Protein AF-0000000078986899 (afdb_homodimer)

Radius of gyration: 33.25 Å; Cα contacts (8 Å, |Δi|>4): 1380; chains: 2; bounding box: 39×102×83 Å

Structure (mmCIF, N/CA/C/O backbone):
data_AF-0000000078986899-model_v1
#
loop_
_entity.id
_entity.type
_entity.pdbx_description
1 polymer 'Checkpoint protein'
#
loop_
_atom_site.group_PDB
_atom_site.id
_atom_site.type_symbol
_atom_site.label_atom_id
_atom_site.label_alt_id
_atom_site.label_comp_id
_atom_site.label_asym_id
_atom_site.label_entity_id
_atom_site.label_seq_id
_atom_site.pdbx_PDB_ins_code
_atom_site.Cartn_x
_atom_site.Cartn_y
_atom_site.Cartn_z
_atom_site.occupancy
_atom_site.B_iso_or_equiv
_atom_site.auth_seq_id
_atom_site.auth_comp_id
_atom_site.auth_asym_id
_atom_site.auth_atom_id
_atom_site.pdbx_PDB_model_num
ATOM 1 N N . MET A 1 1 ? -7.309 -28.562 11.453 1 95.19 1 MET A N 1
ATOM 2 C CA . MET A 1 1 ? -6.328 -28.328 10.398 1 95.19 1 MET A CA 1
ATOM 3 C C . MET A 1 1 ? -5.434 -27.141 10.742 1 95.19 1 MET A C 1
ATOM 5 O O . MET A 1 1 ? -5.879 -26.172 11.367 1 95.19 1 MET A O 1
ATOM 9 N N . LYS A 1 2 ? -4.145 -27.297 10.492 1 97.56 2 LYS A N 1
ATOM 10 C CA . LYS A 1 2 ? -3.152 -26.266 10.758 1 97.56 2 LYS A CA 1
ATOM 11 C C . LYS A 1 2 ? -2.219 -26.078 9.57 1 97.56 2 LYS A C 1
ATOM 13 O O . LYS A 1 2 ? -1.845 -27.047 8.906 1 97.56 2 LYS A O 1
ATOM 18 N N . PHE A 1 3 ? -1.829 -24.875 9.375 1 98.56 3 PHE A N 1
ATOM 19 C CA . PHE A 1 3 ? -0.898 -24.578 8.289 1 98.56 3 PHE A CA 1
ATOM 20 C C . PHE A 1 3 ? -0.128 -23.297 8.57 1 98.56 3 PHE A C 1
ATOM 22 O O . PHE A 1 3 ? -0.717 -22.281 8.961 1 98.56 3 PHE A O 1
ATOM 29 N N . ARG A 1 4 ? 1.138 -23.328 8.383 1 98.62 4 ARG A N 1
ATOM 30 C CA . ARG A 1 4 ? 2.039 -22.188 8.477 1 98.62 4 ARG A CA 1
ATOM 31 C C . ARG A 1 4 ? 3.244 -22.359 7.559 1 98.62 4 ARG A C 1
ATOM 33 O O . ARG A 1 4 ? 3.912 -23.391 7.594 1 98.62 4 ARG A O 1
ATOM 40 N N . ALA A 1 5 ? 3.533 -21.422 6.738 1 98.62 5 ALA A N 1
ATOM 41 C CA . ALA A 1 5 ? 4.684 -21.453 5.84 1 98.62 5 ALA A CA 1
ATOM 42 C C . ALA A 1 5 ? 5.32 -20.078 5.719 1 98.62 5 ALA A C 1
ATOM 44 O O . ALA A 1 5 ? 4.621 -19.062 5.75 1 98.62 5 ALA A O 1
ATOM 45 N N . VAL A 1 6 ? 6.641 -20.047 5.598 1 98.44 6 VAL A N 1
ATOM 46 C CA . VAL A 1 6 ? 7.359 -18.781 5.484 1 98.44 6 VAL A CA 1
ATOM 47 C C . VAL A 1 6 ? 8.281 -18.812 4.266 1 98.44 6 VAL A C 1
ATOM 49 O O . VAL A 1 6 ? 8.977 -19.812 4.031 1 98.44 6 VAL A O 1
ATOM 52 N N . ILE A 1 7 ? 8.203 -17.828 3.453 1 97.62 7 ILE A N 1
ATOM 53 C CA . ILE A 1 7 ? 9.141 -17.594 2.363 1 97.62 7 ILE A CA 1
ATOM 54 C C . ILE A 1 7 ? 10.062 -16.422 2.721 1 97.62 7 ILE A C 1
ATOM 56 O O . ILE A 1 7 ? 9.594 -15.297 2.922 1 97.62 7 ILE A O 1
ATOM 60 N N . SER A 1 8 ? 11.383 -16.594 2.768 1 95.94 8 SER A N 1
ATOM 61 C CA . SER A 1 8 ? 12.273 -15.547 3.271 1 95.94 8 SER A CA 1
ATOM 62 C C . SER A 1 8 ? 13.281 -15.117 2.209 1 95.94 8 SER A C 1
ATOM 64 O O . SER A 1 8 ? 13.992 -14.125 2.385 1 95.94 8 SER A O 1
ATOM 66 N N . ASP A 1 9 ? 13.422 -15.859 1.13 1 93.75 9 ASP A N 1
ATOM 67 C CA . ASP A 1 9 ? 14.305 -15.477 0.034 1 93.75 9 ASP A CA 1
ATOM 68 C C . ASP A 1 9 ? 13.633 -14.477 -0.895 1 93.75 9 ASP A C 1
ATOM 70 O O . ASP A 1 9 ? 12.484 -14.672 -1.31 1 93.75 9 ASP A O 1
ATOM 74 N N . TYR A 1 10 ? 14.375 -13.477 -1.209 1 91.88 10 TYR A N 1
ATOM 75 C CA . TYR A 1 10 ? 13.836 -12.391 -2.016 1 91.88 10 TYR A CA 1
ATOM 76 C C . TYR A 1 10 ? 13.336 -12.898 -3.361 1 91.88 10 TYR A C 1
ATOM 78 O O . TYR A 1 10 ? 12.242 -12.539 -3.805 1 91.88 10 TYR A O 1
ATOM 86 N N . THR A 1 11 ? 14.117 -13.742 -3.965 1 90.38 11 THR A N 1
ATOM 87 C CA . THR A 1 11 ? 13.773 -14.266 -5.281 1 90.38 11 THR A CA 1
ATOM 88 C C . THR A 1 11 ? 12.516 -15.125 -5.207 1 90.38 11 THR A C 1
ATOM 90 O O . THR A 1 11 ? 11.648 -15.039 -6.074 1 90.38 11 THR A O 1
ATOM 93 N N . HIS A 1 12 ? 12.43 -15.898 -4.141 1 93.06 12 HIS A N 1
ATOM 94 C CA . HIS A 1 12 ? 11.281 -16.781 -3.984 1 93.06 12 HIS A CA 1
ATOM 95 C C . HIS A 1 12 ? 10.008 -15.992 -3.705 1 93.06 12 HIS A C 1
ATOM 97 O O . HIS A 1 12 ? 8.922 -16.359 -4.168 1 93.06 12 HIS A O 1
ATOM 103 N N . VAL A 1 13 ? 10.133 -14.938 -2.975 1 95.5 13 VAL A N 1
ATOM 104 C CA . VAL A 1 13 ? 8.984 -14.086 -2.682 1 95.5 13 VAL A CA 1
ATOM 105 C C . VAL A 1 13 ? 8.438 -13.492 -3.977 1 95.5 13 VAL A C 1
ATOM 107 O O . VAL A 1 13 ? 7.23 -13.539 -4.227 1 95.5 13 VAL A O 1
ATOM 110 N N . LYS A 1 14 ? 9.305 -13.008 -4.789 1 92.19 14 LYS A N 1
ATOM 111 C CA . LYS A 1 14 ? 8.898 -12.414 -6.062 1 92.19 14 LYS A CA 1
ATOM 112 C C . LYS A 1 14 ? 8.266 -13.461 -6.977 1 92.19 14 LYS A C 1
ATOM 114 O O . LYS A 1 14 ? 7.262 -13.195 -7.641 1 92.19 14 LYS A O 1
ATOM 119 N N . GLU A 1 15 ? 8.883 -14.586 -6.984 1 91.19 15 GLU A N 1
ATOM 120 C CA . GLU A 1 15 ? 8.352 -15.688 -7.785 1 91.19 15 GLU A CA 1
ATOM 121 C C . GLU A 1 15 ? 6.949 -16.078 -7.34 1 91.19 15 GLU A C 1
ATOM 123 O O . GLU A 1 15 ? 6.066 -16.297 -8.172 1 91.19 15 GLU A O 1
ATOM 128 N N . PHE A 1 16 ? 6.809 -16.156 -6.074 1 95.44 16 PHE A N 1
ATOM 129 C CA . PHE A 1 16 ? 5.5 -16.5 -5.527 1 95.44 16 PHE A CA 1
ATOM 130 C C . PHE A 1 16 ? 4.453 -15.469 -5.941 1 95.44 16 PHE A C 1
ATOM 132 O O . PHE A 1 16 ? 3.363 -15.828 -6.391 1 95.44 16 PHE A O 1
ATOM 139 N N . CYS A 1 17 ? 4.77 -14.266 -5.754 1 95.25 17 CYS A N 1
ATOM 140 C CA . CYS A 1 17 ? 3.871 -13.188 -6.145 1 95.25 17 CYS A CA 1
ATOM 141 C C . CYS A 1 17 ? 3.514 -13.281 -7.625 1 95.25 17 CYS A C 1
ATOM 143 O O . CYS A 1 17 ? 2.344 -13.164 -7.992 1 95.25 17 CYS A O 1
ATOM 145 N N . ASN A 1 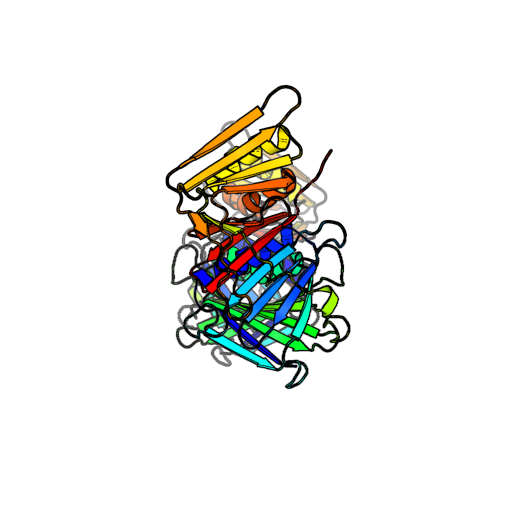18 ? 4.488 -13.539 -8.438 1 92.31 18 ASN A N 1
ATOM 146 C CA . ASN A 1 18 ? 4.273 -13.664 -9.875 1 92.31 18 ASN A CA 1
ATOM 147 C C . ASN A 1 18 ? 3.377 -14.852 -10.211 1 92.31 18 ASN A C 1
ATOM 149 O O . ASN A 1 18 ? 2.539 -14.766 -11.109 1 92.31 18 ASN A O 1
ATOM 153 N N . LEU A 1 19 ? 3.6 -15.891 -9.539 1 94.06 19 LEU A N 1
ATOM 154 C CA . LEU A 1 19 ? 2.797 -17.094 -9.75 1 94.06 19 LEU A CA 1
ATOM 155 C C . LEU A 1 19 ? 1.326 -16.828 -9.438 1 94.06 19 LEU A C 1
ATOM 157 O O . LEU A 1 19 ? 0.45 -17.156 -10.242 1 94.06 19 LEU A O 1
ATOM 161 N N . ILE A 1 20 ? 1.095 -16.203 -8.312 1 96.81 20 ILE A N 1
ATOM 162 C CA . ILE A 1 20 ? -0.273 -15.891 -7.918 1 96.81 20 ILE A CA 1
ATOM 163 C C . ILE A 1 20 ? -0.896 -14.93 -8.93 1 96.81 20 ILE A C 1
ATOM 165 O O . ILE A 1 20 ? -2.051 -15.109 -9.328 1 96.81 20 ILE A O 1
ATOM 169 N N . SER A 1 21 ? -0.149 -13.984 -9.352 1 94.62 21 SER A N 1
ATOM 170 C CA . SER A 1 21 ? -0.628 -13.023 -10.344 1 94.62 21 SER A CA 1
ATOM 171 C C . SER A 1 21 ? -0.98 -13.711 -11.656 1 94.62 21 SER A C 1
ATOM 173 O O . SER A 1 21 ? -2.021 -13.43 -12.25 1 94.62 21 SER A O 1
ATOM 175 N N . THR A 1 22 ? -0.147 -14.586 -12.062 1 91.81 22 THR A N 1
ATOM 176 C CA . THR A 1 22 ? -0.34 -15.32 -13.305 1 91.81 22 THR A CA 1
ATOM 177 C C . THR A 1 22 ? -1.619 -16.156 -13.25 1 91.81 22 THR A C 1
ATOM 179 O O . THR A 1 22 ? -2.457 -16.062 -14.156 1 91.81 22 THR A O 1
ATOM 182 N N . LEU A 1 23 ? -1.775 -16.875 -12.266 1 94.5 23 LEU A N 1
ATOM 183 C CA . LEU A 1 23 ? -2.941 -17.75 -12.133 1 94.5 23 LEU A CA 1
ATOM 184 C C . LEU A 1 23 ? -4.219 -16.922 -12 1 94.5 23 LEU A C 1
ATOM 186 O O . LEU A 1 23 ? -5.254 -17.281 -12.562 1 94.5 23 LEU A O 1
ATOM 190 N N . SER A 1 24 ? -4.098 -15.82 -11.281 1 94.12 24 SER A N 1
ATOM 191 C CA . SER A 1 24 ? -5.258 -14.961 -11.055 1 94.12 24 SER A CA 1
ATOM 192 C C . SER A 1 24 ? -5.754 -14.352 -12.359 1 94.12 24 SER A C 1
ATOM 194 O O . SER A 1 24 ? -6.945 -14.078 -12.508 1 94.12 24 SER A O 1
ATOM 196 N N . ARG A 1 25 ? -4.883 -14.148 -13.266 1 91.25 25 ARG A N 1
ATOM 197 C CA . ARG A 1 25 ? -5.242 -13.586 -14.562 1 91.25 25 ARG A CA 1
ATOM 198 C C . ARG A 1 25 ? -5.973 -14.617 -15.414 1 91.25 25 ARG A C 1
ATOM 200 O O . ARG A 1 25 ? -6.707 -14.25 -16.344 1 91.25 25 ARG A O 1
ATOM 207 N N . MET A 1 26 ? -5.77 -15.852 -15.109 1 88.69 26 MET A N 1
ATOM 208 C CA . MET A 1 26 ? -6.348 -16.922 -15.906 1 88.69 26 MET A CA 1
ATOM 209 C C . MET A 1 26 ? -7.75 -17.281 -15.422 1 88.69 26 MET A C 1
ATOM 211 O O . MET A 1 26 ? -8.625 -17.594 -16.234 1 88.69 26 MET A O 1
ATOM 215 N N . GLN A 1 27 ? -7.953 -17.234 -14.203 1 91.38 27 GLN A N 1
ATOM 216 C CA . GLN A 1 27 ? -9.242 -17.594 -13.625 1 91.38 27 GLN A CA 1
ATOM 217 C C . GLN A 1 27 ? -9.5 -16.797 -12.344 1 91.38 27 GLN A C 1
ATOM 219 O O . GLN A 1 27 ? -8.562 -16.406 -11.648 1 91.38 27 GLN A O 1
ATOM 224 N N . LYS A 1 28 ? -10.727 -16.75 -12.008 1 92.94 28 LYS A N 1
ATOM 225 C CA . LYS A 1 28 ? -11.156 -15.969 -10.859 1 92.94 28 LYS A CA 1
ATOM 226 C C . LYS A 1 28 ? -10.75 -16.641 -9.547 1 92.94 28 LYS A C 1
ATOM 228 O O . LYS A 1 28 ? -10.234 -15.977 -8.641 1 92.94 28 LYS A O 1
ATOM 233 N N . ASN A 1 29 ? -11.031 -17.953 -9.5 1 95.38 29 ASN A N 1
ATOM 234 C CA . ASN A 1 29 ? -10.781 -18.672 -8.258 1 95.38 29 ASN A CA 1
ATOM 235 C C . ASN A 1 29 ? -9.469 -19.453 -8.312 1 95.38 29 ASN A C 1
ATOM 237 O O . ASN A 1 29 ? -9.117 -20.016 -9.352 1 95.38 29 ASN A O 1
ATOM 241 N N . LEU A 1 30 ? -8.836 -19.422 -7.246 1 96.69 30 LEU A N 1
ATOM 242 C CA . LEU A 1 30 ? -7.605 -20.188 -7.07 1 96.69 30 LEU A CA 1
ATOM 243 C C . LEU A 1 30 ? -7.824 -21.359 -6.105 1 96.69 30 LEU A C 1
ATOM 245 O O . LEU A 1 30 ? -8.336 -21.156 -5.004 1 96.69 30 LEU A O 1
ATOM 249 N N . ILE A 1 31 ? -7.48 -22.484 -6.531 1 97.88 31 ILE A N 1
ATOM 250 C CA . ILE A 1 31 ? -7.543 -23.688 -5.691 1 97.88 31 ILE A CA 1
ATOM 251 C C . ILE A 1 31 ? -6.164 -23.969 -5.102 1 97.88 31 ILE A C 1
ATOM 253 O O . ILE A 1 31 ? -5.184 -24.109 -5.836 1 97.88 31 ILE A O 1
ATOM 257 N N . ILE A 1 32 ? -6.102 -24.078 -3.822 1 98.62 32 ILE A N 1
ATOM 258 C CA . ILE A 1 32 ? -4.852 -24.344 -3.117 1 98.62 32 ILE A CA 1
ATOM 259 C C . ILE A 1 32 ? -4.934 -25.688 -2.41 1 98.62 32 ILE A C 1
ATOM 261 O O . ILE A 1 32 ? -5.871 -25.953 -1.654 1 98.62 32 ILE A O 1
ATOM 265 N N . ASN A 1 33 ? -4.027 -26.531 -2.695 1 98.62 33 ASN A N 1
ATOM 266 C CA . ASN A 1 33 ? -3.895 -27.812 -2.01 1 98.62 33 ASN A CA 1
ATOM 267 C C . ASN A 1 33 ? -2.574 -27.906 -1.251 1 98.62 33 ASN A C 1
ATOM 269 O O . ASN A 1 33 ? -1.512 -28.031 -1.861 1 98.62 33 ASN A O 1
ATOM 273 N N . ILE A 1 34 ? -2.648 -27.828 0.072 1 98.69 34 ILE A N 1
ATOM 274 C CA . ILE A 1 34 ? -1.485 -27.922 0.948 1 98.69 34 ILE A CA 1
ATOM 275 C C . ILE A 1 34 ? -1.237 -29.391 1.316 1 98.69 34 ILE A C 1
ATOM 277 O O . ILE A 1 34 ? -2.137 -30.062 1.815 1 98.69 34 ILE A O 1
ATOM 281 N N . GLN A 1 35 ? -0.071 -29.844 1.007 1 98 35 GLN A N 1
ATOM 282 C CA . GLN A 1 35 ? 0.373 -31.188 1.322 1 98 35 GLN A CA 1
ATOM 283 C C . GLN A 1 35 ? 1.66 -31.172 2.143 1 98 35 GLN A C 1
ATOM 285 O O . GLN A 1 35 ? 2.324 -30.141 2.238 1 98 35 GLN A O 1
ATOM 290 N N . PRO A 1 36 ? 1.99 -32.281 2.777 1 97.25 36 PRO A N 1
ATOM 291 C CA . PRO A 1 36 ? 3.201 -32.281 3.602 1 97.25 36 PRO A CA 1
ATOM 292 C C . PRO A 1 36 ? 4.461 -31.969 2.807 1 97.25 36 PRO A C 1
ATOM 294 O O . PRO A 1 36 ? 5.379 -31.328 3.33 1 97.25 36 PRO A O 1
ATOM 297 N N . SER A 1 37 ? 4.492 -32.312 1.551 1 96.5 37 SER A N 1
ATOM 298 C CA . SER A 1 37 ? 5.742 -32.219 0.801 1 96.5 37 SER A CA 1
ATOM 299 C C . SER A 1 37 ? 5.676 -31.109 -0.235 1 96.5 37 SER A C 1
ATOM 301 O O . SER A 1 37 ? 6.691 -30.75 -0.838 1 96.5 37 SER A O 1
ATOM 303 N N . LYS A 1 38 ? 4.523 -30.547 -0.494 1 96.88 38 LYS A N 1
ATOM 304 C CA . LYS A 1 38 ? 4.406 -29.531 -1.534 1 96.88 38 LYS A CA 1
ATOM 305 C C . LYS A 1 38 ? 3.117 -28.734 -1.377 1 96.88 38 LYS A C 1
ATOM 307 O O . LYS A 1 38 ? 2.213 -29.141 -0.646 1 96.88 38 LYS A O 1
ATOM 312 N N . VAL A 1 39 ? 3.068 -27.641 -2.037 1 98.31 39 VAL A N 1
ATOM 313 C CA . VAL A 1 39 ? 1.866 -26.828 -2.215 1 98.31 39 VAL A CA 1
ATOM 314 C C . VAL A 1 39 ? 1.475 -26.812 -3.691 1 98.31 39 VAL A C 1
ATOM 316 O O . VAL A 1 39 ? 2.305 -26.516 -4.555 1 98.31 39 VAL A O 1
ATOM 319 N N . MET A 1 40 ? 0.209 -27.141 -3.914 1 97.94 40 MET A N 1
ATOM 320 C CA . MET A 1 40 ? -0.316 -27.094 -5.273 1 97.94 40 MET A CA 1
ATOM 321 C C . MET A 1 40 ? -1.274 -25.906 -5.441 1 97.94 40 MET A C 1
ATOM 323 O O . MET A 1 40 ? -2.188 -25.734 -4.637 1 97.94 40 MET A O 1
ATOM 327 N N . LEU A 1 41 ? -1.01 -25.125 -6.414 1 97.94 41 LEU A N 1
ATOM 328 C CA . LEU A 1 41 ? -1.905 -24.047 -6.816 1 97.94 41 LEU A CA 1
ATOM 329 C C . LEU A 1 41 ? -2.488 -24.312 -8.203 1 97.94 41 LEU A C 1
ATOM 331 O O . LEU A 1 41 ? -1.751 -24.594 -9.148 1 97.94 41 LEU A O 1
ATOM 335 N N . GLN A 1 42 ? -3.756 -24.297 -8.273 1 96.31 42 GLN A N 1
ATOM 336 C CA . GLN A 1 42 ? -4.336 -24.578 -9.578 1 96.31 42 GLN A CA 1
ATOM 337 C C . GLN A 1 42 ? -5.566 -23.703 -9.836 1 96.31 42 GLN A C 1
ATOM 339 O O . GLN A 1 42 ? -6.109 -23.109 -8.906 1 96.31 42 GLN A O 1
ATOM 344 N N . ILE A 1 43 ? -5.902 -23.609 -11.094 1 94.25 43 ILE A N 1
ATOM 345 C CA . ILE A 1 43 ? -7.137 -22.922 -11.461 1 94.25 43 ILE A CA 1
ATOM 346 C C . ILE A 1 43 ? -8.219 -23.953 -11.781 1 94.25 43 ILE A C 1
ATOM 348 O O . ILE A 1 43 ? -7.926 -25.141 -11.969 1 94.25 43 ILE A O 1
ATOM 352 N N . GLU A 1 44 ? -9.43 -23.469 -11.641 1 87.56 44 GLU A N 1
ATOM 353 C CA . GLU A 1 44 ? -10.547 -24.359 -11.953 1 87.56 44 GLU A CA 1
ATOM 354 C C . GLU A 1 44 ? -10.531 -24.766 -13.422 1 87.56 44 GLU A C 1
ATOM 356 O O . GLU A 1 44 ? -10.359 -23.922 -14.305 1 87.56 44 GLU A O 1
ATOM 361 N N . ALA A 1 45 ? -10.438 -26.031 -13.539 1 73.94 45 ALA A N 1
ATOM 362 C CA . ALA A 1 45 ? -10.508 -26.547 -14.906 1 73.94 45 ALA A CA 1
ATOM 363 C C . ALA A 1 45 ? -11.867 -26.266 -15.531 1 73.94 45 ALA A C 1
ATOM 365 O O . ALA A 1 45 ? -12.898 -26.312 -14.844 1 73.94 45 ALA A O 1
ATOM 366 N N . GLU A 1 46 ? -11.883 -25.438 -16.531 1 60.59 46 GLU A N 1
ATOM 367 C CA . GLU A 1 46 ? -13.172 -25.406 -17.219 1 60.59 46 GLU A CA 1
ATOM 368 C C . GLU A 1 46 ? -13.57 -26.781 -17.734 1 60.59 46 GLU A C 1
ATOM 370 O O . GLU A 1 46 ? -12.742 -27.5 -18.297 1 60.59 46 GLU A O 1
ATOM 375 N N . ALA A 1 47 ? -14.492 -27.562 -16.984 1 48.59 47 ALA A N 1
ATOM 376 C CA . ALA A 1 47 ? -15.008 -28.891 -17.266 1 48.59 47 ALA A CA 1
ATOM 377 C C . ALA A 1 47 ? -14.703 -29.312 -18.703 1 48.59 47 ALA A C 1
ATOM 379 O O . ALA A 1 47 ? -14.266 -30.438 -18.938 1 48.59 47 ALA A O 1
ATOM 380 N N . CYS A 1 48 ? -15.141 -28.516 -19.688 1 48.12 48 CYS A N 1
ATOM 381 C CA . CYS A 1 48 ? -15.344 -29 -21.047 1 48.12 48 CYS A CA 1
ATOM 382 C C . CYS A 1 48 ? -14.055 -28.953 -21.844 1 48.12 48 CYS A C 1
ATOM 384 O O . CYS A 1 48 ? -13.945 -29.562 -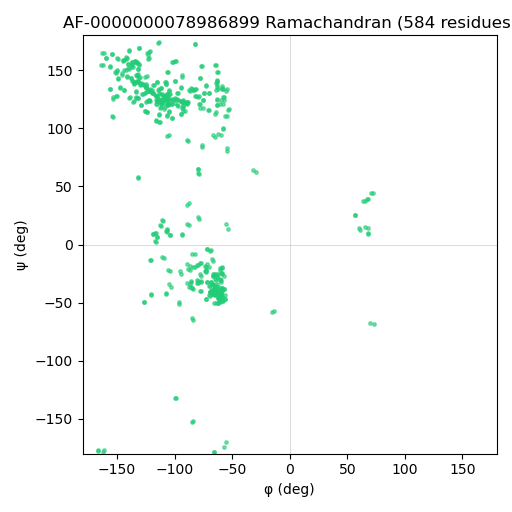22.906 1 48.12 48 CYS A O 1
ATOM 386 N N . ASP A 1 49 ? -12.914 -28.312 -21.281 1 63.5 49 ASP A N 1
ATOM 387 C CA . ASP A 1 49 ? -12.008 -28.047 -22.391 1 63.5 49 ASP A CA 1
ATOM 388 C C . ASP A 1 49 ? -10.695 -28.812 -22.234 1 63.5 49 ASP A C 1
ATOM 390 O O . ASP A 1 49 ? -9.828 -28.766 -23.094 1 63.5 49 ASP A O 1
ATOM 394 N N . GLY A 1 50 ? -10.609 -29.812 -21.203 1 78.69 50 GLY A N 1
ATOM 395 C CA . GLY A 1 50 ? -9.43 -30.656 -21.062 1 78.69 50 GLY A CA 1
ATOM 396 C C . GLY A 1 50 ? -8.164 -29.875 -20.797 1 78.69 50 GLY A C 1
ATOM 397 O O . GLY A 1 50 ? -7.059 -30.391 -20.953 1 78.69 50 GLY A O 1
ATOM 398 N N . GLN A 1 51 ? -8.32 -28.625 -20.453 1 89.38 51 GLN A N 1
ATOM 399 C CA . GLN A 1 51 ? -7.176 -27.781 -20.156 1 89.38 51 GLN A CA 1
ATOM 400 C C . GLN A 1 51 ? -6.891 -27.766 -18.656 1 89.38 51 GLN A C 1
ATOM 402 O O . GLN A 1 51 ? -7.816 -27.75 -17.844 1 89.38 51 GLN A O 1
ATOM 407 N N . PHE A 1 52 ? -5.602 -27.891 -18.297 1 93 52 PHE A N 1
ATOM 408 C CA . PHE A 1 52 ? -5.191 -27.828 -16.906 1 93 52 PHE A CA 1
ATOM 409 C C . PHE A 1 52 ? -4.035 -26.844 -16.719 1 93 52 PHE A C 1
ATOM 411 O O . PHE A 1 52 ? -3.143 -26.766 -17.562 1 93 52 PHE A O 1
ATOM 418 N N . LEU A 1 53 ? -4.074 -26.062 -15.719 1 94.19 53 LEU A N 1
ATOM 419 C CA . LEU A 1 53 ? -2.99 -25.172 -15.32 1 94.19 53 LEU A CA 1
ATOM 420 C C . LEU A 1 53 ? -2.758 -25.234 -13.812 1 94.19 53 LEU A C 1
ATOM 422 O O . LEU A 1 53 ? -3.691 -25.047 -13.031 1 94.19 53 LEU A O 1
ATOM 426 N N . TRP A 1 54 ? -1.514 -25.562 -13.391 1 95.5 54 TRP A N 1
ATOM 427 C CA . TRP A 1 54 ? -1.226 -25.609 -11.961 1 95.5 54 TRP A CA 1
ATOM 428 C C . TRP A 1 54 ? 0.26 -25.375 -11.703 1 95.5 54 TRP A C 1
ATOM 430 O O . TRP A 1 54 ? 1.077 -25.453 -12.625 1 95.5 54 TRP A O 1
ATOM 440 N N . CYS A 1 55 ? 0.518 -25.078 -10.492 1 95.69 55 CYS A N 1
ATOM 441 C CA . CYS A 1 55 ? 1.883 -24.922 -10 1 95.69 55 CYS A CA 1
ATOM 442 C C . CYS A 1 55 ? 2.139 -25.828 -8.805 1 95.69 55 CYS A C 1
ATOM 444 O O . CYS A 1 55 ? 1.27 -25.984 -7.941 1 95.69 55 CYS A O 1
ATOM 446 N N . ASP A 1 56 ? 3.262 -26.453 -8.867 1 95.38 56 ASP A N 1
ATOM 447 C CA . ASP A 1 56 ? 3.721 -27.266 -7.75 1 95.38 56 ASP A CA 1
ATOM 448 C C . ASP A 1 56 ? 4.938 -26.641 -7.074 1 95.38 56 ASP A C 1
ATOM 450 O O . ASP A 1 56 ? 5.977 -26.438 -7.711 1 95.38 56 ASP A O 1
ATOM 454 N N . ILE A 1 57 ? 4.852 -26.375 -5.801 1 96.94 57 ILE A N 1
ATOM 455 C CA . ILE A 1 57 ? 5.941 -25.766 -5.043 1 96.94 57 ILE A CA 1
ATOM 456 C C . ILE A 1 57 ? 6.477 -26.781 -4.027 1 96.94 57 ILE A C 1
ATOM 458 O O . ILE A 1 57 ? 5.734 -27.25 -3.164 1 96.94 57 ILE A O 1
ATOM 462 N N . ASP A 1 58 ? 7.738 -27.031 -4.137 1 96.62 58 ASP A N 1
ATOM 463 C CA . ASP A 1 58 ? 8.375 -28 -3.254 1 96.62 58 ASP A CA 1
ATOM 464 C C . ASP A 1 58 ? 8.453 -27.469 -1.822 1 96.62 58 ASP A C 1
ATOM 466 O O . ASP A 1 58 ? 8.867 -26.328 -1.595 1 96.62 58 ASP A O 1
ATOM 470 N N . ALA A 1 59 ? 8.023 -28.266 -0.836 1 96.88 59 ALA A N 1
ATOM 471 C CA . ALA A 1 59 ? 8.039 -27.844 0.561 1 96.88 59 ALA A CA 1
ATOM 472 C C . ALA A 1 59 ? 8.938 -28.75 1.399 1 96.88 59 ALA A C 1
ATOM 474 O O . ALA A 1 59 ? 8.938 -28.672 2.629 1 96.88 59 ALA A O 1
ATOM 475 N N . THR A 1 60 ? 9.688 -29.625 0.791 1 94.19 60 THR A N 1
ATOM 476 C CA . THR A 1 60 ? 10.484 -30.609 1.516 1 94.19 60 THR A CA 1
ATOM 477 C C . THR A 1 60 ? 11.836 -30.016 1.915 1 94.19 60 THR A C 1
ATOM 479 O O . THR A 1 60 ? 12.398 -30.391 2.945 1 94.19 60 THR A O 1
ATOM 482 N N . ASN A 1 61 ? 12.32 -29.141 1.076 1 86 61 ASN A N 1
ATOM 483 C CA . ASN A 1 61 ? 13.641 -28.562 1.298 1 86 61 ASN A CA 1
ATOM 484 C C . ASN A 1 61 ? 13.555 -27.25 2.074 1 86 61 ASN A C 1
ATOM 486 O O . ASN A 1 61 ? 13.031 -26.25 1.564 1 86 61 ASN A O 1
ATOM 490 N N . ARG A 1 62 ? 14.203 -27.266 3.236 1 78.5 62 ARG A N 1
ATOM 491 C CA . ARG A 1 62 ? 14.125 -26.078 4.082 1 78.5 62 ARG A CA 1
ATOM 492 C C . ARG A 1 62 ? 15.031 -24.969 3.564 1 78.5 62 ARG A C 1
ATOM 494 O O . ARG A 1 62 ? 14.883 -23.812 3.947 1 78.5 62 ARG A O 1
ATOM 501 N N . GLU A 1 63 ? 15.953 -25.344 2.689 1 82.5 63 GLU A N 1
ATOM 502 C CA . GLU A 1 63 ? 16.781 -24.344 2.023 1 82.5 63 GLU A CA 1
ATOM 503 C C . GLU A 1 63 ? 16.188 -23.938 0.673 1 82.5 63 GLU A C 1
ATOM 505 O O . GLU A 1 63 ? 16.781 -23.156 -0.061 1 82.5 63 GLU A O 1
ATOM 510 N N . GLY A 1 64 ? 14.992 -24.484 0.588 1 89.88 64 GLY A N 1
ATOM 511 C CA . GLY A 1 64 ? 14.344 -24.25 -0.692 1 89.88 64 GLY A CA 1
ATOM 512 C C . GLY A 1 64 ? 13.344 -23.109 -0.657 1 89.88 64 GLY A C 1
ATOM 513 O O . GLY A 1 64 ? 13.641 -22.031 -0.13 1 89.88 64 GLY A O 1
ATOM 514 N N . PHE A 1 65 ? 12.211 -23.344 -1.166 1 94.69 65 PHE A N 1
ATOM 515 C CA . PHE A 1 65 ? 11.203 -22.312 -1.407 1 94.69 65 PHE A CA 1
ATOM 516 C C . PHE A 1 65 ? 10.664 -21.766 -0.092 1 94.69 65 PHE A C 1
ATOM 518 O O . PHE A 1 65 ? 10.484 -20.562 0.057 1 94.69 65 PHE A O 1
ATOM 525 N N . PHE A 1 66 ? 10.406 -22.688 0.862 1 97.5 66 PHE A N 1
ATOM 526 C CA . PHE A 1 66 ? 9.891 -22.297 2.168 1 97.5 66 PHE A CA 1
ATOM 527 C C . PHE A 1 66 ? 10.953 -22.453 3.244 1 97.5 66 PHE A C 1
ATOM 529 O O . PHE A 1 66 ? 11.516 -23.531 3.426 1 97.5 66 PHE A O 1
ATOM 536 N N . SER A 1 67 ? 11.188 -21.406 3.975 1 97.06 67 SER A N 1
ATOM 537 C CA . SER A 1 67 ? 12.125 -21.484 5.094 1 97.06 67 SER A CA 1
ATOM 538 C C . SER A 1 67 ? 11.484 -22.156 6.305 1 97.06 67 SER A C 1
ATOM 540 O O . SER A 1 67 ? 12.188 -22.672 7.176 1 97.06 67 SER A O 1
ATOM 542 N N . GLN A 1 68 ? 10.211 -22.094 6.41 1 97.5 68 GLN A N 1
ATOM 543 C CA . GLN A 1 68 ? 9.391 -22.812 7.379 1 97.5 68 GLN A CA 1
ATOM 544 C C . GLN A 1 68 ? 8.141 -23.391 6.723 1 97.5 68 GLN A C 1
ATOM 546 O O . GLN A 1 68 ? 7.535 -22.75 5.863 1 97.5 68 GLN A O 1
ATOM 551 N N . TYR A 1 69 ? 7.801 -24.594 7.137 1 98 69 TYR A N 1
ATOM 552 C CA . TYR A 1 69 ? 6.625 -25.266 6.578 1 98 69 TYR A CA 1
ATOM 553 C C . TYR A 1 69 ? 6.047 -26.266 7.562 1 98 69 TYR A C 1
ATOM 555 O O . TYR A 1 69 ? 6.676 -27.281 7.855 1 98 69 TYR A O 1
ATOM 563 N N . ASP A 1 70 ? 4.852 -25.938 8.109 1 97.94 70 ASP A N 1
ATOM 564 C CA . ASP A 1 70 ? 4.148 -26.781 9.078 1 97.94 70 ASP A CA 1
ATOM 565 C C . ASP A 1 70 ? 2.672 -26.906 8.703 1 97.94 70 ASP A C 1
ATOM 567 O O . ASP A 1 70 ? 1.99 -25.922 8.461 1 97.94 70 ASP A O 1
ATOM 571 N N . MET A 1 71 ? 2.26 -28.188 8.609 1 97.75 71 MET A N 1
ATOM 572 C CA . MET A 1 71 ? 0.844 -28.344 8.289 1 97.75 71 MET A CA 1
ATOM 573 C C . MET A 1 71 ? 0.296 -29.641 8.867 1 97.75 71 MET A C 1
ATOM 575 O O . MET A 1 71 ? 1.047 -30.594 9.086 1 97.75 71 MET A O 1
ATOM 579 N N . ASP A 1 72 ? -0.958 -29.578 9.219 1 97.88 72 ASP A N 1
ATOM 580 C CA . ASP A 1 72 ? -1.785 -30.734 9.555 1 97.88 72 ASP A CA 1
ATOM 581 C C . ASP A 1 72 ? -3.098 -30.719 8.773 1 97.88 72 ASP A C 1
ATOM 583 O O . ASP A 1 72 ? -3.867 -29.766 8.867 1 97.88 72 ASP A O 1
ATOM 587 N N . GLY A 1 73 ? -3.281 -31.766 8.008 1 97.69 73 GLY A N 1
ATOM 588 C CA . GLY A 1 73 ? -4.48 -31.828 7.191 1 97.69 73 GLY A CA 1
ATOM 589 C C . GLY A 1 73 ? -5.688 -32.375 7.941 1 97.69 73 GLY A C 1
ATOM 590 O O . GLY A 1 73 ? -5.828 -32.125 9.141 1 97.69 73 GLY A O 1
ATOM 591 N N . VAL A 1 74 ? -6.621 -32.969 7.242 1 96.5 74 VAL A N 1
ATOM 592 C CA . VAL A 1 74 ? -7.883 -33.438 7.812 1 96.5 74 VAL A CA 1
ATOM 593 C C . VAL A 1 74 ? -7.613 -34.531 8.836 1 96.5 74 VAL A C 1
ATOM 595 O O . VAL A 1 74 ? -8.125 -34.5 9.961 1 96.5 74 VAL A O 1
ATOM 598 N N . ASP A 1 75 ? -6.879 -35.469 8.477 1 93.88 75 ASP A N 1
ATOM 599 C CA . ASP A 1 75 ? -6.445 -36.531 9.359 1 93.88 75 ASP A CA 1
ATOM 600 C C . ASP A 1 75 ? -5.23 -37.25 8.781 1 93.88 75 ASP A C 1
ATOM 602 O O . ASP A 1 75 ? -4.707 -36.875 7.734 1 93.88 75 ASP A O 1
ATOM 606 N N . ALA A 1 76 ? -4.727 -38.25 9.367 1 92.5 76 ALA A N 1
ATOM 607 C CA . ALA A 1 76 ? -3.492 -38.938 8.984 1 92.5 76 ALA A CA 1
ATOM 608 C C . ALA A 1 76 ? -3.611 -39.562 7.59 1 92.5 76 ALA A C 1
ATOM 610 O O . ALA A 1 76 ? -2.637 -39.562 6.832 1 92.5 76 ALA A O 1
ATOM 611 N N . GLY A 1 77 ? -4.75 -40.031 7.199 1 93.81 77 GLY A N 1
ATOM 612 C CA . GLY A 1 77 ? -4.977 -40.625 5.902 1 93.81 77 GLY A CA 1
ATOM 613 C C . GLY A 1 77 ? -5.277 -39.625 4.809 1 93.81 77 GLY A C 1
ATOM 614 O O . GLY A 1 77 ? -5.176 -39.938 3.621 1 93.81 77 GLY A O 1
ATOM 615 N N . HIS A 1 78 ? -5.66 -38.5 5.207 1 95.19 78 HIS A N 1
ATOM 616 C CA . HIS A 1 78 ? -5.98 -37.406 4.305 1 95.19 78 HIS A CA 1
ATOM 617 C C . HIS A 1 78 ? -5.309 -36.125 4.754 1 95.19 78 HIS A C 1
ATOM 619 O O . HIS A 1 78 ? -5.984 -35.094 4.969 1 95.19 78 HIS A O 1
ATOM 625 N N . ASN A 1 79 ? -3.979 -36.25 4.824 1 97.44 79 ASN A N 1
ATOM 626 C CA . ASN A 1 79 ? -3.201 -35.125 5.379 1 97.44 79 ASN A CA 1
ATOM 627 C C . ASN A 1 79 ? -2.996 -34.031 4.355 1 97.44 79 ASN A C 1
ATOM 629 O O . ASN A 1 79 ? -1.862 -33.719 3.973 1 97.44 79 ASN A O 1
ATOM 633 N N . GLN A 1 80 ? -4.039 -33.469 3.9 1 98.12 80 GLN A N 1
ATOM 634 C CA . GLN A 1 80 ? -4.066 -32.344 2.959 1 98.12 80 GLN A CA 1
ATOM 635 C C . GLN A 1 80 ? -5.105 -31.297 3.369 1 98.12 80 GLN A C 1
ATOM 637 O O . GLN A 1 80 ? -5.988 -31.578 4.184 1 98.12 80 GLN A O 1
ATOM 642 N N . ILE A 1 81 ? -4.965 -30.109 2.955 1 98.44 81 ILE A N 1
ATOM 643 C CA . ILE A 1 81 ? -5.949 -29.047 3.084 1 98.44 81 ILE A CA 1
ATOM 644 C C . ILE A 1 81 ? -6.27 -28.469 1.706 1 98.44 81 ILE A C 1
ATOM 646 O O . ILE A 1 81 ? -5.398 -27.906 1.039 1 98.44 81 ILE A O 1
ATOM 650 N N . TYR A 1 82 ? -7.496 -28.656 1.272 1 98.31 82 TYR A N 1
ATOM 651 C CA . TYR A 1 82 ? -7.973 -28.016 0.052 1 98.31 82 TYR A CA 1
ATOM 652 C C . TYR A 1 82 ? -8.75 -26.75 0.372 1 98.31 82 TYR A C 1
ATOM 654 O O . TYR A 1 82 ? -9.664 -26.766 1.205 1 98.31 82 TYR A O 1
ATOM 662 N N . MET A 1 83 ? -8.414 -25.703 -0.284 1 98.25 83 MET A N 1
ATOM 663 C CA . MET A 1 83 ? -9.156 -24.453 -0.07 1 98.25 83 MET A CA 1
ATOM 664 C C . MET A 1 83 ? -9.273 -23.656 -1.369 1 98.25 83 MET A C 1
ATOM 666 O O . MET A 1 83 ? -8.516 -23.891 -2.312 1 98.25 83 MET A O 1
ATOM 670 N N . VAL A 1 84 ? -10.219 -22.812 -1.41 1 97.75 84 VAL A N 1
ATOM 671 C CA . VAL A 1 84 ? -10.477 -21.938 -2.553 1 97.75 84 VAL A CA 1
ATOM 672 C C . VAL A 1 84 ? -10.492 -20.484 -2.1 1 97.75 84 VAL A C 1
ATOM 674 O O . VAL A 1 84 ? -11.031 -20.156 -1.038 1 97.75 84 VAL A O 1
ATOM 677 N N . THR A 1 85 ? -9.859 -19.656 -2.846 1 96.94 85 THR A N 1
ATOM 678 C CA . THR A 1 85 ? -9.898 -18.219 -2.605 1 96.94 85 THR A CA 1
ATOM 679 C C . THR A 1 85 ? -10 -17.453 -3.92 1 96.94 85 THR A C 1
ATOM 681 O O . THR A 1 85 ? -9.852 -18.031 -4.996 1 96.94 85 THR A O 1
ATOM 684 N N . VAL A 1 86 ? -10.297 -16.203 -3.834 1 96.25 86 VAL A N 1
ATOM 685 C CA . VAL A 1 86 ? -10.359 -15.352 -5.012 1 96.25 86 VAL A CA 1
ATOM 686 C C . VAL A 1 86 ? -8.953 -14.883 -5.391 1 96.25 86 VAL A C 1
ATOM 688 O O . VAL A 1 86 ? -8.242 -14.305 -4.566 1 96.25 86 VAL A O 1
ATOM 691 N N . GLY A 1 87 ? -8.594 -15.086 -6.656 1 96.06 87 GLY A N 1
ATOM 692 C CA . GLY A 1 87 ? -7.254 -14.781 -7.129 1 96.06 87 GLY A CA 1
ATOM 693 C C . GLY A 1 87 ? -6.887 -13.312 -6.98 1 96.06 87 GLY A C 1
ATOM 694 O O . GLY A 1 87 ? -5.809 -12.992 -6.48 1 96.06 87 GLY A O 1
ATOM 695 N N . THR A 1 88 ? -7.773 -12.414 -7.355 1 95.19 88 THR A N 1
ATOM 696 C CA . THR A 1 88 ? -7.5 -10.984 -7.312 1 95.19 88 THR A CA 1
ATOM 697 C C . THR A 1 88 ? -7.277 -10.523 -5.875 1 95.19 88 THR A C 1
ATOM 699 O O . THR A 1 88 ? -6.461 -9.633 -5.625 1 95.19 88 THR A O 1
ATOM 702 N N . SER A 1 89 ? -8.023 -11.117 -4.922 1 95.69 89 SER A N 1
ATOM 703 C CA . SER A 1 89 ? -7.816 -10.805 -3.512 1 95.69 89 SER A CA 1
ATOM 704 C C . SER A 1 89 ? -6.426 -11.227 -3.051 1 95.69 89 SER A C 1
ATOM 706 O O . SER A 1 89 ? -5.766 -10.492 -2.309 1 95.69 89 SER A O 1
ATOM 708 N N . PHE A 1 90 ? -6.027 -12.336 -3.525 1 97.38 90 PHE A N 1
ATOM 709 C CA . PHE A 1 90 ? -4.703 -12.828 -3.168 1 97.38 90 PHE A CA 1
ATOM 710 C C . PHE A 1 90 ? -3.617 -11.922 -3.734 1 97.38 90 PHE A C 1
ATOM 712 O O . PHE A 1 90 ? -2.652 -11.594 -3.041 1 97.38 90 PHE A O 1
ATOM 719 N N . VAL A 1 91 ? -3.793 -11.508 -4.945 1 96.56 91 VAL A N 1
ATOM 720 C CA . VAL A 1 91 ? -2.85 -10.586 -5.574 1 96.56 91 VAL A CA 1
ATOM 721 C C . VAL A 1 91 ? -2.781 -9.289 -4.773 1 96.56 91 VAL A C 1
ATOM 723 O O . VAL A 1 91 ? -1.692 -8.773 -4.508 1 96.56 91 VAL A O 1
ATOM 726 N N . ARG A 1 92 ? -3.908 -8.836 -4.344 1 94.44 92 ARG A N 1
ATOM 727 C CA . ARG A 1 92 ? -3.965 -7.609 -3.561 1 94.44 92 ARG A CA 1
ATOM 728 C C . ARG A 1 92 ? -3.242 -7.781 -2.229 1 94.44 92 ARG A C 1
ATOM 730 O O . ARG A 1 92 ? -2.523 -6.879 -1.787 1 94.44 92 ARG A O 1
ATOM 737 N N . ALA A 1 93 ? -3.455 -8.875 -1.603 1 96.25 93 ALA A N 1
ATOM 738 C CA . ALA A 1 93 ? -2.803 -9.156 -0.326 1 96.25 93 ALA A CA 1
ATOM 739 C C . ALA A 1 93 ? -1.284 -9.148 -0.47 1 96.25 93 ALA A C 1
ATOM 741 O O . ALA A 1 93 ? -0.565 -8.852 0.487 1 96.25 93 ALA A O 1
ATOM 742 N N . LEU A 1 94 ? -0.81 -9.406 -1.721 1 97 94 LEU A N 1
ATOM 743 C CA . LEU A 1 94 ? 0.626 -9.492 -1.962 1 97 94 LEU A CA 1
ATOM 744 C C . LEU A 1 94 ? 1.139 -8.234 -2.654 1 97 94 LEU A C 1
ATOM 746 O O . LEU A 1 94 ? 2.309 -8.164 -3.037 1 97 94 LEU A O 1
ATOM 750 N N . SER A 1 95 ? 0.311 -7.223 -2.791 1 93.38 95 SER A N 1
ATOM 751 C CA . SER A 1 95 ? 0.636 -6.066 -3.619 1 93.38 95 SER A CA 1
ATOM 752 C C . SER A 1 95 ? 1.856 -5.324 -3.082 1 93.38 95 SER A C 1
ATOM 754 O O . SER A 1 95 ? 2.613 -4.727 -3.848 1 93.38 95 SER A O 1
ATOM 756 N N . TYR A 1 96 ? 2.115 -5.414 -1.725 1 93.12 96 TYR A N 1
ATOM 757 C CA . TYR A 1 96 ? 3.258 -4.773 -1.086 1 93.12 96 TYR A CA 1
ATOM 758 C C . TYR A 1 96 ? 4.57 -5.289 -1.664 1 93.12 96 TYR A C 1
ATOM 760 O O . TYR A 1 96 ? 5.543 -4.543 -1.773 1 93.12 96 TYR A O 1
ATOM 768 N N . VAL A 1 97 ? 4.645 -6.477 -2.1 1 94.5 97 VAL A N 1
ATOM 769 C CA . VAL A 1 97 ? 5.836 -7.145 -2.613 1 94.5 97 VAL A CA 1
ATOM 770 C C . VAL A 1 97 ? 6.254 -6.508 -3.938 1 94.5 97 VAL A C 1
ATOM 772 O O . VAL A 1 97 ? 7.445 -6.445 -4.258 1 94.5 97 VAL A O 1
ATOM 775 N N . ARG A 1 98 ? 5.336 -6.043 -4.684 1 90.31 98 ARG A N 1
ATOM 776 C CA . ARG A 1 98 ? 5.582 -5.551 -6.035 1 90.31 98 ARG A CA 1
ATOM 777 C C . ARG A 1 98 ? 6.453 -4.301 -6.012 1 90.31 98 ARG A C 1
ATOM 779 O O . ARG A 1 98 ? 7.309 -4.117 -6.883 1 90.31 98 ARG A O 1
ATOM 786 N N . ASN A 1 99 ? 6.254 -3.479 -4.965 1 86.94 99 ASN A N 1
ATOM 787 C CA . ASN A 1 99 ? 6.891 -2.166 -5 1 86.94 99 ASN A CA 1
ATOM 788 C C . ASN A 1 99 ? 7.902 -2.006 -3.869 1 86.94 99 ASN A C 1
ATOM 790 O O . ASN A 1 99 ? 8.484 -0.931 -3.695 1 86.94 99 ASN A O 1
ATOM 794 N N . ASN A 1 100 ? 8.07 -3.066 -3.117 1 88.94 100 ASN A N 1
ATOM 795 C CA . ASN A 1 100 ? 8.938 -2.93 -1.947 1 88.94 100 ASN A CA 1
ATOM 796 C C . ASN A 1 100 ? 9.797 -4.172 -1.741 1 88.94 100 ASN A C 1
ATOM 798 O O . ASN A 1 100 ? 9.477 -5.25 -2.242 1 88.94 100 ASN A O 1
ATOM 802 N N . CYS A 1 101 ? 10.906 -3.896 -1.062 1 89.12 101 CYS A N 1
ATOM 803 C CA . CYS A 1 101 ? 11.727 -5.023 -0.632 1 89.12 101 CYS A CA 1
ATOM 804 C C . CYS A 1 101 ? 11.133 -5.688 0.604 1 89.12 101 CYS A C 1
ATOM 806 O O . CYS A 1 101 ? 11 -5.055 1.653 1 89.12 101 CYS A O 1
ATOM 808 N N . VAL A 1 102 ? 10.844 -6.906 0.486 1 94.81 102 VAL A N 1
ATOM 809 C CA . VAL A 1 102 ? 10.164 -7.633 1.552 1 94.81 102 VAL A CA 1
ATOM 810 C C . VAL A 1 102 ? 11.109 -8.672 2.156 1 94.81 102 VAL A C 1
ATOM 812 O O . VAL A 1 102 ? 11.812 -9.375 1.429 1 94.81 102 VAL A O 1
ATOM 815 N N . GLU A 1 103 ? 11.125 -8.711 3.465 1 96.06 103 GLU A N 1
ATOM 816 C CA . GLU A 1 103 ? 11.992 -9.641 4.184 1 96.06 103 GLU A CA 1
ATOM 817 C C . GLU A 1 103 ? 11.414 -11.055 4.168 1 96.06 103 GLU A C 1
ATOM 819 O O . GLU A 1 103 ? 12.156 -12.031 4.055 1 96.06 103 GLU A O 1
ATOM 824 N N . TYR A 1 104 ? 10.18 -11.148 4.312 1 97.75 104 TYR A N 1
ATOM 825 C CA . TYR A 1 104 ? 9.539 -12.461 4.281 1 97.75 104 TYR A CA 1
ATOM 826 C C . TYR A 1 104 ? 8.055 -12.328 3.967 1 97.75 104 TYR A C 1
ATOM 828 O O . TYR A 1 104 ? 7.48 -11.242 4.074 1 97.75 104 TYR A O 1
ATOM 836 N N . VAL A 1 105 ? 7.484 -13.391 3.539 1 98.44 105 VAL A N 1
ATOM 837 C CA . VAL A 1 105 ? 6.047 -13.609 3.449 1 98.44 105 VAL A CA 1
ATOM 838 C C . VAL A 1 105 ? 5.66 -14.836 4.277 1 98.44 105 VAL A C 1
ATOM 840 O O . VAL A 1 105 ? 6.238 -15.914 4.113 1 98.44 105 VAL A O 1
ATOM 843 N N . LYS A 1 106 ? 4.785 -14.633 5.172 1 98.69 106 LYS A N 1
ATOM 844 C CA . LYS A 1 106 ? 4.301 -15.719 6.02 1 98.69 106 LYS A CA 1
ATOM 845 C C . LYS A 1 106 ? 2.832 -16.016 5.734 1 98.69 106 LYS A C 1
ATOM 847 O O . LYS A 1 106 ? 1.986 -15.125 5.777 1 98.69 106 LYS A O 1
ATOM 852 N N . LEU A 1 107 ? 2.531 -17.266 5.391 1 98.81 107 LEU A N 1
ATOM 853 C CA . LEU A 1 107 ? 1.175 -17.766 5.168 1 98.81 107 LEU A CA 1
ATOM 854 C C . LEU A 1 107 ? 0.703 -18.609 6.34 1 98.81 107 LEU A C 1
ATOM 856 O O . LEU A 1 107 ? 1.43 -19.5 6.801 1 98.81 107 LEU A O 1
ATOM 860 N N . LYS A 1 108 ? -0.465 -18.297 6.816 1 98.75 108 LYS A N 1
ATOM 861 C CA . LYS A 1 108 ? -0.99 -19.062 7.949 1 98.75 108 LYS A CA 1
ATOM 862 C C . LYS A 1 108 ? -2.5 -19.234 7.836 1 98.75 108 LYS A C 1
ATOM 864 O O . LYS A 1 108 ? -3.225 -18.297 7.527 1 98.75 108 LYS A O 1
ATOM 869 N N . LEU A 1 109 ? -2.941 -20.422 8.039 1 98.62 109 LEU A N 1
ATOM 870 C CA . LEU A 1 109 ? -4.375 -20.672 8.156 1 98.62 109 LEU A CA 1
ATOM 871 C C . LEU A 1 109 ? -4.895 -20.203 9.516 1 98.62 109 LEU A C 1
ATOM 873 O O . LEU A 1 109 ? -4.367 -20.594 10.555 1 98.62 109 LEU A O 1
ATOM 877 N N . ILE A 1 110 ? -5.898 -19.328 9.438 1 97.44 110 ILE A N 1
ATOM 878 C CA . ILE A 1 110 ? -6.465 -18.797 10.672 1 97.44 110 ILE A CA 1
ATOM 879 C C . ILE A 1 110 ? -7.988 -18.875 10.617 1 97.44 110 ILE A C 1
ATOM 881 O O . ILE A 1 110 ? -8.57 -19.047 9.547 1 97.44 110 ILE A O 1
ATOM 885 N N . ARG A 1 111 ? -8.625 -18.906 11.766 1 94 111 ARG A N 1
ATOM 886 C CA . ARG A 1 111 ? -10.07 -18.797 11.875 1 94 111 ARG A CA 1
ATOM 887 C C . ARG A 1 111 ? -10.484 -17.516 12.57 1 94 111 ARG A C 1
ATOM 889 O O . ARG A 1 111 ? -10.102 -17.266 13.719 1 94 111 ARG A O 1
ATOM 896 N N . THR A 1 112 ? -11.094 -16.641 11.789 1 88.56 112 THR A N 1
ATOM 897 C CA . THR A 1 112 ? -11.688 -15.453 12.406 1 88.56 112 THR A CA 1
ATOM 898 C C . THR A 1 112 ? -13.062 -15.773 12.984 1 88.56 112 THR A C 1
ATOM 900 O O . THR A 1 112 ? -13.531 -16.922 12.891 1 88.56 112 THR A O 1
ATOM 903 N N . SER A 1 113 ? -13.664 -14.812 13.727 1 86.5 113 SER A N 1
ATOM 904 C CA . SER A 1 113 ? -15 -15.016 14.281 1 86.5 113 SER A CA 1
ATOM 905 C C . SER A 1 113 ? -16.016 -15.297 13.18 1 86.5 113 SER A C 1
ATOM 907 O O . SER A 1 113 ? -17.016 -15.977 13.414 1 86.5 113 SER A O 1
ATOM 909 N N . LEU A 1 114 ? -15.734 -14.953 11.961 1 85.81 114 LEU A N 1
ATOM 910 C CA . LEU A 1 114 ? -16.719 -15.008 10.891 1 85.81 114 LEU A CA 1
ATOM 911 C C . LEU A 1 114 ? -16.438 -16.156 9.93 1 85.81 114 LEU A C 1
ATOM 913 O O . LEU A 1 114 ? -17.344 -16.859 9.508 1 85.81 114 LEU A O 1
ATOM 917 N N . MET A 1 115 ? -15.203 -16.344 9.602 1 91.75 115 MET A N 1
ATOM 918 C CA . MET A 1 115 ? -14.914 -17.297 8.539 1 91.75 115 MET A CA 1
ATOM 919 C C . MET A 1 115 ? -13.445 -17.688 8.555 1 91.75 115 MET A C 1
ATOM 921 O O . MET A 1 115 ? -12.617 -17.016 9.164 1 91.75 115 MET A O 1
ATOM 925 N N . PRO A 1 116 ? -13.125 -18.906 8.016 1 96.25 116 PRO A N 1
ATOM 926 C CA . PRO A 1 116 ? -11.711 -19.25 7.84 1 96.25 116 PRO A CA 1
ATOM 927 C C . PRO A 1 116 ? -11 -18.328 6.859 1 96.25 116 PRO A C 1
ATOM 929 O O . PRO A 1 116 ? -11.594 -17.906 5.859 1 96.25 116 PRO A O 1
ATOM 932 N N . CYS A 1 117 ? -9.75 -17.969 7.172 1 97.81 117 CYS A N 1
ATOM 933 C CA . CYS A 1 117 ? -8.953 -17.094 6.32 1 97.81 117 CYS A CA 1
ATOM 934 C C . CYS A 1 117 ? -7.527 -17.625 6.184 1 97.81 117 CYS A C 1
ATOM 936 O O . CYS A 1 117 ? -7.062 -18.406 7.016 1 97.81 117 CYS A O 1
ATOM 938 N N . LEU A 1 118 ? -6.973 -17.281 5.121 1 98.44 118 LEU A N 1
ATOM 939 C CA . LEU A 1 118 ? -5.527 -17.375 4.969 1 98.44 118 LEU A CA 1
ATOM 940 C C . LEU A 1 118 ? -4.852 -16.062 5.309 1 98.44 118 LEU A C 1
ATOM 942 O O . LEU A 1 118 ? -5.043 -15.062 4.609 1 98.44 118 LEU A O 1
ATOM 946 N N . SER A 1 119 ? -4.113 -16.062 6.367 1 98.56 119 SER A N 1
ATOM 947 C CA . SER A 1 119 ? -3.373 -14.875 6.77 1 98.56 119 SER A CA 1
ATOM 948 C C . SER A 1 119 ? -2.09 -14.719 5.961 1 98.56 119 SER A C 1
ATOM 950 O O . SER A 1 119 ? -1.313 -15.672 5.832 1 98.56 119 SER A O 1
ATOM 952 N N . VAL A 1 120 ? -1.923 -13.578 5.383 1 98.56 120 VAL A N 1
ATOM 953 C CA . VAL A 1 120 ? -0.715 -13.219 4.645 1 98.56 120 VAL A CA 1
ATOM 954 C C . VAL A 1 120 ? 0.029 -12.109 5.375 1 98.56 120 VAL A C 1
ATOM 956 O O . VAL A 1 120 ? -0.395 -10.945 5.348 1 98.56 120 VAL A O 1
ATOM 959 N N . GLU A 1 121 ? 1.083 -12.445 5.984 1 98.56 121 GLU A N 1
ATOM 960 C CA . GLU A 1 121 ? 1.894 -11.484 6.73 1 98.56 121 GLU A CA 1
ATOM 961 C C . GLU A 1 121 ? 3.199 -11.18 6 1 98.56 121 GLU A C 1
ATOM 963 O O . GLU A 1 121 ? 3.838 -12.086 5.457 1 98.56 121 GLU A O 1
ATOM 968 N N . MET A 1 122 ? 3.592 -9.93 5.973 1 97.88 122 MET A N 1
ATOM 969 C CA . MET A 1 122 ? 4.82 -9.5 5.32 1 97.88 122 MET A CA 1
ATOM 970 C C . MET A 1 122 ? 5.531 -8.438 6.148 1 97.88 122 MET A C 1
ATOM 972 O O . MET A 1 122 ? 4.895 -7.715 6.922 1 97.88 122 MET A O 1
ATOM 976 N N . ALA A 1 123 ? 6.773 -8.383 6.035 1 96.56 123 ALA A N 1
ATOM 977 C CA . ALA A 1 123 ? 7.578 -7.324 6.645 1 96.56 123 ALA A CA 1
ATOM 978 C C . ALA A 1 123 ? 8.656 -6.832 5.68 1 96.56 123 ALA A C 1
ATOM 980 O O . ALA A 1 123 ? 9.188 -7.609 4.883 1 96.56 123 ALA A O 1
ATOM 981 N N . GLY A 1 124 ? 8.898 -5.555 5.723 1 93.06 124 GLY A N 1
ATOM 982 C CA . GLY A 1 124 ? 9.93 -4.969 4.883 1 93.06 124 GLY A CA 1
ATOM 983 C C . GLY A 1 124 ? 10.297 -3.557 5.289 1 93.06 124 GLY A C 1
ATOM 984 O O . GLY A 1 124 ? 9.914 -3.094 6.367 1 93.06 124 GLY A O 1
ATOM 985 N N . THR A 1 125 ? 11.172 -2.969 4.512 1 90.12 125 THR A N 1
ATOM 986 C CA . THR A 1 125 ? 11.617 -1.597 4.719 1 90.12 125 THR A CA 1
ATOM 987 C C . THR A 1 125 ? 11.336 -0.745 3.484 1 90.12 125 THR A C 1
ATOM 989 O O . THR A 1 125 ? 11.531 -1.2 2.355 1 90.12 125 THR A O 1
ATOM 992 N N . ILE A 1 126 ? 10.781 0.407 3.758 1 84.5 126 ILE A N 1
ATOM 993 C CA . ILE A 1 126 ? 10.555 1.362 2.68 1 84.5 126 ILE A CA 1
ATOM 994 C C . ILE A 1 126 ? 11.586 2.484 2.758 1 84.5 126 ILE A C 1
ATOM 996 O O . ILE A 1 126 ? 11.773 3.096 3.814 1 84.5 126 ILE A O 1
ATOM 1000 N N . SER A 1 127 ? 12.461 2.582 1.755 1 79.44 127 SER A N 1
ATOM 1001 C CA . SER A 1 127 ? 13.445 3.658 1.781 1 79.44 127 SER A CA 1
ATOM 1002 C C . SER A 1 127 ? 13.5 4.387 0.443 1 79.44 127 SER A C 1
ATOM 1004 O O . SER A 1 127 ? 13.258 3.789 -0.607 1 79.44 127 SER A O 1
ATOM 1006 N N . ASN A 1 128 ? 13.375 5.641 0.257 1 64.81 128 ASN A N 1
ATOM 1007 C CA . ASN A 1 128 ? 13.602 6.336 -1.007 1 64.81 128 ASN A CA 1
ATOM 1008 C C . ASN A 1 128 ? 15.078 6.656 -1.21 1 64.81 128 ASN A C 1
ATOM 1010 O O . ASN A 1 128 ? 15.641 6.371 -2.27 1 64.81 128 ASN A O 1
ATOM 1014 N N . GLN A 1 129 ? 15.641 7.543 -0.311 1 63.5 129 GLN A N 1
ATOM 1015 C CA . GLN A 1 129 ? 16.938 8.125 -0.641 1 63.5 129 GLN A CA 1
ATOM 1016 C C . GLN A 1 129 ? 17.984 7.785 0.423 1 63.5 129 GLN A C 1
ATOM 1018 O O . GLN A 1 129 ? 19.125 7.457 0.099 1 63.5 129 GLN A O 1
ATOM 1023 N N . SER A 1 130 ? 17.547 7.879 1.71 1 72.5 130 SER A N 1
ATOM 1024 C CA . SER A 1 130 ? 18.516 7.684 2.783 1 72.5 130 SER A CA 1
ATOM 1025 C C . SER A 1 130 ? 18.062 6.59 3.746 1 72.5 130 SER A C 1
ATOM 1027 O O . SER A 1 130 ? 16.875 6.461 4.035 1 72.5 130 SER A O 1
ATOM 1029 N N . GLU A 1 131 ? 18.984 5.785 4.141 1 73.19 131 GLU A N 1
ATOM 1030 C CA . GLU A 1 131 ? 18.75 4.719 5.113 1 73.19 131 GLU A CA 1
ATOM 1031 C C . GLU A 1 131 ? 18.234 5.277 6.43 1 73.19 131 GLU A C 1
ATOM 1033 O O . GLU A 1 131 ? 17.422 4.633 7.109 1 73.19 131 GLU A O 1
ATOM 1038 N N . ALA A 1 132 ? 18.609 6.531 6.617 1 75.25 132 ALA A N 1
ATOM 1039 C CA . ALA A 1 132 ? 18.234 7.125 7.895 1 75.25 132 ALA A CA 1
ATOM 1040 C C . ALA A 1 132 ? 16.75 7.426 7.941 1 75.25 132 ALA A C 1
ATOM 1042 O O . ALA A 1 132 ? 16.141 7.461 9.023 1 75.25 132 ALA A O 1
ATOM 1043 N N . ASP A 1 133 ? 16.109 7.484 6.785 1 84 133 ASP A N 1
ATOM 1044 C CA . ASP A 1 133 ? 14.695 7.824 6.734 1 84 133 ASP A CA 1
ATOM 1045 C C . ASP A 1 133 ? 13.852 6.594 6.414 1 84 133 ASP A C 1
ATOM 1047 O O . ASP A 1 133 ? 12.648 6.711 6.152 1 84 133 ASP A O 1
ATOM 1051 N N . ALA A 1 134 ? 14.531 5.469 6.516 1 88.56 134 ALA A N 1
ATOM 1052 C CA . ALA A 1 134 ? 13.828 4.242 6.152 1 88.56 134 ALA A CA 1
ATOM 1053 C C . ALA A 1 134 ? 12.789 3.871 7.203 1 88.56 134 ALA A C 1
ATOM 1055 O O . ALA A 1 134 ? 13.047 3.982 8.406 1 88.56 134 ALA A O 1
ATOM 1056 N N . ILE A 1 135 ? 11.648 3.486 6.746 1 92.75 135 ILE A N 1
ATOM 1057 C CA . ILE A 1 135 ? 10.594 3.062 7.66 1 92.75 135 ILE A CA 1
ATOM 1058 C C . ILE A 1 135 ? 10.469 1.541 7.633 1 92.75 135 ILE A C 1
ATOM 1060 O O . ILE A 1 135 ? 10.562 0.922 6.57 1 92.75 135 ILE A O 1
ATOM 1064 N N . SER A 1 136 ? 10.43 0.939 8.773 1 93.75 136 SER A N 1
ATOM 1065 C CA . SER A 1 136 ? 10.125 -0.484 8.875 1 93.75 136 SER A CA 1
ATOM 1066 C C . SER A 1 136 ? 8.617 -0.729 8.859 1 93.75 136 SER A C 1
ATOM 1068 O O . SER A 1 136 ? 7.863 -0.025 9.531 1 93.75 136 SER A O 1
ATOM 1070 N N . SER A 1 137 ? 8.219 -1.671 8.062 1 95.44 137 SER A N 1
ATOM 1071 C CA . SER A 1 137 ? 6.793 -1.903 7.883 1 95.44 137 SER A CA 1
ATOM 1072 C C . SER A 1 137 ? 6.438 -3.367 8.117 1 95.44 137 SER A C 1
ATOM 1074 O O . SER A 1 137 ? 7.188 -4.266 7.73 1 95.44 137 SER A O 1
ATOM 1076 N N . LYS A 1 138 ? 5.367 -3.619 8.812 1 95.94 138 LYS A N 1
ATOM 1077 C CA . LYS A 1 138 ? 4.738 -4.926 8.977 1 95.94 138 LYS A CA 1
ATOM 1078 C C . LYS A 1 138 ? 3.268 -4.883 8.562 1 95.94 138 LYS A C 1
ATOM 1080 O O . LYS A 1 138 ? 2.539 -3.963 8.945 1 95.94 138 LYS A O 1
ATOM 1085 N N . MET A 1 139 ? 2.926 -5.863 7.754 1 95.56 139 MET A N 1
ATOM 1086 C CA . MET A 1 139 ? 1.556 -5.91 7.25 1 95.56 139 MET A CA 1
ATOM 1087 C C . MET A 1 139 ? 0.977 -7.316 7.383 1 95.56 139 MET A C 1
ATOM 1089 O O . MET A 1 139 ? 1.707 -8.305 7.285 1 95.56 139 MET A O 1
ATOM 1093 N N . GLN A 1 140 ? -0.281 -7.383 7.633 1 97.44 140 GLN A N 1
ATOM 1094 C CA . GLN A 1 140 ? -1.006 -8.648 7.688 1 97.44 140 GLN A CA 1
ATOM 1095 C C . GLN A 1 140 ? -2.369 -8.531 7.008 1 97.44 140 GLN A C 1
ATOM 1097 O O . GLN A 1 140 ? -3.148 -7.625 7.324 1 97.44 140 GLN A O 1
ATOM 1102 N N . HIS A 1 141 ? -2.629 -9.375 6.113 1 96.75 141 HIS A N 1
ATOM 1103 C CA . HIS A 1 141 ? -3.916 -9.469 5.43 1 96.75 141 HIS A CA 1
ATOM 1104 C C . HIS A 1 141 ? -4.609 -10.789 5.73 1 96.75 141 HIS A C 1
ATOM 1106 O O . HIS A 1 141 ? -3.953 -11.828 5.824 1 96.75 141 HIS A O 1
ATOM 1112 N N . SER A 1 142 ? -5.836 -10.742 5.918 1 97 142 SER A N 1
ATOM 1113 C CA . SER A 1 142 ? -6.641 -11.953 6.066 1 97 142 SER A CA 1
ATOM 1114 C C . SER A 1 142 ? -7.492 -12.203 4.824 1 97 142 SER A C 1
ATOM 1116 O O . SER A 1 142 ? -8.445 -11.469 4.562 1 97 142 SER A O 1
ATOM 1118 N N . LEU A 1 143 ? -7.188 -13.203 4.109 1 96.38 143 LEU A N 1
ATOM 1119 C CA . LEU A 1 143 ? -7.863 -13.57 2.869 1 96.38 143 LEU A CA 1
ATOM 1120 C C . LEU A 1 143 ? -8.969 -14.586 3.135 1 96.38 143 LEU A C 1
ATOM 1122 O O . LEU A 1 143 ? -8.695 -15.703 3.58 1 96.38 143 LEU A O 1
ATOM 1126 N N . PRO A 1 144 ? -10.164 -14.219 2.855 1 95.81 144 PRO A N 1
ATOM 1127 C CA . PRO A 1 144 ? -11.219 -15.227 3.006 1 95.81 144 PRO A CA 1
ATOM 1128 C C . PRO A 1 144 ? -10.984 -16.469 2.141 1 95.81 144 PRO A C 1
ATOM 1130 O O . PRO A 1 144 ? -10.578 -16.344 0.983 1 95.81 144 PRO A O 1
ATOM 1133 N N . ILE A 1 145 ? -11.219 -17.609 2.787 1 97.56 145 ILE A N 1
ATOM 1134 C CA . ILE A 1 145 ? -11.078 -18.844 2.037 1 97.56 145 ILE A CA 1
ATOM 1135 C C . ILE A 1 145 ? -12.273 -19.75 2.316 1 97.56 145 ILE A C 1
ATOM 1137 O O . ILE A 1 145 ? -13 -19.562 3.293 1 97.56 145 ILE A O 1
ATOM 1141 N N . THR A 1 146 ? -12.5 -20.625 1.396 1 97.12 146 THR A N 1
ATOM 1142 C CA . THR A 1 146 ? -13.445 -21.719 1.584 1 97.12 146 THR A CA 1
ATOM 1143 C C . THR A 1 146 ? -12.719 -23.062 1.657 1 97.12 146 THR A C 1
ATOM 1145 O O . THR A 1 146 ? -12.023 -23.453 0.715 1 97.12 146 THR A O 1
ATOM 1148 N N . ILE A 1 147 ? -12.891 -23.75 2.746 1 97.94 147 ILE A N 1
ATOM 1149 C CA . ILE A 1 147 ? -12.328 -25.094 2.875 1 97.94 147 ILE A CA 1
ATOM 1150 C C . ILE A 1 147 ? -13.148 -26.078 2.051 1 97.94 147 ILE A C 1
ATOM 1152 O O . ILE A 1 147 ? -14.375 -26.094 2.146 1 97.94 147 ILE A O 1
ATOM 1156 N N . VAL A 1 148 ? -12.492 -26.859 1.253 1 97.88 148 VAL A N 1
ATOM 1157 C CA . VAL A 1 148 ? -13.188 -27.844 0.432 1 97.88 148 VAL A CA 1
ATOM 1158 C C . VAL A 1 148 ? -13.305 -29.172 1.197 1 97.88 148 VAL A C 1
ATOM 1160 O O . VAL A 1 148 ? -12.297 -29.75 1.617 1 97.88 148 VAL A O 1
ATOM 1163 N N . PRO A 1 149 ? -14.477 -29.594 1.366 1 97.44 149 PRO A N 1
ATOM 1164 C CA . PRO A 1 149 ? -14.641 -30.875 2.062 1 97.44 149 PRO A CA 1
ATOM 1165 C C . PRO A 1 149 ? -14.031 -32.031 1.297 1 97.44 149 PRO A C 1
ATOM 1167 O O . PRO A 1 149 ? -13.977 -32.031 0.064 1 97.44 149 PRO A O 1
ATOM 1170 N N . ARG A 1 150 ? -13.656 -33.062 1.982 1 96.25 150 ARG A N 1
ATOM 1171 C CA . ARG A 1 150 ? -12.938 -34.219 1.434 1 96.25 150 ARG A CA 1
ATOM 1172 C C . ARG A 1 150 ? -13.727 -34.844 0.303 1 96.25 150 ARG A C 1
ATOM 1174 O O . ARG A 1 150 ? -13.148 -35.281 -0.7 1 96.25 150 ARG A O 1
ATOM 1181 N N . ASN A 1 151 ? -14.969 -34.875 0.451 1 96.38 151 ASN A N 1
ATOM 1182 C CA . ASN A 1 151 ? -15.805 -35.562 -0.533 1 96.38 151 ASN A CA 1
ATOM 1183 C C . ASN A 1 151 ? -15.883 -34.781 -1.839 1 96.38 151 ASN A C 1
ATOM 1185 O O . ASN A 1 151 ? -16.438 -35.25 -2.828 1 96.38 151 ASN A O 1
ATOM 1189 N N . GLU A 1 152 ? -15.297 -33.594 -1.946 1 96.62 152 GLU A N 1
ATOM 1190 C CA . GLU A 1 152 ? -15.328 -32.781 -3.158 1 96.62 152 GLU A CA 1
ATOM 1191 C C . GLU A 1 152 ? -13.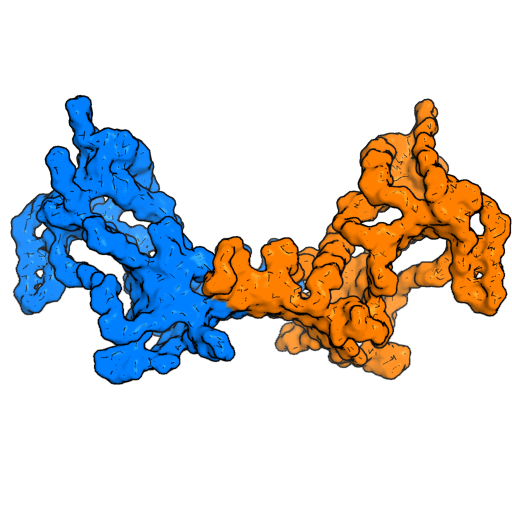93 -32.625 -3.75 1 96.62 152 GLU A C 1
ATOM 1193 O O . GLU A 1 152 ? -13.75 -31.953 -4.762 1 96.62 152 GLU A O 1
ATOM 1198 N N . TRP A 1 153 ? -12.969 -33.312 -3.213 1 96.44 153 TRP A N 1
ATOM 1199 C CA . TRP A 1 153 ? -11.586 -33.156 -3.648 1 96.44 153 TRP A CA 1
ATOM 1200 C C . TRP A 1 153 ? -11.406 -33.656 -5.078 1 96.44 153 TRP A C 1
ATOM 1202 O O . TRP A 1 153 ? -10.594 -33.094 -5.836 1 96.44 153 TRP A O 1
ATOM 1212 N N . ASP A 1 154 ? -12.172 -34.531 -5.492 1 93.75 154 ASP A N 1
ATOM 1213 C CA . ASP A 1 154 ? -12.016 -35.219 -6.785 1 93.75 154 ASP A CA 1
ATOM 1214 C C . ASP A 1 154 ? -12.234 -34.219 -7.934 1 93.75 154 ASP A C 1
ATOM 1216 O O . ASP A 1 154 ? -11.711 -34.406 -9.031 1 93.75 154 ASP A O 1
ATOM 1220 N N . GLN A 1 155 ? -12.969 -33.188 -7.691 1 92.44 155 GLN A N 1
ATOM 1221 C CA . GLN A 1 155 ? -13.258 -32.219 -8.734 1 92.44 155 GLN A CA 1
ATOM 1222 C C . GLN A 1 155 ? -12 -31.453 -9.148 1 92.44 155 GLN A C 1
ATOM 1224 O O . GLN A 1 155 ? -11.961 -30.828 -10.211 1 92.44 155 GLN A O 1
ATOM 1229 N N . TYR A 1 156 ? -10.969 -31.656 -8.25 1 93.25 156 TYR A N 1
ATOM 1230 C CA . TYR A 1 156 ? -9.758 -30.906 -8.531 1 93.25 156 TYR A CA 1
ATOM 1231 C C . TYR A 1 156 ? -8.609 -31.828 -8.922 1 93.25 156 TYR A C 1
ATOM 1233 O O . TYR A 1 156 ? -7.449 -31.422 -8.914 1 93.25 156 TYR A O 1
ATOM 1241 N N . GLU A 1 157 ? -8.914 -33 -9.258 1 91.62 157 GLU A N 1
ATOM 1242 C CA . GLU A 1 157 ? -7.887 -33.969 -9.641 1 91.62 157 GLU A CA 1
ATOM 1243 C C . GLU A 1 157 ? -7.145 -33.5 -10.891 1 91.62 157 GLU A C 1
ATOM 1245 O O . GLU A 1 157 ? -7.762 -33.062 -11.859 1 91.62 157 GLU A O 1
ATOM 1250 N N . LEU A 1 158 ? -5.844 -33.594 -10.844 1 92.62 158 LEU A N 1
ATOM 1251 C CA . LEU A 1 158 ? -4.98 -33.188 -11.945 1 92.62 158 LEU A CA 1
ATOM 1252 C C . LEU A 1 158 ? -4.395 -34.406 -12.656 1 92.62 158 LEU A C 1
ATOM 1254 O O . LEU A 1 158 ? -4.203 -35.438 -12.047 1 92.62 158 LEU A O 1
ATOM 1258 N N . PRO A 1 159 ? -4.184 -34.219 -13.945 1 89.75 159 PRO A N 1
ATOM 1259 C CA . PRO A 1 159 ? -3.58 -35.312 -14.695 1 89.75 159 PRO A CA 1
ATOM 1260 C C . PRO A 1 159 ? -2.066 -35.406 -14.516 1 89.75 159 PRO A C 1
ATOM 1262 O O . PRO A 1 159 ? -1.316 -35.312 -15.492 1 89.75 159 PRO A O 1
ATOM 1265 N N . LEU A 1 160 ? -1.606 -35.688 -13.367 1 89.56 160 LEU A N 1
ATOM 1266 C CA . LEU A 1 160 ? -0.193 -35.656 -13.016 1 89.56 160 LEU A CA 1
ATOM 1267 C C . LEU A 1 160 ? 0.559 -36.812 -13.641 1 89.56 160 LEU A C 1
ATOM 1269 O O . LEU A 1 160 ? 1.763 -36.719 -13.891 1 89.56 160 LEU A O 1
ATOM 1273 N N . GLU A 1 161 ? -0.114 -37.875 -13.984 1 85.44 161 GLU A N 1
ATOM 1274 C CA . GLU A 1 161 ? 0.53 -39.094 -14.461 1 85.44 161 GLU A CA 1
ATOM 1275 C C . GLU A 1 161 ? 0.333 -39.25 -15.961 1 85.44 161 GLU A C 1
ATOM 1277 O O . GLU A 1 161 ? 0.562 -40.344 -16.5 1 85.44 161 GLU A O 1
ATOM 1282 N N . MET A 1 162 ? -0.125 -38.25 -16.531 1 86.44 162 MET A N 1
ATOM 1283 C CA . MET A 1 162 ? -0.295 -38.344 -17.984 1 86.44 162 MET A CA 1
ATOM 1284 C C . MET A 1 162 ? 1.026 -38.688 -18.656 1 86.44 162 MET A C 1
ATOM 1286 O O . MET A 1 162 ? 2.039 -38.031 -18.438 1 86.44 162 MET A O 1
ATOM 1290 N N . PRO A 1 163 ? 1.048 -39.719 -19.469 1 89.75 163 PRO A N 1
ATOM 1291 C CA . PRO A 1 163 ? 2.275 -40.062 -20.203 1 89.75 163 PRO A CA 1
ATOM 1292 C C . PRO A 1 163 ? 2.506 -39.156 -21.406 1 89.75 163 PRO A C 1
ATOM 1294 O O . PRO A 1 163 ? 1.548 -38.75 -22.078 1 89.75 163 PRO A O 1
ATOM 1297 N N . TYR A 1 164 ? 3.752 -38.906 -21.578 1 93.69 164 TYR A N 1
ATOM 1298 C CA . TYR A 1 164 ? 4.156 -38.156 -22.766 1 93.69 164 TYR A CA 1
ATOM 1299 C C . TYR A 1 164 ? 5.176 -38.938 -23.594 1 93.69 164 TYR A C 1
ATOM 1301 O O . TYR A 1 164 ? 5.832 -39.844 -23.062 1 93.69 164 TYR A O 1
ATOM 1309 N N . ASP A 1 165 ? 5.25 -38.531 -24.844 1 94 165 ASP A N 1
ATOM 1310 C CA . ASP A 1 165 ? 6.121 -39.281 -25.75 1 94 165 ASP A CA 1
ATOM 1311 C C . ASP A 1 165 ? 7.496 -38.625 -25.859 1 94 165 ASP A C 1
ATOM 1313 O O . ASP A 1 165 ? 8.523 -39.281 -25.688 1 94 165 ASP A O 1
ATOM 1317 N N . LEU A 1 166 ? 7.508 -37.375 -26.094 1 96.12 166 LEU A N 1
ATOM 1318 C CA . LEU A 1 166 ? 8.758 -36.625 -26.25 1 96.12 166 LEU A CA 1
ATOM 1319 C C . LEU A 1 166 ? 8.75 -35.375 -25.406 1 96.12 166 LEU A C 1
ATOM 1321 O O . LEU A 1 166 ? 7.688 -34.781 -25.156 1 96.12 166 LEU A O 1
ATOM 1325 N N . SER A 1 167 ? 9.867 -35.062 -24.891 1 96.06 167 SER A N 1
ATOM 1326 C CA . SER A 1 167 ? 10.117 -33.812 -24.188 1 96.06 167 SER A CA 1
ATOM 1327 C C . SER A 1 167 ? 11.195 -32.969 -24.891 1 96.06 167 SER A C 1
ATOM 1329 O O . SER A 1 167 ? 12.281 -33.5 -25.188 1 96.06 167 SER A O 1
ATOM 1331 N N . ILE A 1 168 ? 10.898 -31.719 -25.125 1 96.88 168 ILE A N 1
ATOM 1332 C CA . ILE A 1 168 ? 11.867 -30.906 -25.844 1 96.88 168 ILE A CA 1
ATOM 1333 C C . ILE A 1 168 ? 12.016 -29.547 -25.156 1 96.88 168 ILE A C 1
ATOM 1335 O O . ILE A 1 168 ? 11.031 -28.969 -24.688 1 96.88 168 ILE A O 1
ATOM 1339 N N . ALA A 1 169 ? 13.266 -29.109 -25.078 1 96.62 169 ALA A N 1
ATOM 1340 C CA . ALA A 1 169 ? 13.508 -27.75 -24.609 1 96.62 169 ALA A CA 1
ATOM 1341 C C . ALA A 1 169 ? 12.898 -26.719 -25.562 1 96.62 169 ALA A C 1
ATOM 1343 O O . ALA A 1 169 ? 12.977 -26.875 -26.781 1 96.62 169 ALA A O 1
ATOM 1344 N N . MET A 1 170 ? 12.336 -25.719 -24.969 1 94.81 170 MET A N 1
ATOM 1345 C CA . MET A 1 170 ? 11.695 -24.719 -25.828 1 94.81 170 MET A CA 1
ATOM 1346 C C . MET A 1 170 ? 12.602 -23.5 -26.016 1 94.81 170 MET A C 1
ATOM 1348 O O . MET A 1 170 ? 13.5 -23.266 -25.203 1 94.81 170 MET A O 1
ATOM 1352 N N . PRO A 1 171 ? 12.312 -22.812 -27.109 1 92.75 171 PRO A N 1
ATOM 1353 C CA . PRO A 1 171 ? 13.039 -21.547 -27.281 1 92.75 171 PRO A CA 1
ATOM 1354 C C . PRO A 1 171 ? 12.695 -20.516 -26.219 1 92.75 171 PRO A C 1
ATOM 1356 O O . PRO A 1 171 ? 11.898 -20.797 -25.328 1 92.75 171 PRO A O 1
ATOM 1359 N N . SER A 1 172 ? 13.297 -19.391 -26.375 1 90.12 172 SER A N 1
ATOM 1360 C CA . SER A 1 172 ? 13.047 -18.344 -25.391 1 90.12 172 SER A CA 1
ATOM 1361 C C . SER A 1 172 ? 11.586 -17.922 -25.391 1 90.12 172 SER A C 1
ATOM 1363 O O . SER A 1 172 ? 10.922 -17.969 -26.422 1 90.12 172 SER A O 1
ATOM 1365 N N . ILE A 1 173 ? 11.125 -17.531 -24.266 1 89.19 173 ILE A N 1
ATOM 1366 C CA . ILE A 1 173 ? 9.75 -17.078 -24.109 1 89.19 173 ILE A CA 1
ATOM 1367 C C . ILE A 1 173 ? 9.492 -15.891 -25.031 1 89.19 173 ILE A C 1
ATOM 1369 O O . ILE A 1 173 ? 8.43 -15.789 -25.641 1 89.19 173 ILE A O 1
ATOM 1373 N N . ARG A 1 174 ? 10.453 -15.008 -25.141 1 86.12 174 ARG A N 1
ATOM 1374 C CA . ARG A 1 174 ? 10.336 -13.844 -26.016 1 86.12 174 ARG A CA 1
ATOM 1375 C C . ARG A 1 174 ? 10.078 -14.258 -27.453 1 86.12 174 ARG A C 1
ATOM 1377 O O . ARG A 1 174 ? 9.195 -13.703 -28.125 1 86.12 174 ARG A O 1
ATOM 1384 N N . SER A 1 175 ? 10.852 -15.164 -27.922 1 87.94 175 SER A N 1
ATOM 1385 C CA . SER A 1 175 ? 10.727 -15.656 -29.297 1 87.94 175 SER A CA 1
ATOM 1386 C C . SER A 1 175 ? 9.359 -16.297 -29.531 1 87.94 175 SER A C 1
ATOM 1388 O O . SER A 1 175 ? 8.719 -16.031 -30.547 1 87.94 175 SER A O 1
ATOM 1390 N N . LEU A 1 176 ? 8.906 -17.047 -28.625 1 89 176 LEU A N 1
ATOM 1391 C CA . LEU A 1 176 ? 7.629 -17.75 -28.75 1 89 176 LEU A CA 1
ATOM 1392 C C . LEU A 1 176 ? 6.465 -16.75 -28.703 1 89 176 LEU A C 1
ATOM 1394 O O . LEU A 1 176 ? 5.504 -16.891 -29.469 1 89 176 LEU A O 1
ATOM 1398 N N . ARG A 1 177 ? 6.539 -15.852 -27.812 1 87.69 177 ARG A N 1
ATOM 1399 C CA . ARG A 1 177 ? 5.512 -14.82 -27.703 1 87.69 177 ARG A CA 1
ATOM 1400 C C . ARG A 1 177 ? 5.352 -14.07 -29.016 1 87.69 177 ARG A C 1
ATOM 1402 O O . ARG A 1 177 ? 4.234 -13.875 -29.5 1 87.69 177 ARG A O 1
ATOM 1409 N N . ALA A 1 178 ? 6.43 -13.688 -29.578 1 85.56 178 ALA A N 1
ATOM 1410 C CA . ALA A 1 178 ? 6.418 -12.953 -30.844 1 85.56 178 ALA A CA 1
ATOM 1411 C C . ALA A 1 178 ? 5.773 -13.781 -31.953 1 85.56 178 ALA A C 1
ATOM 1413 O O . ALA A 1 178 ? 4.953 -13.273 -32.719 1 85.56 178 ALA A O 1
ATOM 1414 N N . LEU A 1 179 ? 6.117 -14.977 -31.969 1 85.5 179 LEU A N 1
ATOM 1415 C CA . LEU A 1 179 ? 5.629 -15.875 -33 1 85.5 179 LEU A CA 1
ATOM 1416 C C . LEU A 1 179 ? 4.137 -16.141 -32.844 1 85.5 179 LEU A C 1
ATOM 1418 O O . LEU A 1 179 ? 3.383 -16.109 -33.812 1 85.5 179 LEU A O 1
ATOM 1422 N N . LEU A 1 180 ? 3.717 -16.312 -31.641 1 86.81 180 LEU A N 1
ATOM 1423 C CA . LEU A 1 180 ? 2.338 -16.719 -31.375 1 86.81 180 LEU A CA 1
ATOM 1424 C C . LEU A 1 180 ? 1.403 -15.508 -31.469 1 86.81 180 LEU A C 1
ATOM 1426 O O . LEU A 1 180 ? 0.224 -15.664 -31.797 1 86.81 180 LEU A O 1
ATOM 1430 N N . ASP A 1 181 ? 1.901 -14.375 -31.125 1 79.25 181 ASP A N 1
ATOM 1431 C CA . ASP A 1 181 ? 1.118 -13.148 -31.281 1 79.25 181 ASP A CA 1
ATOM 1432 C C . ASP A 1 181 ? 0.715 -12.945 -32.75 1 79.25 181 ASP A C 1
ATOM 1434 O O . ASP A 1 181 ? -0.403 -12.508 -33.031 1 79.25 181 ASP A O 1
ATOM 1438 N N . LYS A 1 182 ? 1.57 -13.273 -33.625 1 70.38 182 LYS A N 1
ATOM 1439 C CA . LYS A 1 182 ? 1.316 -13.172 -35.062 1 70.38 182 LYS A CA 1
ATOM 1440 C C . LYS A 1 182 ? 0.423 -14.312 -35.562 1 70.38 182 LYS A C 1
ATOM 1442 O O . LYS A 1 182 ? -0.465 -14.102 -36.375 1 70.38 182 LYS A O 1
ATOM 1447 N N . LYS A 1 183 ? 0.557 -15.359 -34.969 1 67.56 183 LYS A N 1
ATOM 1448 C CA . LYS A 1 183 ? -0.054 -16.578 -35.469 1 67.56 183 LYS A CA 1
ATOM 1449 C C . LYS A 1 183 ? -1.482 -16.734 -34.969 1 67.56 183 LYS A C 1
ATOM 1451 O O . LYS A 1 183 ? -2.338 -17.297 -35.656 1 67.56 183 LYS A O 1
ATOM 1456 N N . LYS A 1 184 ? -1.719 -16.266 -33.719 1 66.81 184 LYS A N 1
ATOM 1457 C CA . LYS A 1 184 ? -3.037 -16.469 -33.125 1 66.81 184 LYS A CA 1
ATOM 1458 C C . LYS A 1 184 ? -4.125 -15.797 -33.969 1 66.81 184 LYS A C 1
ATOM 1460 O O . LYS A 1 184 ? -5.277 -16.219 -33.969 1 66.81 184 LYS A O 1
ATOM 1465 N N . THR A 1 185 ? -3.602 -14.938 -34.625 1 68.69 185 THR A N 1
ATOM 1466 C CA . THR A 1 185 ? -4.547 -14.227 -35.5 1 68.69 185 THR A CA 1
ATOM 1467 C C . THR A 1 185 ? -4.715 -14.945 -36.812 1 68.69 185 THR A C 1
ATOM 1469 O O . THR A 1 185 ? -5.727 -14.766 -37.5 1 68.69 185 THR A O 1
ATOM 1472 N N . LEU A 1 186 ? -3.766 -15.75 -37.156 1 72.5 186 LEU A N 1
ATOM 1473 C CA . LEU A 1 186 ? -3.74 -16.359 -38.469 1 72.5 186 LEU A CA 1
ATOM 1474 C C . LEU A 1 186 ? -4.594 -17.625 -38.5 1 72.5 186 LEU A C 1
ATOM 1476 O O . LEU A 1 186 ? -5.25 -17.906 -39.531 1 72.5 186 LEU A O 1
ATOM 1480 N N . ALA A 1 187 ? -4.625 -18.406 -37.5 1 84.56 187 ALA A N 1
ATOM 1481 C CA . ALA A 1 187 ? -5.367 -19.656 -37.438 1 84.56 187 ALA A CA 1
ATOM 1482 C C . ALA A 1 187 ? -5.805 -19.969 -36 1 84.56 187 ALA A C 1
ATOM 1484 O O . ALA A 1 187 ? -5.117 -19.594 -35.031 1 84.56 187 ALA A O 1
ATOM 1485 N N . PRO A 1 188 ? -6.895 -20.641 -35.938 1 89.5 188 PRO A N 1
ATOM 1486 C CA . PRO A 1 188 ? -7.414 -20.969 -34.594 1 89.5 188 PRO A CA 1
ATOM 1487 C C . PRO A 1 188 ? -6.582 -22.031 -33.906 1 89.5 188 PRO A C 1
ATOM 1489 O O . PRO A 1 188 ? -6.707 -22.219 -32.688 1 89.5 188 PRO A O 1
ATOM 1492 N N . THR A 1 189 ? -5.746 -22.75 -34.781 1 92.62 189 THR A N 1
ATOM 1493 C CA . THR A 1 189 ? -4.945 -23.828 -34.188 1 92.62 189 THR A CA 1
ATOM 1494 C C . THR A 1 189 ? -3.49 -23.719 -34.625 1 92.62 189 THR A C 1
ATOM 1496 O O . THR A 1 189 ? -3.193 -23.109 -35.656 1 92.62 189 THR A O 1
ATOM 1499 N N . VAL A 1 190 ? -2.656 -24.25 -33.844 1 93.56 190 VAL A N 1
ATOM 1500 C CA . VAL A 1 190 ? -1.23 -24.359 -34.125 1 93.56 190 VAL A CA 1
ATOM 1501 C C . VAL A 1 190 ? -0.729 -25.75 -33.781 1 93.56 190 VAL A C 1
ATOM 1503 O O . VAL A 1 190 ? -1.146 -26.344 -32.781 1 93.56 190 VAL A O 1
ATOM 1506 N N . THR A 1 191 ? 0.082 -26.25 -34.625 1 95.12 191 THR A N 1
ATOM 1507 C CA . THR A 1 191 ? 0.643 -27.578 -34.375 1 95.12 191 THR A CA 1
ATOM 1508 C C . THR A 1 191 ? 2.102 -27.469 -33.938 1 95.12 191 THR A C 1
ATOM 1510 O O . THR A 1 191 ? 2.918 -26.844 -34.625 1 95.12 191 THR A O 1
ATOM 1513 N N . LEU A 1 192 ? 2.395 -28.031 -32.844 1 96.44 192 LEU A N 1
ATOM 1514 C CA . LEU A 1 192 ? 3.779 -28.188 -32.406 1 96.44 192 LEU A CA 1
ATOM 1515 C C . LEU A 1 192 ? 4.32 -29.547 -32.844 1 96.44 192 LEU A C 1
ATOM 1517 O O . LEU A 1 192 ? 3.732 -30.594 -32.531 1 96.44 192 LEU A O 1
ATOM 1521 N N . TYR A 1 193 ? 5.355 -29.453 -33.562 1 96.31 193 TYR A N 1
ATOM 1522 C CA . TYR A 1 193 ? 6.035 -30.641 -34.062 1 96.31 193 TYR A CA 1
ATOM 1523 C C . TYR A 1 193 ? 7.449 -30.75 -33.5 1 96.31 193 TYR A C 1
ATOM 1525 O O . TYR A 1 193 ? 8.211 -29.781 -33.562 1 96.31 193 TYR A O 1
ATOM 1533 N N . THR A 1 194 ? 7.785 -31.938 -32.906 1 96.75 194 THR A N 1
ATOM 1534 C CA . THR A 1 194 ? 9.125 -32.125 -32.344 1 96.75 194 THR A CA 1
ATOM 1535 C C . THR A 1 194 ? 9.719 -33.438 -32.812 1 96.75 194 THR A C 1
ATOM 1537 O O . THR A 1 194 ? 8.992 -34.406 -33.094 1 96.75 194 THR A O 1
ATOM 1540 N N . THR A 1 195 ? 11.039 -33.469 -32.906 1 95.62 195 THR A N 1
ATOM 1541 C CA . THR A 1 195 ? 11.75 -34.656 -33.344 1 95.62 195 THR A CA 1
ATOM 1542 C C . THR A 1 195 ? 12.938 -34.938 -32.438 1 95.62 195 THR A C 1
ATOM 1544 O O . THR A 1 195 ? 13.461 -34.031 -31.781 1 95.62 195 THR A O 1
ATOM 1547 N N . MET A 1 196 ? 13.406 -36.156 -32.406 1 94.69 196 MET A N 1
ATOM 1548 C CA . MET A 1 196 ? 14.562 -36.594 -31.625 1 94.69 196 MET A CA 1
ATOM 1549 C C . MET A 1 196 ? 15.852 -36 -32.188 1 94.69 196 MET A C 1
ATOM 1551 O O . MET A 1 196 ? 16.906 -36.094 -31.578 1 94.69 196 MET A O 1
ATOM 1555 N N . ASN A 1 197 ? 15.75 -35.312 -33.312 1 94.94 197 ASN A N 1
ATOM 1556 C CA . ASN A 1 197 ? 16.891 -34.625 -33.906 1 94.94 197 ASN A CA 1
ATOM 1557 C C . ASN A 1 197 ? 17.047 -33.219 -33.344 1 94.94 197 ASN A C 1
ATOM 1559 O O . ASN A 1 197 ? 17.641 -32.344 -34 1 94.94 197 ASN A O 1
ATOM 1563 N N . ASP A 1 198 ? 16.422 -32.906 -32.219 1 96.69 198 ASP A N 1
ATOM 1564 C CA . ASP A 1 198 ? 16.562 -31.672 -31.5 1 96.69 198 ASP A CA 1
ATOM 1565 C C . ASP A 1 198 ? 15.977 -30.5 -32.281 1 96.69 198 ASP A C 1
ATOM 1567 O O . ASP A 1 198 ? 16.562 -29.406 -32.312 1 96.69 198 ASP A O 1
ATOM 1571 N N . GLU A 1 199 ? 14.867 -30.812 -32.906 1 96.62 199 GLU A N 1
ATOM 1572 C CA . GLU A 1 199 ? 14.18 -29.797 -33.688 1 96.62 199 GLU A CA 1
ATOM 1573 C C . GLU A 1 199 ? 12.727 -29.656 -33.25 1 96.62 199 GLU A C 1
ATOM 1575 O O . GLU A 1 199 ? 12.07 -30.641 -32.938 1 96.62 199 GLU A O 1
ATOM 1580 N N . MET A 1 200 ? 12.289 -28.422 -33.312 1 96.56 200 MET A N 1
ATOM 1581 C CA . MET A 1 200 ? 10.898 -28.094 -33.031 1 96.56 200 MET A CA 1
ATOM 1582 C C . MET A 1 200 ? 10.328 -27.172 -34.094 1 96.56 200 MET A C 1
ATOM 1584 O O . MET A 1 200 ? 11.031 -26.297 -34.594 1 96.56 200 MET A O 1
ATOM 1588 N N . SER A 1 201 ? 9.07 -27.422 -34.469 1 95.81 201 SER A N 1
ATOM 1589 C CA . SER A 1 201 ? 8.391 -26.547 -35.438 1 95.81 201 SER A CA 1
ATOM 1590 C C . SER A 1 201 ? 7.004 -26.156 -34.938 1 95.81 201 SER A C 1
ATOM 1592 O O . SER A 1 201 ? 6.297 -26.969 -34.344 1 95.81 201 SER A O 1
ATOM 1594 N N . LEU A 1 202 ? 6.695 -24.969 -35.156 1 94.5 202 LEU A N 1
ATOM 1595 C CA . LEU A 1 202 ? 5.336 -24.484 -34.969 1 94.5 202 LEU A CA 1
ATOM 1596 C C . LEU A 1 202 ? 4.68 -24.203 -36.312 1 94.5 202 LEU A C 1
ATOM 1598 O O . LEU A 1 202 ? 5.168 -23.391 -37.094 1 94.5 202 LEU A O 1
ATOM 1602 N N . ILE A 1 203 ? 3.584 -24.859 -36.531 1 92.56 203 ILE A N 1
ATOM 1603 C CA . ILE A 1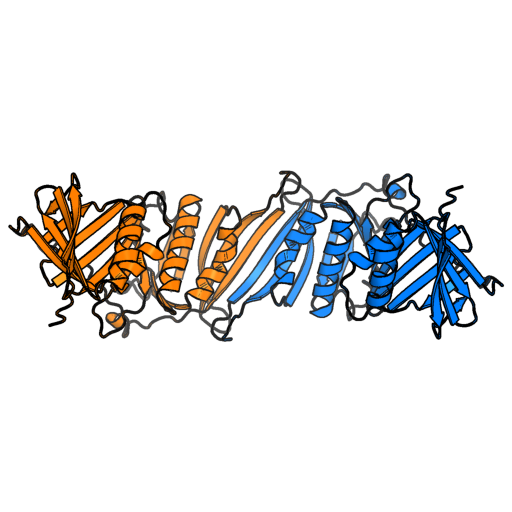 203 ? 2.961 -24.812 -37.844 1 92.56 203 ILE A CA 1
ATOM 1604 C C . ILE A 1 203 ? 1.532 -24.281 -37.719 1 92.56 203 ILE A C 1
ATOM 1606 O O . ILE A 1 203 ? 0.742 -24.797 -36.938 1 92.56 203 ILE A O 1
ATOM 1610 N N . VAL A 1 204 ? 1.286 -23.297 -38.406 1 90.06 204 VAL A N 1
ATOM 1611 C CA . VAL A 1 204 ? -0.065 -22.75 -38.562 1 90.06 204 VAL A CA 1
ATOM 1612 C C . VAL A 1 204 ? -0.572 -22.984 -39.969 1 90.06 204 VAL A C 1
ATOM 1614 O O . VAL A 1 204 ? 0.107 -22.625 -40.938 1 90.06 204 VAL A O 1
ATOM 1617 N N . GLU A 1 205 ? -1.739 -23.531 -40.062 1 86.88 205 GLU A N 1
ATOM 1618 C CA . GLU A 1 205 ? -2.334 -23.812 -41.344 1 86.88 205 GLU A CA 1
ATOM 1619 C C . GLU A 1 205 ? -3.607 -23 -41.562 1 86.88 205 GLU A C 1
ATOM 1621 O O . GLU A 1 205 ? -4.523 -23.047 -40.75 1 86.88 205 GLU A O 1
ATOM 1626 N N . THR A 1 206 ? -3.559 -22.25 -42.594 1 83.31 206 THR A N 1
ATOM 1627 C CA . THR A 1 206 ? -4.762 -21.562 -43.031 1 83.31 206 THR A CA 1
ATOM 1628 C C . THR A 1 206 ? -5.207 -22.094 -44.406 1 83.31 206 THR A C 1
ATOM 1630 O O . THR A 1 206 ? -4.551 -22.969 -44.969 1 83.31 206 THR A O 1
ATOM 1633 N N . ASP A 1 207 ? -6.391 -21.672 -44.938 1 84.56 207 ASP A N 1
ATOM 1634 C CA . ASP A 1 207 ? -6.875 -22.047 -46.25 1 84.56 207 ASP A CA 1
ATOM 1635 C C . ASP A 1 207 ? -5.938 -21.547 -47.344 1 84.56 207 ASP A C 1
ATOM 1637 O O . ASP A 1 207 ? -5.863 -22.125 -48.438 1 84.56 207 ASP A O 1
ATOM 1641 N N . LEU A 1 208 ? -5.207 -20.469 -47 1 83.69 208 LEU A N 1
ATOM 1642 C CA . LEU A 1 208 ? -4.41 -19.797 -48.031 1 83.69 208 LEU A CA 1
ATOM 1643 C C . LEU A 1 208 ? -2.936 -20.156 -47.906 1 83.69 208 LEU A C 1
ATOM 1645 O O . LEU A 1 208 ? -2.234 -20.312 -48.906 1 83.69 208 LEU A O 1
ATOM 1649 N N . VAL A 1 209 ? -2.588 -20.281 -46.656 1 83.62 209 VAL A N 1
ATOM 1650 C CA . VAL A 1 209 ? -1.144 -20.406 -46.5 1 83.62 209 VAL A CA 1
ATOM 1651 C C . VAL A 1 209 ? -0.833 -21.266 -45.281 1 83.62 209 VAL A C 1
ATOM 1653 O O . VAL A 1 209 ? -1.635 -21.344 -44.344 1 83.62 209 VAL A O 1
ATOM 1656 N N . THR A 1 210 ? 0.227 -22.047 -45.438 1 87.12 210 THR A N 1
ATOM 1657 C CA . THR A 1 210 ? 0.843 -22.734 -44.281 1 87.12 210 THR A CA 1
ATOM 1658 C C . THR A 1 210 ? 2.119 -22.016 -43.875 1 87.12 210 THR A C 1
ATOM 1660 O O . THR A 1 210 ? 3.018 -21.781 -44.688 1 87.12 210 THR A O 1
ATOM 1663 N N . VAL A 1 211 ? 2.146 -21.578 -42.688 1 87.44 211 VAL A N 1
ATOM 1664 C CA . VAL A 1 211 ? 3.311 -20.891 -42.125 1 87.44 211 VAL A CA 1
ATOM 1665 C C . VAL A 1 211 ? 3.977 -21.766 -41.062 1 87.44 211 VAL A C 1
ATOM 1667 O O . VAL A 1 211 ? 3.322 -22.219 -40.125 1 87.44 211 VAL A O 1
ATOM 1670 N N . ALA A 1 212 ? 5.301 -22.016 -41.25 1 90.38 212 ALA A N 1
ATOM 1671 C CA . ALA A 1 212 ? 6.051 -22.828 -40.312 1 90.38 212 ALA A CA 1
ATOM 1672 C C . ALA A 1 212 ? 7.25 -22.062 -39.75 1 90.38 212 ALA A C 1
ATOM 1674 O O . ALA A 1 212 ? 7.918 -21.344 -40.5 1 90.38 212 ALA A O 1
ATOM 1675 N N . SER A 1 213 ? 7.43 -22.078 -38.5 1 92.25 213 SER A N 1
ATOM 1676 C CA . SER A 1 213 ? 8.633 -21.609 -37.812 1 92.25 213 SER A CA 1
ATOM 1677 C C . SER A 1 213 ? 9.445 -22.766 -37.25 1 92.25 213 SER A C 1
ATOM 1679 O O . SER A 1 213 ? 8.906 -23.625 -36.531 1 92.25 213 SER A O 1
ATOM 1681 N N . HIS A 1 214 ? 10.75 -22.766 -37.594 1 94.56 214 HIS A N 1
ATOM 1682 C CA . HIS A 1 214 ? 11.594 -23.891 -37.219 1 94.56 214 HIS A CA 1
ATOM 1683 C C . HIS A 1 214 ? 12.664 -23.484 -36.219 1 94.56 214 HIS A C 1
ATOM 1685 O O . HIS A 1 214 ? 13.273 -22.422 -36.375 1 94.56 214 HIS A O 1
ATOM 1691 N N . TYR A 1 215 ? 12.812 -24.25 -35.188 1 96.12 215 TYR A N 1
ATOM 1692 C CA . TYR A 1 215 ? 13.867 -24.094 -34.188 1 96.12 215 TYR A CA 1
ATOM 1693 C C . TYR A 1 215 ? 14.766 -25.328 -34.156 1 96.12 215 TYR A C 1
ATOM 1695 O O . TYR A 1 215 ? 14.281 -26.453 -34.219 1 96.12 215 TYR A O 1
ATOM 1703 N N . ARG A 1 216 ? 16.094 -25.031 -34.062 1 96.31 216 ARG A N 1
ATOM 1704 C CA . ARG A 1 216 ? 17.062 -26.125 -34.031 1 96.31 216 ARG A CA 1
ATOM 1705 C C . ARG A 1 216 ? 17.906 -26.062 -32.781 1 96.31 216 ARG A C 1
ATOM 1707 O O . ARG A 1 216 ? 17.797 -25.125 -31.984 1 96.31 216 ARG A O 1
ATOM 1714 N N . HIS A 1 217 ? 18.594 -27.125 -32.5 1 96.06 217 HIS A N 1
ATOM 1715 C CA . HIS A 1 217 ? 19.531 -27.234 -31.375 1 96.06 217 HIS A CA 1
ATOM 1716 C C . HIS A 1 217 ? 18.797 -27.125 -30.047 1 96.06 217 HIS A C 1
ATOM 1718 O O . HIS A 1 217 ? 19.25 -26.406 -29.156 1 96.06 217 HIS A O 1
ATOM 1724 N N . LEU A 1 218 ? 17.641 -27.703 -30.047 1 96.44 218 LEU A N 1
ATOM 1725 C CA . LEU A 1 218 ? 16.891 -27.828 -28.812 1 96.44 218 LEU A CA 1
ATOM 1726 C C . LEU A 1 218 ? 16.922 -29.266 -28.297 1 96.44 218 LEU A C 1
ATOM 1728 O O . LEU A 1 218 ? 16.438 -30.172 -28.969 1 96.44 218 LEU A O 1
ATOM 1732 N N . LYS A 1 219 ? 17.375 -29.484 -27.234 1 95.62 219 LYS A N 1
ATOM 1733 C CA . LYS A 1 219 ? 17.5 -30.844 -26.703 1 95.62 219 LYS A CA 1
ATOM 1734 C C . LYS A 1 219 ? 16.141 -31.516 -26.594 1 95.62 219 LYS A C 1
ATOM 1736 O O . LYS A 1 219 ? 15.227 -31 -25.953 1 95.62 219 LYS A O 1
ATOM 1741 N N . CYS A 1 220 ? 16 -32.625 -27.266 1 95.25 220 CYS A N 1
ATOM 1742 C CA . CYS A 1 220 ? 14.797 -33.438 -27.234 1 95.25 220 CYS A CA 1
ATOM 1743 C C . CYS A 1 220 ? 15.086 -34.844 -26.719 1 95.25 220 CYS A C 1
ATOM 1745 O O . CYS A 1 220 ? 16.047 -35.469 -27.172 1 95.25 220 CYS A O 1
ATOM 1747 N N . VAL A 1 221 ? 14.242 -35.312 -25.781 1 93.44 221 VAL A N 1
ATOM 1748 C CA . VAL A 1 221 ? 14.438 -36.656 -25.219 1 93.44 221 VAL A CA 1
ATOM 1749 C C . VAL A 1 221 ? 13.102 -37.375 -25.109 1 93.44 221 VAL A C 1
ATOM 1751 O O . VAL A 1 221 ? 12.039 -36.719 -25.125 1 93.44 221 VAL A O 1
ATOM 1754 N N . PRO A 1 222 ? 13.18 -38.719 -25.109 1 91.56 222 PRO A N 1
ATOM 1755 C CA . PRO A 1 222 ? 11.93 -39.406 -24.766 1 91.56 222 PRO A CA 1
ATOM 1756 C C . PRO A 1 222 ? 11.406 -39.031 -23.391 1 91.56 222 PRO A C 1
ATOM 1758 O O . PRO A 1 222 ? 12.188 -38.844 -22.453 1 91.56 222 PRO A O 1
ATOM 1761 N N . ALA A 1 223 ? 10.117 -38.75 -23.328 1 85 223 ALA A N 1
ATOM 1762 C CA . ALA A 1 223 ? 9.547 -38.344 -22.047 1 85 223 ALA A CA 1
ATOM 1763 C C . ALA A 1 223 ? 9.5 -39.531 -21.078 1 85 223 ALA A C 1
ATOM 1765 O O . ALA A 1 223 ? 9.188 -40.656 -21.469 1 85 223 ALA A O 1
ATOM 1766 N N . VAL A 1 224 ? 10.242 -39.469 -19.953 1 62.75 224 VAL A N 1
ATOM 1767 C CA . VAL A 1 224 ? 10.336 -40.562 -18.984 1 62.75 224 VAL A CA 1
ATOM 1768 C C . VAL A 1 224 ? 8.953 -40.844 -18.391 1 62.75 224 VAL A C 1
ATOM 1770 O O . VAL A 1 224 ? 8.258 -39.938 -17.953 1 62.75 224 VAL A O 1
ATOM 1773 N N . GLN A 1 225 ? 8.203 -41.812 -18.922 1 57.56 225 GLN A N 1
ATOM 1774 C CA . GLN A 1 225 ? 6.941 -42.219 -18.312 1 57.56 225 GLN A CA 1
ATOM 1775 C C . GLN A 1 225 ? 7.176 -42.875 -16.953 1 57.56 225 GLN A C 1
ATOM 1777 O O . GLN A 1 225 ? 8.039 -43.75 -16.812 1 57.56 225 GLN A O 1
ATOM 1782 N N . ARG A 1 226 ? 7.086 -42.062 -15.836 1 51.22 226 ARG A N 1
ATOM 1783 C CA . ARG A 1 226 ? 7.211 -42.656 -14.5 1 51.22 226 ARG A CA 1
ATOM 1784 C C . ARG A 1 226 ? 6.211 -43.781 -14.305 1 51.22 226 ARG A C 1
ATOM 1786 O O . ARG A 1 226 ? 5.773 -44.031 -13.18 1 51.22 226 ARG A O 1
ATOM 1793 N N . SER A 1 227 ? 5.598 -44.375 -15.258 1 45 227 SER A N 1
ATOM 1794 C CA . SER A 1 227 ? 4.73 -45.406 -14.734 1 45 227 SER A CA 1
ATOM 1795 C C . SER A 1 227 ? 5.512 -46.406 -13.891 1 45 227 SER A C 1
ATOM 1797 O O . SER A 1 227 ? 6.746 -46.375 -13.875 1 45 227 SER A O 1
ATOM 1799 N N . THR A 1 228 ? 4.699 -47.5 -13.484 1 40.25 228 THR A N 1
ATOM 1800 C CA . THR A 1 228 ? 4.98 -48.75 -12.766 1 40.25 228 THR A CA 1
ATOM 1801 C C . THR A 1 228 ? 6.098 -49.531 -13.445 1 40.25 228 THR A C 1
ATOM 1803 O O . THR A 1 228 ? 5.93 -50 -14.562 1 40.25 228 THR A O 1
ATOM 1806 N N . GLY A 1 229 ? 7.203 -49.719 -13.047 1 47.72 229 GLY A N 1
ATOM 1807 C CA . GLY A 1 229 ? 8.359 -50.594 -13.211 1 47.72 229 GLY A CA 1
ATOM 1808 C C . GLY A 1 229 ? 9.102 -50.344 -14.516 1 47.72 229 GLY A C 1
ATOM 1809 O O . GLY A 1 229 ? 10.328 -50.281 -14.539 1 47.72 229 GLY A O 1
ATOM 1810 N N . ASP A 1 230 ? 8.453 -50.688 -15.773 1 45.62 230 ASP A N 1
ATOM 1811 C CA . ASP A 1 230 ? 9.156 -50.781 -17.047 1 45.62 230 ASP A CA 1
ATOM 1812 C C . ASP A 1 230 ? 9.211 -49.438 -17.766 1 45.62 230 ASP A C 1
ATOM 1814 O O . ASP A 1 230 ? 8.172 -48.812 -18 1 45.62 230 ASP A O 1
ATOM 1818 N N . GLU A 1 231 ? 10.18 -48.625 -17.547 1 51.59 231 GLU A N 1
ATOM 1819 C CA . GLU A 1 231 ? 10.523 -47.469 -18.344 1 51.59 231 GLU A CA 1
ATOM 1820 C C . GLU A 1 231 ? 10.125 -47.656 -19.812 1 51.59 231 GLU A C 1
ATOM 1822 O O . GLU A 1 231 ? 10.773 -48.438 -20.531 1 51.59 231 GLU A O 1
ATOM 1827 N N . GLN A 1 232 ? 8.836 -47.812 -20.109 1 53.81 232 GLN A N 1
ATOM 1828 C CA . GLN A 1 232 ? 8.531 -47.969 -21.531 1 53.81 232 GLN A CA 1
ATOM 1829 C C . GLN A 1 232 ? 8.609 -46.625 -22.266 1 53.81 232 GLN A C 1
ATOM 1831 O O . GLN A 1 232 ? 7.875 -45.688 -21.938 1 53.81 232 GLN A O 1
ATOM 1836 N N . PHE A 1 233 ? 9.773 -46.25 -22.688 1 58.5 233 PHE A N 1
ATOM 1837 C CA . PHE A 1 233 ? 9.984 -45.125 -23.594 1 58.5 233 PHE A CA 1
ATOM 1838 C C . PHE A 1 233 ? 9.242 -45.344 -24.906 1 58.5 233 PHE A C 1
ATOM 1840 O O . PHE A 1 233 ? 9.102 -46.5 -25.359 1 58.5 233 PHE A O 1
ATOM 1847 N N . THR A 1 234 ? 8.406 -44.312 -25.188 1 64.25 234 THR A N 1
ATOM 1848 C CA . THR A 1 234 ? 7.84 -44.406 -26.531 1 64.25 234 THR A CA 1
ATOM 1849 C C . THR A 1 234 ? 8.945 -44.531 -27.578 1 64.25 234 THR A C 1
ATOM 1851 O O . THR A 1 234 ? 10.07 -44.062 -27.359 1 64.25 234 THR A O 1
ATOM 1854 N N . HIS A 1 235 ? 8.82 -45.375 -28.438 1 74.94 235 HIS A N 1
ATOM 1855 C CA . HIS A 1 235 ? 9.742 -45.594 -29.547 1 74.94 235 HIS A CA 1
ATOM 1856 C C . HIS A 1 235 ? 9.523 -44.562 -30.672 1 74.94 235 HIS A C 1
ATOM 1858 O O . HIS A 1 235 ? 10.047 -44.75 -31.781 1 74.94 235 HIS A O 1
ATOM 1864 N N . LEU A 1 236 ? 8.883 -43.375 -30.219 1 86.69 236 LEU A N 1
ATOM 1865 C CA . LEU A 1 236 ? 8.609 -42.406 -31.281 1 86.69 236 LEU A CA 1
ATOM 1866 C C . LEU A 1 236 ? 9.812 -41.5 -31.5 1 86.69 236 LEU A C 1
ATOM 1868 O O . LEU A 1 236 ? 10.43 -41.031 -30.531 1 86.69 236 LEU A O 1
ATOM 1872 N N . SER A 1 237 ? 10.172 -41.344 -32.75 1 92.44 237 SER A N 1
ATOM 1873 C CA . SER A 1 237 ? 11.234 -40.406 -33.125 1 92.44 237 SER A CA 1
ATOM 1874 C C . SER A 1 237 ? 10.695 -39 -33.344 1 92.44 237 SER A C 1
ATOM 1876 O O . SER A 1 237 ? 11.453 -38.031 -33.438 1 92.44 237 SER A O 1
ATOM 1878 N N . GLU A 1 238 ? 9.406 -38.938 -33.531 1 95.38 238 GLU A N 1
ATOM 1879 C CA . GLU A 1 238 ? 8.742 -37.625 -33.719 1 95.38 238 GLU A CA 1
ATOM 1880 C C . GLU A 1 238 ? 7.375 -37.625 -33.062 1 95.38 238 GLU A C 1
ATOM 1882 O O . GLU A 1 238 ? 6.758 -38.688 -32.875 1 95.38 238 GLU A O 1
ATOM 1887 N N . ALA A 1 239 ? 6.945 -36.5 -32.625 1 96 239 ALA A N 1
ATOM 1888 C CA . ALA A 1 239 ? 5.625 -36.312 -32 1 96 239 ALA A CA 1
ATOM 1889 C C . ALA A 1 239 ? 5.074 -34.938 -32.344 1 96 239 ALA A C 1
ATOM 1891 O O . ALA A 1 239 ? 5.84 -33.969 -32.562 1 96 239 ALA A O 1
ATOM 1892 N N . CYS A 1 240 ? 3.781 -34.844 -32.5 1 95.94 240 CYS A N 1
ATOM 1893 C CA . CYS A 1 240 ? 3.143 -33.562 -32.75 1 95.94 240 CYS A CA 1
ATOM 1894 C C . CYS A 1 240 ? 1.801 -33.438 -32.031 1 95.94 240 CYS A C 1
ATOM 1896 O O . CYS A 1 240 ? 1.216 -34.469 -31.656 1 95.94 240 CYS A O 1
ATOM 1898 N N . CYS A 1 241 ? 1.371 -32.312 -31.844 1 96.38 241 CYS A N 1
ATOM 1899 C CA . CYS A 1 241 ? 0.077 -32.031 -31.234 1 96.38 241 CYS A CA 1
ATOM 1900 C C . CYS A 1 241 ? -0.472 -30.688 -31.688 1 96.38 241 CYS A C 1
ATOM 1902 O O . CYS A 1 241 ? 0.226 -29.672 -31.641 1 96.38 241 CYS A O 1
ATOM 1904 N N . ARG A 1 242 ? -1.682 -30.688 -32.188 1 95.88 242 ARG A N 1
ATOM 1905 C CA . ARG A 1 242 ? -2.385 -29.484 -32.625 1 95.88 242 ARG A CA 1
ATOM 1906 C C . ARG A 1 242 ? -3.252 -28.922 -31.484 1 95.88 242 ARG A C 1
ATOM 1908 O O . ARG A 1 242 ? -4.129 -29.625 -30.969 1 95.88 242 ARG A O 1
ATOM 1915 N N . VAL A 1 243 ? -3.002 -27.688 -31.156 1 94.38 243 VAL A N 1
ATOM 1916 C CA . VAL A 1 243 ? -3.711 -27.125 -30 1 94.38 243 VAL A CA 1
ATOM 1917 C C . VAL A 1 243 ? -4.312 -25.766 -30.375 1 94.38 243 VAL A C 1
ATOM 1919 O O . VAL A 1 243 ? -4.062 -25.25 -31.469 1 94.38 243 VAL A O 1
ATOM 1922 N N . ASP A 1 244 ? -5.148 -25.281 -29.484 1 91.94 244 ASP A N 1
ATOM 1923 C CA . ASP A 1 244 ? -5.742 -23.953 -29.641 1 91.94 244 ASP A CA 1
ATOM 1924 C C . ASP A 1 244 ? -4.676 -22.859 -29.609 1 91.94 244 ASP A C 1
ATOM 1926 O O . ASP A 1 244 ? -3.922 -22.766 -28.641 1 91.94 244 ASP A O 1
ATOM 1930 N N . SER A 1 245 ? -4.66 -22.047 -30.656 1 91.88 245 SER A N 1
ATOM 1931 C CA . SER A 1 245 ? -3.613 -21.031 -30.781 1 91.88 245 SER A CA 1
ATOM 1932 C C . SER A 1 245 ? -3.738 -19.969 -29.703 1 91.88 245 SER A C 1
ATOM 1934 O O . SER A 1 245 ? -2.734 -19.516 -29.141 1 91.88 245 SER A O 1
ATOM 1936 N N . LYS A 1 246 ? -4.957 -19.594 -29.406 1 89.75 246 LYS A N 1
ATOM 1937 C CA . LYS A 1 246 ? -5.184 -18.531 -28.438 1 89.75 246 LYS A CA 1
ATOM 1938 C C . LYS A 1 246 ? -4.809 -18.984 -27.031 1 89.75 246 LYS A C 1
ATOM 1940 O O . LYS A 1 246 ? -4.184 -18.25 -26.281 1 89.75 246 LYS A O 1
ATOM 1945 N N . LYS A 1 247 ? -5.152 -20.172 -26.75 1 89.44 247 LYS A N 1
ATOM 1946 C CA . LYS A 1 247 ? -4.848 -20.703 -25.438 1 89.44 247 LYS A CA 1
ATOM 1947 C C . LYS A 1 247 ? -3.342 -20.875 -25.25 1 89.44 247 LYS A C 1
ATOM 1949 O O . LYS A 1 247 ? -2.809 -20.562 -24.172 1 89.44 247 LYS A O 1
ATOM 1954 N N . LEU A 1 248 ? -2.74 -21.328 -26.25 1 91.94 248 LEU A N 1
ATOM 1955 C CA . LEU A 1 248 ? -1.293 -21.484 -26.172 1 91.94 248 LEU A CA 1
ATOM 1956 C C . LEU A 1 248 ? -0.606 -20.125 -26.047 1 91.94 248 LEU A C 1
ATOM 1958 O O . LEU A 1 248 ? 0.311 -19.969 -25.234 1 91.94 248 LEU A O 1
ATOM 1962 N N . ALA A 1 249 ? -1.06 -19.172 -26.719 1 90.94 249 ALA A N 1
ATOM 1963 C CA . ALA A 1 249 ? -0.463 -17.844 -26.688 1 90.94 249 ALA A CA 1
ATOM 1964 C C . ALA A 1 249 ? -0.663 -17.203 -25.312 1 90.94 249 ALA A C 1
ATOM 1966 O O . ALA A 1 249 ? 0.201 -16.453 -24.844 1 90.94 249 ALA A O 1
ATOM 1967 N N . ALA A 1 250 ? -1.737 -17.484 -24.703 1 89.06 250 ALA A N 1
ATOM 1968 C CA . ALA A 1 250 ? -2.131 -16.828 -23.469 1 89.06 250 ALA A CA 1
ATOM 1969 C C . ALA A 1 250 ? -1.104 -17.078 -22.359 1 89.06 250 ALA A C 1
ATOM 1971 O O . ALA A 1 250 ? -0.768 -16.172 -21.594 1 89.06 250 ALA A O 1
ATOM 1972 N N . ILE A 1 251 ? -0.562 -18.25 -22.297 1 89.25 251 ILE A N 1
ATOM 1973 C CA . ILE A 1 251 ? 0.348 -18.578 -21.203 1 89.25 251 ILE A CA 1
ATOM 1974 C C . ILE A 1 251 ? 1.666 -17.828 -21.391 1 89.25 251 ILE A C 1
ATOM 1976 O O . ILE A 1 251 ? 2.289 -17.406 -20.406 1 89.25 251 ILE A O 1
ATOM 1980 N N . PHE A 1 252 ? 2.053 -17.609 -22.578 1 88.94 252 PHE A N 1
ATOM 1981 C CA . PHE A 1 252 ? 3.316 -16.938 -22.828 1 88.94 252 PHE A CA 1
ATOM 1982 C C . PHE A 1 252 ? 3.156 -15.422 -22.672 1 88.94 252 PHE A C 1
ATOM 1984 O O . PHE A 1 252 ? 4.133 -14.711 -22.453 1 88.94 252 PHE A O 1
ATOM 1991 N N . GLU A 1 253 ? 1.98 -14.992 -22.703 1 84.44 253 GLU A N 1
ATOM 1992 C CA . GLU A 1 253 ? 1.707 -13.57 -22.516 1 84.44 253 GLU A CA 1
ATOM 1993 C C . GLU A 1 253 ? 1.731 -13.211 -21.031 1 84.44 253 GLU A C 1
ATOM 1995 O O . GLU A 1 253 ? 2.104 -12.094 -20.656 1 84.44 253 GLU A O 1
ATOM 2000 N N . ILE A 1 254 ? 1.328 -14.109 -20.266 1 81.25 254 ILE A N 1
ATOM 2001 C CA . ILE A 1 254 ? 1.08 -13.758 -18.875 1 81.25 254 ILE A CA 1
ATOM 2002 C C . ILE A 1 254 ? 2.312 -14.086 -18.031 1 81.25 254 ILE A C 1
ATOM 2004 O O . ILE A 1 254 ? 2.535 -13.477 -16.984 1 81.25 254 ILE A O 1
ATOM 2008 N N . ILE A 1 255 ? 3.092 -14.984 -18.531 1 79.81 255 ILE A N 1
ATOM 2009 C CA . ILE A 1 255 ? 4.227 -15.422 -17.719 1 79.81 255 ILE A CA 1
ATOM 2010 C C . ILE A 1 255 ? 5.336 -14.375 -17.781 1 79.81 255 ILE A C 1
ATOM 2012 O O . ILE A 1 255 ? 5.691 -13.898 -18.859 1 79.81 255 ILE A O 1
ATOM 2016 N N . SER A 1 256 ? 5.75 -13.734 -16.703 1 72.69 256 SER A N 1
ATOM 2017 C CA . SER A 1 256 ? 6.77 -12.695 -16.625 1 72.69 256 SER A CA 1
ATOM 2018 C C . SER A 1 256 ? 8.023 -13.195 -15.922 1 72.69 256 SER A C 1
ATOM 2020 O O . SER A 1 256 ? 8.938 -12.414 -15.625 1 72.69 256 SER A O 1
ATOM 2022 N N . MET A 1 257 ? 8.195 -14.422 -15.859 1 68.31 257 MET A N 1
ATOM 2023 C CA . MET A 1 257 ? 9.289 -14.961 -15.062 1 68.31 257 MET A CA 1
ATOM 2024 C C . MET A 1 257 ? 10.586 -14.992 -15.859 1 68.31 257 MET A C 1
ATOM 2026 O O . MET A 1 257 ? 10.578 -15.281 -17.062 1 68.31 257 MET A O 1
ATOM 2030 N N . SER A 1 258 ? 11.617 -14.461 -14.992 1 67.38 258 SER A N 1
ATOM 2031 C CA . SER A 1 258 ? 12.953 -14.516 -15.594 1 67.38 258 SER A CA 1
ATOM 2032 C C . SER A 1 258 ? 13.688 -15.789 -15.188 1 67.38 258 SER A C 1
ATOM 2034 O O . SER A 1 258 ? 13.414 -16.359 -14.133 1 67.38 258 SER A O 1
ATOM 2036 N N . ASP A 1 259 ? 14.469 -16.359 -16.047 1 78.88 259 ASP A N 1
ATOM 2037 C CA . ASP A 1 259 ? 15.391 -17.453 -15.758 1 78.88 259 ASP A CA 1
ATOM 2038 C C . ASP A 1 259 ? 14.633 -18.75 -15.531 1 78.88 259 ASP A C 1
ATOM 2040 O O . ASP A 1 259 ? 14.828 -19.422 -14.516 1 78.88 259 ASP A O 1
ATOM 2044 N N . VAL A 1 260 ? 13.758 -19.016 -16.281 1 87.75 260 VAL A N 1
ATOM 2045 C CA . VAL A 1 260 ? 12.945 -20.234 -16.203 1 87.75 260 VAL A CA 1
ATOM 2046 C C . VAL A 1 260 ? 13.32 -21.172 -17.359 1 87.75 260 VAL A C 1
ATOM 2048 O O . VAL A 1 260 ? 13.688 -20.703 -18.438 1 87.75 260 VAL A O 1
ATOM 2051 N N . VAL A 1 261 ? 13.383 -22.438 -17.078 1 90.38 261 VAL A N 1
ATOM 2052 C CA . VAL A 1 261 ? 13.539 -23.453 -18.109 1 90.38 261 VAL A CA 1
ATOM 2053 C C . VAL A 1 261 ? 12.164 -23.906 -18.609 1 90.38 261 VAL A C 1
ATOM 2055 O O . VAL A 1 261 ? 11.336 -24.375 -17.828 1 90.38 261 VAL A O 1
ATOM 2058 N N . VAL A 1 262 ? 12 -23.719 -19.875 1 94.38 262 VAL A N 1
ATOM 2059 C CA . VAL A 1 262 ? 10.711 -24.094 -20.453 1 94.38 262 VAL A CA 1
ATOM 2060 C C . VAL A 1 262 ? 10.852 -25.375 -21.281 1 94.38 262 VAL A C 1
ATOM 2062 O O . VAL A 1 262 ? 11.773 -25.5 -22.094 1 94.38 262 VAL A O 1
ATOM 2065 N N . THR A 1 263 ? 9.969 -26.344 -21.016 1 96.06 263 THR A N 1
ATOM 2066 C CA . THR A 1 263 ? 9.953 -27.609 -21.719 1 96.06 263 THR A CA 1
ATOM 2067 C C . THR A 1 263 ? 8.555 -27.938 -22.234 1 96.06 263 THR A C 1
ATOM 2069 O O . THR A 1 263 ? 7.562 -27.703 -21.547 1 96.06 263 THR A O 1
ATOM 2072 N N . ALA A 1 264 ? 8.492 -28.438 -23.438 1 97.12 264 ALA A N 1
ATOM 2073 C CA . ALA A 1 264 ? 7.246 -28.969 -23.984 1 97.12 264 ALA A CA 1
ATOM 2074 C C . ALA A 1 264 ? 7.227 -30.484 -23.938 1 97.12 264 ALA A C 1
ATOM 2076 O O . ALA A 1 264 ? 8.133 -31.141 -24.469 1 97.12 264 ALA A O 1
ATOM 2077 N N . ASN A 1 265 ? 6.23 -31.031 -23.344 1 96.19 265 ASN A N 1
ATOM 2078 C CA . ASN A 1 265 ? 5.977 -32.469 -23.344 1 96.19 265 ASN A CA 1
ATOM 2079 C C . ASN A 1 265 ? 4.812 -32.812 -24.266 1 96.19 265 ASN A C 1
ATOM 2081 O O . ASN A 1 265 ? 3.682 -32.375 -24.031 1 96.19 265 ASN A O 1
ATOM 2085 N N . VAL A 1 266 ? 5.16 -33.656 -25.219 1 96.31 266 VAL A N 1
ATOM 2086 C CA . VAL A 1 266 ? 4.168 -33.906 -26.266 1 96.31 266 VAL A CA 1
ATOM 2087 C C . VAL A 1 266 ? 3.688 -35.344 -26.172 1 96.31 266 VAL A C 1
ATOM 2089 O O . VAL A 1 266 ? 4.496 -36.281 -26.188 1 96.31 266 VAL A O 1
ATOM 2092 N N . ARG A 1 267 ? 2.475 -35.438 -25.922 1 94.62 267 ARG A N 1
ATOM 2093 C CA . ARG A 1 267 ? 1.8 -36.688 -26.219 1 94.62 267 ARG A CA 1
ATOM 2094 C C . ARG A 1 267 ? 1.213 -36.688 -27.625 1 94.62 267 ARG A C 1
ATOM 2096 O O . ARG A 1 267 ? 0.247 -35.969 -27.891 1 94.62 267 ARG A O 1
ATOM 2103 N N . HIS A 1 268 ? 1.726 -37.531 -28.422 1 94.38 268 HIS A N 1
ATOM 2104 C CA . HIS A 1 268 ? 1.464 -37.469 -29.859 1 94.38 268 HIS A CA 1
ATOM 2105 C C . HIS A 1 268 ? -0.034 -37.438 -30.141 1 94.38 268 HIS A C 1
ATOM 2107 O O . HIS A 1 268 ? -0.767 -38.375 -29.766 1 94.38 268 HIS A O 1
ATOM 2113 N N . GLU A 1 269 ? -0.477 -36.344 -30.734 1 94.62 269 GLU A N 1
ATOM 2114 C CA . GLU A 1 269 ? -1.815 -36.094 -31.266 1 94.62 269 GLU A CA 1
ATOM 2115 C C . GLU A 1 269 ? -2.855 -36.062 -30.156 1 94.62 269 GLU A C 1
ATOM 2117 O O . GLU A 1 269 ? -4.059 -36.125 -30.422 1 94.62 269 GLU A O 1
ATOM 2122 N N . LEU A 1 270 ? -2.377 -35.938 -28.875 1 92.88 270 LEU A N 1
ATOM 2123 C CA . LEU A 1 270 ? -3.348 -36.062 -27.797 1 92.88 270 LEU A CA 1
ATOM 2124 C C . LEU A 1 270 ? -3.26 -34.844 -26.875 1 92.88 270 LEU A C 1
ATOM 2126 O O . LEU A 1 270 ? -4.281 -34.25 -26.5 1 92.88 270 LEU A O 1
ATOM 2130 N N . ALA A 1 271 ? -2.072 -34.531 -26.484 1 95.06 271 ALA A N 1
ATOM 2131 C CA . ALA A 1 271 ? -1.964 -33.438 -25.516 1 95.06 271 ALA A CA 1
ATOM 2132 C C . ALA A 1 271 ? -0.587 -32.781 -25.578 1 95.06 271 ALA A C 1
ATOM 2134 O O . ALA A 1 271 ? 0.392 -33.438 -25.969 1 95.06 271 ALA A O 1
ATOM 2135 N N . LEU A 1 272 ? -0.549 -31.547 -25.203 1 96.12 272 LEU A N 1
ATOM 2136 C CA . LEU A 1 272 ? 0.673 -30.766 -25.078 1 96.12 272 LEU A CA 1
ATOM 2137 C C . LEU A 1 272 ? 0.797 -30.172 -23.672 1 96.12 272 LEU A C 1
ATOM 2139 O O . LEU A 1 272 ? -0.131 -29.531 -23.172 1 96.12 272 LEU A O 1
ATOM 2143 N N . ASN A 1 273 ? 1.877 -30.5 -23.016 1 96.12 273 ASN A N 1
ATOM 2144 C CA . ASN A 1 273 ? 2.182 -29.891 -21.719 1 96.12 273 ASN A CA 1
ATOM 2145 C C . ASN A 1 273 ? 3.355 -28.922 -21.812 1 96.12 273 ASN A C 1
ATOM 2147 O O . ASN A 1 273 ? 4.445 -29.312 -22.25 1 96.12 273 ASN A O 1
ATOM 2151 N N . ILE A 1 274 ? 3.094 -27.672 -21.516 1 95.69 274 ILE A N 1
ATOM 2152 C CA . ILE A 1 274 ? 4.184 -26.719 -21.359 1 95.69 274 ILE A CA 1
ATOM 2153 C C . ILE A 1 274 ? 4.555 -26.609 -19.875 1 95.69 274 ILE A C 1
ATOM 2155 O O . ILE A 1 274 ? 3.711 -26.281 -19.047 1 95.69 274 ILE A O 1
ATOM 2159 N N . CYS A 1 275 ? 5.832 -26.875 -19.578 1 95.12 275 CYS A N 1
ATOM 2160 C CA . CYS A 1 275 ? 6.316 -26.859 -18.203 1 95.12 275 CYS A CA 1
ATOM 2161 C C . CYS A 1 275 ? 7.336 -25.75 -18 1 95.12 275 CYS A C 1
ATOM 2163 O O . CYS A 1 275 ? 8.32 -25.656 -18.734 1 95.12 275 CYS A O 1
ATOM 2165 N N . PHE A 1 276 ? 7.047 -24.906 -17.062 1 94 276 PHE A N 1
ATOM 2166 C CA . PHE A 1 276 ? 7.977 -23.875 -16.641 1 94 276 PHE A CA 1
ATOM 2167 C C . PHE A 1 276 ? 8.656 -24.25 -15.336 1 94 276 PHE A C 1
ATOM 2169 O O . PHE A 1 276 ? 8.016 -24.234 -14.273 1 94 276 PHE A O 1
ATOM 2176 N N . ASP A 1 277 ? 9.922 -24.562 -15.438 1 92.25 277 ASP A N 1
ATOM 2177 C CA . ASP A 1 277 ? 10.664 -24.984 -14.25 1 92.25 277 ASP A CA 1
ATOM 2178 C C . ASP A 1 277 ? 11.461 -23.812 -13.664 1 92.25 277 ASP A C 1
ATOM 2180 O O . ASP A 1 277 ? 12.289 -23.219 -14.344 1 92.25 277 ASP A O 1
ATOM 2184 N N . MET A 1 278 ? 11.125 -23.516 -12.414 1 88.94 278 MET A N 1
ATOM 2185 C CA . MET A 1 278 ? 11.805 -22.438 -11.695 1 88.94 278 MET A CA 1
ATOM 2186 C C . MET A 1 278 ? 12.758 -23 -10.648 1 88.94 278 MET A C 1
ATOM 2188 O O . MET A 1 278 ? 12.367 -23.219 -9.5 1 88.94 278 MET A O 1
ATOM 2192 N N . HIS A 1 279 ? 14.031 -23.203 -10.938 1 83.19 279 HIS A N 1
ATOM 2193 C CA . HIS A 1 279 ? 15.125 -23.625 -10.078 1 83.19 279 HIS A CA 1
ATOM 2194 C C . HIS A 1 279 ? 14.812 -24.953 -9.391 1 83.19 279 HIS A C 1
ATOM 2196 O O . HIS A 1 279 ? 15.133 -25.141 -8.219 1 83.19 279 HIS A O 1
ATOM 2202 N N . GLN A 1 280 ? 13.969 -25.781 -9.953 1 82 280 GLN A N 1
ATOM 2203 C CA . GLN A 1 280 ? 13.625 -27.125 -9.5 1 82 280 GLN A CA 1
ATOM 2204 C C . GLN A 1 280 ? 12.844 -27.078 -8.188 1 82 280 GLN A C 1
ATOM 2206 O O . GLN A 1 280 ? 12.711 -28.094 -7.496 1 82 280 GLN A O 1
ATOM 2211 N N . MET A 1 281 ? 12.477 -25.906 -7.828 1 88.12 281 MET A N 1
ATOM 2212 C CA . MET A 1 281 ? 11.734 -25.766 -6.582 1 88.12 281 MET A CA 1
ATOM 2213 C C . MET A 1 281 ? 10.25 -25.531 -6.859 1 88.12 281 MET A C 1
ATOM 2215 O O . MET A 1 281 ? 9.406 -25.75 -5.988 1 88.12 281 MET A O 1
ATOM 2219 N N . CYS A 1 282 ? 10.023 -25.062 -7.98 1 91.81 282 CYS A N 1
ATOM 2220 C CA . CYS A 1 282 ? 8.664 -24.719 -8.391 1 91.81 282 CYS A CA 1
ATOM 2221 C C . CYS A 1 282 ? 8.484 -24.938 -9.891 1 91.81 282 CYS A C 1
ATOM 2223 O O . CYS A 1 282 ? 9.391 -24.672 -10.68 1 91.81 282 CYS A O 1
ATOM 2225 N N . SER A 1 283 ? 7.363 -25.547 -10.266 1 93.62 283 SER A N 1
ATOM 2226 C CA . SER A 1 283 ? 7.078 -25.766 -11.68 1 93.62 283 SER A CA 1
ATOM 2227 C C . SER A 1 283 ? 5.645 -25.375 -12.023 1 93.62 283 SER A C 1
ATOM 2229 O O . SER A 1 283 ? 4.711 -25.734 -11.297 1 93.62 283 SER A O 1
ATOM 2231 N N . LEU A 1 284 ? 5.477 -24.656 -13.023 1 94.19 284 LEU A N 1
ATOM 2232 C CA . LEU A 1 284 ? 4.176 -24.312 -13.586 1 94.19 284 LEU A CA 1
ATOM 2233 C C . LEU A 1 284 ? 3.863 -25.188 -14.797 1 94.19 284 LEU A C 1
ATOM 2235 O O . LEU A 1 284 ? 4.684 -25.312 -15.711 1 94.19 284 LEU A O 1
ATOM 2239 N N . ASN A 1 285 ? 2.699 -25.859 -14.773 1 94.44 285 ASN A N 1
ATOM 2240 C CA . ASN A 1 285 ? 2.311 -26.781 -15.836 1 94.44 285 ASN A CA 1
ATOM 2241 C C . ASN A 1 285 ? 1.009 -26.344 -16.5 1 94.44 285 ASN A C 1
ATOM 2243 O O . ASN A 1 285 ? 0.029 -26.047 -15.82 1 94.44 285 ASN A O 1
ATOM 2247 N N . TYR A 1 286 ? 1.078 -26.328 -17.781 1 94.31 286 TYR A N 1
ATOM 2248 C CA . TYR A 1 286 ? -0.091 -26.031 -18.594 1 94.31 286 TYR A CA 1
ATOM 2249 C C . TYR A 1 286 ? -0.347 -27.125 -19.625 1 94.31 286 TYR A C 1
ATOM 2251 O O . TYR A 1 286 ? 0.461 -27.344 -20.531 1 94.31 286 TYR A O 1
ATOM 2259 N N . ILE A 1 287 ? -1.439 -27.812 -19.516 1 94.81 287 ILE A N 1
ATOM 2260 C CA . ILE A 1 287 ? -1.781 -28.875 -20.453 1 94.81 287 ILE A CA 1
ATOM 2261 C C . ILE A 1 287 ? -2.891 -28.406 -21.391 1 94.81 287 ILE A C 1
ATOM 2263 O O . ILE A 1 287 ? -3.914 -27.891 -20.938 1 94.81 287 ILE A O 1
ATOM 2267 N N . LEU A 1 288 ? -2.656 -28.516 -22.641 1 94 288 LEU A N 1
ATOM 2268 C CA . LEU A 1 288 ? -3.652 -28.281 -23.672 1 94 288 LEU A CA 1
ATOM 2269 C C . LEU A 1 288 ? -4.008 -29.562 -24.406 1 94 288 LEU A C 1
ATOM 2271 O O . LEU A 1 288 ? -3.121 -30.281 -24.875 1 94 288 LEU A O 1
ATOM 2275 N N . PRO A 1 289 ? -5.285 -29.797 -24.5 1 93.25 289 PRO A N 1
ATOM 2276 C CA . PRO A 1 289 ? -5.691 -30.969 -25.297 1 93.25 289 PRO A CA 1
ATOM 2277 C C . PRO A 1 289 ? -5.594 -30.719 -26.797 1 93.25 289 PRO A C 1
ATOM 2279 O O . PRO A 1 289 ? -5.656 -29.578 -27.25 1 93.25 289 PRO A O 1
ATOM 2282 N N . ALA A 1 290 ? -5.41 -31.828 -27.5 1 94.38 290 ALA A N 1
ATOM 2283 C CA . ALA A 1 290 ? -5.426 -31.719 -28.953 1 94.38 290 ALA A CA 1
ATOM 2284 C C . ALA A 1 290 ? -6.789 -31.25 -29.453 1 94.38 290 ALA A C 1
ATOM 2286 O O . ALA A 1 290 ? -7.82 -31.609 -28.891 1 94.38 290 ALA A O 1
ATOM 2287 N N . THR A 1 291 ? -6.742 -30.344 -30.406 1 89.06 291 THR A N 1
ATOM 2288 C CA . THR A 1 291 ? -7.977 -29.875 -31.031 1 89.06 291 THR A CA 1
ATOM 2289 C C . THR A 1 291 ? -8.172 -30.547 -32.375 1 89.06 291 THR A C 1
ATOM 2291 O O . THR A 1 291 ? -7.211 -30.781 -33.125 1 89.06 291 THR A O 1
ATOM 2294 N N . ASN A 1 292 ? -9.375 -31.266 -32.625 1 72.38 292 ASN A N 1
ATOM 2295 C CA . ASN A 1 292 ? -9.719 -31.844 -33.906 1 72.38 292 ASN A CA 1
ATOM 2296 C C . ASN A 1 292 ? -10.484 -30.844 -34.781 1 72.38 292 ASN A C 1
ATOM 2298 O O . ASN A 1 292 ? -11.461 -31.203 -35.438 1 72.38 292 ASN A O 1
ATOM 2302 N N . PHE A 1 293 ? -10.25 -29.641 -34.75 1 52.69 293 PHE A N 1
ATOM 2303 C CA . PHE A 1 293 ? -11.148 -28.859 -35.594 1 52.69 293 PHE A CA 1
ATOM 2304 C C . PHE A 1 293 ? -11.133 -29.391 -37.031 1 52.69 293 PHE A C 1
ATOM 2306 O O . PHE A 1 293 ? -10.07 -29.562 -37.625 1 52.69 293 PHE A O 1
ATOM 2313 N N . ASP A 1 294 ? -11.953 -30.469 -37.25 1 44.06 294 ASP A N 1
ATOM 2314 C CA . ASP A 1 294 ? -12.273 -30.734 -38.656 1 44.06 294 ASP A CA 1
ATOM 2315 C C . ASP A 1 294 ? -12.57 -29.438 -39.406 1 44.06 294 ASP A C 1
ATOM 2317 O O . ASP A 1 294 ? -13.141 -28.516 -38.844 1 44.06 294 ASP A O 1
ATOM 2321 N N . MET B 1 1 ? 9.125 8.867 28.656 1 95.19 1 MET B N 1
ATOM 2322 C CA . MET B 1 1 ? 8.086 9.508 27.844 1 95.19 1 MET B CA 1
ATOM 2323 C C . MET B 1 1 ? 7.184 8.469 27.188 1 95.19 1 MET B C 1
ATOM 2325 O O . MET B 1 1 ? 7.641 7.387 26.828 1 95.19 1 MET B O 1
ATOM 2329 N N . LYS B 1 2 ? 5.898 8.727 27.219 1 97.56 2 LYS B N 1
ATOM 2330 C CA . LYS B 1 2 ? 4.895 7.84 26.625 1 97.56 2 LYS B CA 1
ATOM 2331 C C . LYS B 1 2 ? 3.9 8.617 25.781 1 97.56 2 LYS B C 1
ATOM 2333 O O . LYS B 1 2 ? 3.516 9.734 26.125 1 97.56 2 LYS B O 1
ATOM 2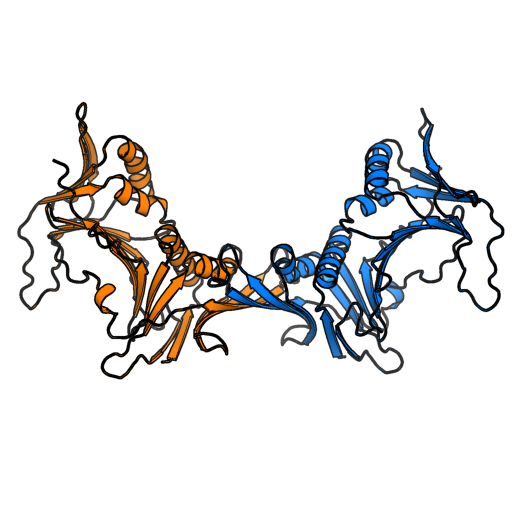338 N N . PHE B 1 3 ? 3.465 7.984 24.734 1 98.56 3 PHE B N 1
ATOM 2339 C CA . PHE B 1 3 ? 2.475 8.609 23.875 1 98.56 3 PHE B CA 1
ATOM 2340 C C . PHE B 1 3 ? 1.69 7.559 23.094 1 98.56 3 PHE B C 1
ATOM 2342 O O . PHE B 1 3 ? 2.275 6.625 22.547 1 98.56 3 PHE B O 1
ATOM 2349 N N . ARG B 1 4 ? 0.426 7.703 23.078 1 98.62 4 ARG B N 1
ATOM 2350 C CA . ARG B 1 4 ? -0.495 6.883 22.297 1 98.62 4 ARG B CA 1
ATOM 2351 C C . ARG B 1 4 ? -1.739 7.676 21.906 1 98.62 4 ARG B C 1
ATOM 2353 O O . ARG B 1 4 ? -2.379 8.297 22.766 1 98.62 4 ARG B O 1
ATOM 2360 N N . ALA B 1 5 ? -2.092 7.711 20.672 1 98.56 5 ALA B N 1
ATOM 2361 C CA . ALA B 1 5 ? -3.287 8.391 20.188 1 98.56 5 ALA B CA 1
ATOM 2362 C C . ALA B 1 5 ? -3.959 7.59 19.078 1 98.56 5 ALA B C 1
ATOM 2364 O O . ALA B 1 5 ? -3.285 6.934 18.281 1 98.56 5 ALA B O 1
ATOM 2365 N N . VAL B 1 6 ? -5.289 7.633 19.047 1 98.38 6 VAL B N 1
ATOM 2366 C CA . VAL B 1 6 ? -6.043 6.898 18.031 1 98.38 6 VAL B CA 1
ATOM 2367 C C . VAL B 1 6 ? -7.02 7.84 17.328 1 98.38 6 VAL B C 1
ATOM 2369 O O . VAL B 1 6 ? -7.703 8.633 17.984 1 98.38 6 VAL B O 1
ATOM 2372 N N . ILE B 1 7 ? -7 7.844 16.047 1 97.62 7 ILE B N 1
ATOM 2373 C CA . ILE B 1 7 ? -8 8.508 15.219 1 97.62 7 ILE B CA 1
ATOM 2374 C C . ILE B 1 7 ? -8.922 7.469 14.594 1 97.62 7 ILE B C 1
ATOM 2376 O O . ILE B 1 7 ? -8.469 6.609 13.828 1 97.62 7 ILE B O 1
ATOM 2380 N N . SER B 1 8 ? -10.242 7.508 14.805 1 95.88 8 SER B N 1
ATOM 2381 C CA . SER B 1 8 ? -11.125 6.434 14.367 1 95.88 8 SER B CA 1
ATOM 2382 C C . SER B 1 8 ? -12.195 6.957 13.406 1 95.88 8 SER B C 1
ATOM 2384 O O . SER B 1 8 ? -12.906 6.176 12.781 1 95.88 8 SER B O 1
ATOM 2386 N N . ASP B 1 9 ? -12.367 8.266 13.312 1 93.75 9 ASP B N 1
ATOM 2387 C CA . ASP B 1 9 ? -13.312 8.852 12.367 1 93.75 9 ASP B CA 1
ATOM 2388 C C . ASP B 1 9 ? -12.711 8.945 10.969 1 93.75 9 ASP B C 1
ATOM 2390 O O . ASP B 1 9 ? -11.586 9.438 10.812 1 93.75 9 ASP B O 1
ATOM 2394 N N . TYR B 1 10 ? -13.469 8.547 10.016 1 91.75 10 TYR B N 1
ATOM 2395 C CA . TYR B 1 10 ? -12.984 8.492 8.641 1 91.75 10 TYR B CA 1
ATOM 2396 C C . TYR B 1 10 ? -12.547 9.875 8.156 1 91.75 10 TYR B C 1
ATOM 2398 O O . TYR B 1 10 ? -11.484 10.016 7.551 1 91.75 10 TYR B O 1
ATOM 2406 N N . THR B 1 11 ? -13.344 10.836 8.469 1 90.25 11 THR B N 1
ATOM 2407 C CA . THR B 1 11 ? -13.055 12.195 8.031 1 90.25 11 THR B CA 1
ATOM 2408 C C . THR B 1 11 ? -11.781 12.719 8.68 1 90.25 11 THR B C 1
ATOM 2410 O O . THR B 1 11 ? -10.953 13.359 8.023 1 90.25 11 THR B O 1
ATOM 2413 N N . HIS B 1 12 ? -11.633 12.383 9.953 1 92.94 12 HIS B N 1
ATOM 2414 C CA . HIS B 1 12 ? -10.461 12.852 10.68 1 92.94 12 HIS B CA 1
ATOM 2415 C C . HIS B 1 12 ? -9.188 12.164 10.188 1 92.94 12 HIS B C 1
ATOM 2417 O O . HIS B 1 12 ? -8.125 12.789 10.125 1 92.94 12 HIS B O 1
ATOM 2423 N N . VAL B 1 13 ? -9.305 10.93 9.844 1 95.38 13 VAL B N 1
ATOM 2424 C CA . VAL B 1 13 ? -8.164 10.188 9.32 1 95.38 13 VAL B CA 1
ATOM 2425 C C . VAL B 1 13 ? -7.691 10.82 8.016 1 95.38 13 VAL B C 1
ATOM 2427 O O . VAL B 1 13 ? -6.496 11.07 7.832 1 95.38 13 VAL B O 1
ATOM 2430 N N . LYS B 1 14 ? -8.617 11.117 7.16 1 92.06 14 LYS B N 1
ATOM 2431 C CA . LYS B 1 14 ? -8.289 11.742 5.879 1 92.06 14 LYS B CA 1
ATOM 2432 C C . LYS B 1 14 ? -7.68 13.125 6.078 1 92.06 14 LYS B C 1
ATOM 2434 O O . LYS B 1 14 ? -6.715 13.484 5.402 1 92.06 14 LYS B O 1
ATOM 2439 N N . GLU B 1 15 ? -8.258 13.828 6.977 1 91.06 15 GLU B N 1
ATOM 2440 C CA . GLU B 1 15 ? -7.75 15.164 7.293 1 91.06 15 GLU B CA 1
ATOM 2441 C C . GLU B 1 15 ? -6.316 15.094 7.812 1 91.06 15 GLU B C 1
ATOM 2443 O O . GLU B 1 15 ? -5.469 15.898 7.418 1 91.06 15 GLU B O 1
ATOM 2448 N N . PHE B 1 16 ? -6.121 14.141 8.703 1 95.81 16 PHE B N 1
ATOM 2449 C CA . PHE B 1 16 ? -4.781 13.969 9.25 1 95.81 16 PHE B CA 1
ATOM 2450 C C . PHE B 1 16 ? -3.775 13.664 8.141 1 95.81 16 PHE B C 1
ATOM 2452 O O . PHE B 1 16 ? -2.695 14.258 8.094 1 95.81 16 PHE B O 1
ATOM 2459 N N . CYS B 1 17 ? -4.113 12.781 7.312 1 95.25 17 CYS B N 1
ATOM 2460 C CA . CYS B 1 17 ? -3.262 12.422 6.188 1 95.25 17 CYS B CA 1
ATOM 2461 C C . CYS B 1 17 ? -2.975 13.625 5.305 1 95.25 17 CYS B C 1
ATOM 2463 O O . CYS B 1 17 ? -1.826 13.859 4.922 1 95.25 17 CYS B O 1
ATOM 2465 N N . ASN B 1 18 ? -3.969 14.391 5.02 1 92.31 18 ASN B N 1
ATOM 2466 C CA . ASN B 1 18 ? -3.822 15.578 4.191 1 92.31 18 ASN B CA 1
ATOM 2467 C C . ASN B 1 18 ? -2.914 16.609 4.852 1 92.31 18 ASN B C 1
ATOM 2469 O O . ASN B 1 18 ? -2.123 17.266 4.172 1 92.31 18 ASN B O 1
ATOM 2473 N N . LEU B 1 19 ? -3.08 16.766 6.094 1 94 19 LEU B N 1
ATOM 2474 C CA . LEU B 1 19 ? -2.26 17.703 6.848 1 94 19 LEU B CA 1
ATOM 2475 C C . LEU B 1 19 ? -0.784 17.328 6.762 1 94 19 LEU B C 1
ATOM 2477 O O . LEU B 1 19 ? 0.059 18.188 6.461 1 94 19 LEU B O 1
ATOM 2481 N N . ILE B 1 20 ? -0.515 16.062 6.996 1 96.75 20 ILE B N 1
ATOM 2482 C CA . ILE B 1 20 ? 0.863 15.586 6.938 1 96.75 20 ILE B CA 1
ATOM 2483 C C . ILE B 1 20 ? 1.413 15.773 5.523 1 96.75 20 ILE B C 1
ATOM 2485 O O . ILE B 1 20 ? 2.551 16.219 5.348 1 96.75 20 ILE B O 1
ATOM 2489 N N . SER B 1 21 ? 0.626 15.492 4.566 1 94.56 21 SER B N 1
ATOM 2490 C CA . SER B 1 21 ? 1.035 15.656 3.174 1 94.56 21 SER B CA 1
ATOM 2491 C C . SER B 1 21 ? 1.337 17.109 2.852 1 94.56 21 SER B C 1
ATOM 2493 O O . SER B 1 21 ? 2.342 17.422 2.205 1 94.56 21 SER B O 1
ATOM 2495 N N . THR B 1 22 ? 0.499 17.953 3.314 1 91.75 22 THR B N 1
ATOM 2496 C CA . THR B 1 22 ? 0.647 19.391 3.078 1 91.75 22 THR B CA 1
ATOM 2497 C C . THR B 1 22 ? 1.944 19.906 3.691 1 91.75 22 THR B C 1
ATOM 2499 O O . THR B 1 22 ? 2.734 20.562 3.018 1 91.75 22 THR B O 1
ATOM 2502 N N . LEU B 1 23 ? 2.168 19.609 4.867 1 94.44 23 LEU B N 1
ATOM 2503 C CA . LEU B 1 23 ? 3.357 20.094 5.566 1 94.44 23 LEU B CA 1
ATOM 2504 C C . LEU B 1 23 ? 4.621 19.5 4.953 1 94.44 23 LEU B C 1
ATOM 2506 O O . LEU B 1 23 ? 5.637 20.188 4.828 1 94.44 23 LEU B O 1
ATOM 2510 N N . SER B 1 24 ? 4.52 18.234 4.566 1 94.06 24 SER B N 1
ATOM 2511 C CA . SER B 1 24 ? 5.672 17.547 3.99 1 94.06 24 SER B CA 1
ATOM 2512 C C . SER B 1 24 ? 6.09 18.188 2.668 1 94.06 24 SER B C 1
ATOM 2514 O O . SER B 1 24 ? 7.27 18.141 2.303 1 94.06 24 SER B O 1
ATOM 2516 N N . ARG B 1 25 ? 5.168 18.719 1.985 1 91.19 25 ARG B N 1
ATOM 2517 C CA . ARG B 1 25 ? 5.453 19.375 0.711 1 91.19 25 ARG B CA 1
ATOM 2518 C C . ARG B 1 25 ? 6.164 20.703 0.925 1 91.19 25 ARG B C 1
ATOM 2520 O O . ARG B 1 25 ? 6.852 21.203 0.029 1 91.19 25 ARG B O 1
ATOM 2527 N N . MET B 1 26 ? 5.984 21.266 2.078 1 88.44 26 MET B N 1
ATOM 2528 C CA . MET B 1 26 ? 6.543 22.578 2.369 1 88.44 26 MET B CA 1
ATOM 2529 C C . MET B 1 26 ? 7.977 22.469 2.877 1 88.44 26 MET B C 1
ATOM 2531 O O . MET B 1 26 ? 8.82 23.312 2.582 1 88.44 26 MET B O 1
ATOM 2535 N N . GLN B 1 27 ? 8.242 21.5 3.609 1 91.25 27 GLN B N 1
ATOM 2536 C CA . GLN B 1 27 ? 9.562 21.297 4.191 1 91.25 27 GLN B CA 1
ATOM 2537 C C . GLN B 1 27 ? 9.867 19.812 4.379 1 91.25 27 GLN B C 1
ATOM 2539 O O . GLN B 1 27 ? 8.953 19.016 4.555 1 91.25 27 GLN B O 1
ATOM 2544 N N . LYS B 1 28 ? 11.109 19.562 4.492 1 92.94 28 LYS B N 1
ATOM 2545 C CA . LYS B 1 28 ? 11.578 18.188 4.59 1 92.94 28 LYS B CA 1
ATOM 2546 C C . LYS B 1 28 ? 11.25 17.594 5.957 1 92.94 28 LYS B C 1
ATOM 2548 O O . LYS B 1 28 ? 10.766 16.453 6.047 1 92.94 28 LYS B O 1
ATOM 2553 N N . ASN B 1 29 ? 11.555 18.391 6.996 1 95.38 29 ASN B N 1
ATOM 2554 C CA . ASN B 1 29 ? 11.383 17.891 8.359 1 95.38 29 ASN B CA 1
ATOM 2555 C C . ASN B 1 29 ? 10.086 18.391 8.977 1 95.38 29 ASN B C 1
ATOM 2557 O O . ASN B 1 29 ? 9.688 19.547 8.766 1 95.38 29 ASN B O 1
ATOM 2561 N N . LEU B 1 30 ? 9.516 17.531 9.664 1 96.62 30 LEU B N 1
ATOM 2562 C CA . LEU B 1 30 ? 8.312 17.844 10.43 1 96.62 30 LEU B CA 1
ATOM 2563 C C . LEU B 1 30 ? 8.594 17.844 11.93 1 96.62 30 LEU B C 1
ATOM 2565 O O . LEU B 1 30 ? 9.156 16.875 12.453 1 96.62 30 LEU B O 1
ATOM 2569 N N . ILE B 1 31 ? 8.266 18.891 12.555 1 97.88 31 ILE B N 1
ATOM 2570 C CA . ILE B 1 31 ? 8.398 19 14.008 1 97.88 31 ILE B CA 1
ATOM 2571 C C . ILE B 1 31 ? 7.059 18.703 14.672 1 97.88 31 ILE B C 1
ATOM 2573 O O . ILE B 1 31 ? 6.047 19.328 14.359 1 97.88 31 ILE B O 1
ATOM 2577 N N . ILE B 1 32 ? 7.059 17.766 15.562 1 98.62 32 ILE B N 1
ATOM 2578 C CA . ILE B 1 32 ? 5.852 17.359 16.266 1 98.62 32 ILE B CA 1
ATOM 2579 C C . ILE B 1 32 ? 5.996 17.672 17.766 1 98.62 32 ILE B C 1
ATOM 2581 O O . ILE B 1 32 ? 6.977 17.281 18.391 1 98.62 32 ILE B O 1
ATOM 2585 N N . ASN B 1 33 ? 5.105 18.406 18.281 1 98.62 33 ASN B N 1
ATOM 2586 C CA . ASN B 1 33 ? 5.035 18.688 19.703 1 98.62 33 ASN B CA 1
ATOM 2587 C C . ASN B 1 33 ? 3.756 18.125 20.328 1 98.62 33 ASN B C 1
ATOM 2589 O O . ASN B 1 33 ? 2.668 18.656 20.094 1 98.62 33 ASN B O 1
ATOM 2593 N N . ILE B 1 34 ? 3.885 17.047 21.094 1 98.69 34 ILE B N 1
ATOM 2594 C CA . ILE B 1 34 ? 2.77 16.406 21.781 1 98.69 34 ILE B CA 1
ATOM 2595 C C . ILE B 1 34 ? 2.57 17.047 23.156 1 98.69 34 ILE B C 1
ATOM 2597 O O . ILE B 1 34 ? 3.508 17.125 23.953 1 98.69 34 ILE B O 1
ATOM 2601 N N . GLN B 1 35 ? 1.398 17.547 23.359 1 98 35 GLN B N 1
ATOM 2602 C CA . GLN B 1 35 ? 1.002 18.141 24.625 1 98 35 GLN B CA 1
ATOM 2603 C C . GLN B 1 35 ? -0.245 17.469 25.188 1 98 35 GLN B C 1
ATOM 2605 O O . GLN B 1 35 ? -0.928 16.734 24.484 1 98 35 GLN B O 1
ATOM 2610 N N . PRO B 1 36 ? -0.522 17.688 26.453 1 97.19 36 PRO B N 1
ATOM 2611 C CA . PRO B 1 36 ? -1.689 17.031 27.062 1 97.19 36 PRO B CA 1
ATOM 2612 C C . PRO B 1 36 ? -2.996 17.406 26.359 1 97.19 36 PRO B C 1
ATOM 2614 O O . PRO B 1 36 ? -3.9 16.578 26.25 1 97.19 36 PRO B O 1
ATOM 2617 N N . SER B 1 37 ? -3.08 18.594 25.844 1 96.5 37 SER B N 1
ATOM 2618 C CA . SER B 1 37 ? -4.367 19.078 25.344 1 96.5 37 SER B CA 1
ATOM 2619 C C . SER B 1 37 ? -4.375 19.172 23.828 1 96.5 37 SER B C 1
ATOM 2621 O O . SER B 1 37 ? -5.43 19.375 23.219 1 96.5 37 SER B O 1
ATOM 2623 N N . LYS B 1 38 ? -3.248 19.062 23.188 1 96.81 38 LYS B N 1
ATOM 2624 C CA . LYS B 1 38 ? -3.201 19.219 21.734 1 96.81 38 LYS B CA 1
ATOM 2625 C C . LYS B 1 38 ? -1.924 18.625 21.156 1 96.81 38 LYS B C 1
ATOM 2627 O O . LYS B 1 38 ? -0.978 18.328 21.891 1 96.81 38 LYS B O 1
ATOM 2632 N N . VAL B 1 39 ? -1.934 18.438 19.891 1 98.31 39 VAL B N 1
ATOM 2633 C CA . VAL B 1 39 ? -0.758 18.078 19.094 1 98.31 39 VAL B CA 1
ATOM 2634 C C . VAL B 1 39 ? -0.438 19.219 18.125 1 98.31 39 VAL B C 1
ATOM 2636 O O . VAL B 1 39 ? -1.315 19.672 17.391 1 98.31 39 VAL B O 1
ATOM 2639 N N . MET B 1 40 ? 0.821 19.641 18.188 1 97.94 40 MET B N 1
ATOM 2640 C CA . MET B 1 40 ? 1.277 20.672 17.25 1 97.94 40 MET B CA 1
ATOM 2641 C C . MET B 1 40 ? 2.199 20.078 16.188 1 97.94 40 MET B C 1
ATOM 2643 O O . MET B 1 40 ? 3.15 19.359 16.516 1 97.94 40 MET B O 1
ATOM 2647 N N . LEU B 1 41 ? 1.867 20.312 14.977 1 97.88 41 LEU B N 1
ATOM 2648 C CA . LEU B 1 41 ? 2.717 19.953 13.844 1 97.88 41 LEU B CA 1
ATOM 2649 C C . LEU B 1 41 ? 3.236 21.203 13.148 1 97.88 41 LEU B C 1
ATOM 2651 O O . LEU B 1 41 ? 2.457 22.094 12.789 1 97.88 41 LEU B O 1
ATOM 2655 N N . GLN B 1 42 ? 4.496 21.297 13.039 1 96.31 42 GLN B N 1
ATOM 2656 C CA . GLN B 1 42 ? 5.016 22.5 12.398 1 96.31 42 GLN B CA 1
ATOM 2657 C C . GLN B 1 42 ? 6.215 22.172 11.508 1 96.31 42 GLN B C 1
ATOM 2659 O O . GLN B 1 42 ? 6.789 21.078 11.609 1 96.31 42 GLN B O 1
ATOM 2664 N N . ILE B 1 43 ? 6.492 23.078 10.617 1 94.12 43 ILE B N 1
ATOM 2665 C CA . ILE B 1 43 ? 7.695 22.969 9.805 1 94.12 43 ILE B CA 1
ATOM 2666 C C . ILE B 1 43 ? 8.781 23.891 10.344 1 94.12 43 ILE B C 1
ATOM 2668 O O . ILE B 1 43 ? 8.492 24.797 11.141 1 94.12 43 ILE B O 1
ATOM 2672 N N . GLU B 1 44 ? 9.977 23.5 9.992 1 87.44 44 GLU B N 1
ATOM 2673 C CA . GLU B 1 44 ? 11.094 24.328 10.43 1 87.44 44 GLU B CA 1
ATOM 2674 C C . GLU B 1 44 ? 11.016 25.719 9.812 1 87.44 44 GLU B C 1
ATOM 2676 O O . GLU B 1 44 ? 10.789 25.859 8.609 1 87.44 44 GLU B O 1
ATOM 2681 N N . ALA B 1 45 ? 10.938 26.609 10.711 1 73.81 45 ALA B N 1
ATOM 2682 C CA . ALA B 1 45 ? 10.953 28 10.234 1 73.81 45 ALA B CA 1
ATOM 2683 C C . ALA B 1 45 ? 12.289 28.344 9.586 1 73.81 45 ALA B C 1
ATOM 2685 O O . ALA B 1 45 ? 13.344 27.875 10.023 1 73.81 45 ALA B O 1
ATOM 2686 N N . GLU B 1 46 ? 12.266 28.562 8.305 1 60.09 46 GLU B N 1
ATOM 2687 C CA . GLU B 1 46 ? 13.531 29.109 7.809 1 60.09 46 GLU B CA 1
ATOM 2688 C C . GLU B 1 46 ? 13.891 30.406 8.516 1 60.09 46 GLU B C 1
ATOM 2690 O O . GLU B 1 46 ? 13.031 31.281 8.703 1 60.09 46 GLU B O 1
ATOM 2695 N N . ALA B 1 47 ? 14.828 30.391 9.562 1 48.41 47 ALA B N 1
ATOM 2696 C CA . ALA B 1 47 ? 15.305 31.5 10.383 1 48.41 47 ALA B CA 1
ATOM 2697 C C . ALA B 1 47 ? 14.945 32.844 9.758 1 48.41 47 ALA B C 1
ATOM 2699 O O . ALA B 1 47 ? 14.461 33.75 10.453 1 48.41 47 ALA B O 1
ATOM 2700 N N . CYS B 1 48 ? 15.383 33.094 8.523 1 47.78 48 CYS B N 1
ATOM 2701 C CA . CYS B 1 48 ? 15.531 34.438 8.008 1 47.78 48 CYS B CA 1
ATOM 2702 C C . CYS B 1 48 ? 14.195 34.969 7.504 1 47.78 48 CYS B C 1
ATOM 2704 O O . CYS B 1 48 ? 14.047 36.188 7.293 1 47.78 48 CYS B O 1
ATOM 2706 N N . ASP B 1 49 ? 13.07 34.094 7.43 1 63.31 49 ASP B N 1
ATOM 2707 C CA . ASP B 1 49 ? 12.109 34.75 6.551 1 63.31 49 ASP B CA 1
ATOM 2708 C C . ASP B 1 49 ? 10.82 35.094 7.305 1 63.31 49 ASP B C 1
ATOM 2710 O O . ASP B 1 49 ? 9.906 35.688 6.742 1 63.31 49 ASP B O 1
ATOM 2714 N N . GLY B 1 50 ? 10.812 34.938 8.75 1 78 50 GLY B N 1
ATOM 2715 C CA . GLY B 1 50 ? 9.656 35.344 9.523 1 78 50 GLY B CA 1
ATOM 2716 C C . GLY B 1 50 ? 8.391 34.594 9.148 1 78 50 GLY B C 1
ATOM 2717 O O . GLY B 1 50 ? 7.285 35.031 9.492 1 78 50 GLY B O 1
ATOM 2718 N N . GLN B 1 51 ? 8.539 33.562 8.414 1 89.25 51 GLN B N 1
ATOM 2719 C CA . GLN B 1 51 ? 7.398 32.75 8.008 1 89.25 51 GLN B CA 1
ATOM 2720 C C . GLN B 1 51 ? 7.191 31.578 8.953 1 89.25 51 GLN B C 1
ATOM 2722 O O . GLN B 1 51 ? 8.156 30.969 9.422 1 89.25 51 GLN B O 1
ATOM 2727 N N . PHE B 1 52 ? 5.926 31.359 9.344 1 92.88 52 PHE B N 1
ATOM 2728 C CA . PHE B 1 52 ? 5.586 30.234 10.203 1 92.88 52 PHE B CA 1
ATOM 2729 C C . PHE B 1 52 ? 4.422 29.438 9.617 1 92.88 52 PHE B C 1
ATOM 2731 O O . PHE B 1 52 ? 3.484 30.031 9.07 1 92.88 52 PHE B O 1
ATOM 2738 N N . LEU B 1 53 ? 4.484 28.172 9.664 1 94.06 53 LEU B N 1
ATOM 2739 C CA . LEU B 1 53 ? 3.402 27.266 9.281 1 94.06 53 LEU B CA 1
ATOM 2740 C C . LEU B 1 53 ? 3.248 26.141 10.297 1 94.06 53 LEU B C 1
ATOM 2742 O O . LEU B 1 53 ? 4.215 25.438 10.602 1 94.06 53 LEU B O 1
ATOM 2746 N N . TRP B 1 54 ? 2.043 26 10.875 1 95.44 54 TRP B N 1
ATOM 2747 C CA . TRP B 1 54 ? 1.826 24.922 11.828 1 95.44 54 TRP B CA 1
ATOM 2748 C C . TRP B 1 54 ? 0.351 24.531 11.891 1 95.44 54 TRP B C 1
ATOM 2750 O O . TRP B 1 54 ? -0.509 25.266 11.398 1 95.44 54 TRP B O 1
ATOM 2760 N N . CYS B 1 55 ? 0.144 23.406 12.438 1 95.69 55 CYS B N 1
ATOM 2761 C CA . CYS B 1 55 ? -1.198 22.891 12.695 1 95.69 55 CYS B CA 1
ATOM 2762 C C . CYS B 1 55 ? -1.372 22.531 14.164 1 95.69 55 CYS B C 1
ATOM 2764 O O . CYS B 1 55 ? -0.459 21.984 14.781 1 95.69 55 CYS B O 1
ATOM 2766 N N . ASP B 1 56 ? -2.475 22.938 14.656 1 95.31 56 ASP B N 1
ATOM 2767 C CA . ASP B 1 56 ? -2.854 22.578 16.016 1 95.31 56 ASP B CA 1
ATOM 2768 C C . ASP B 1 56 ? -4.055 21.641 16.016 1 95.31 56 ASP B C 1
ATOM 2770 O O . ASP B 1 56 ? -5.125 21.984 15.523 1 95.31 56 ASP B O 1
ATOM 2774 N N . ILE B 1 57 ? -3.922 20.484 16.609 1 9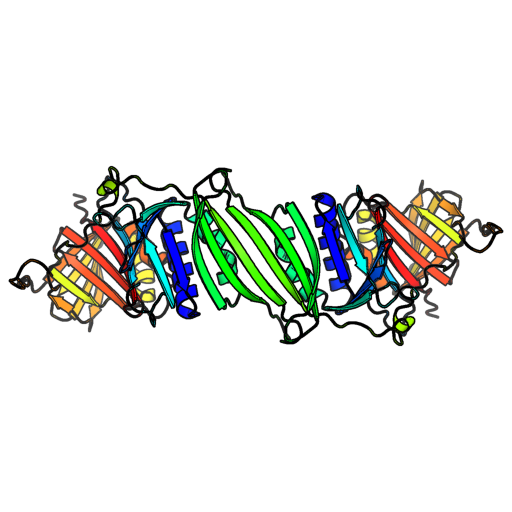6.94 57 ILE B N 1
ATOM 2775 C CA . ILE B 1 57 ? -4.988 19.5 16.688 1 96.94 57 ILE B CA 1
ATOM 2776 C C . ILE B 1 57 ? -5.453 19.344 18.125 1 96.94 57 ILE B C 1
ATOM 2778 O O . ILE B 1 57 ? -4.66 18.984 19 1 96.94 57 ILE B O 1
ATOM 2782 N N . ASP B 1 58 ? -6.707 19.547 18.312 1 96.62 58 ASP B N 1
ATOM 2783 C CA . ASP B 1 58 ? -7.277 19.469 19.641 1 96.62 58 ASP B CA 1
ATOM 2784 C C . ASP B 1 58 ? -7.289 18.031 20.156 1 96.62 58 ASP B C 1
ATOM 2786 O O . ASP B 1 58 ? -7.723 17.109 19.438 1 96.62 58 ASP B O 1
ATOM 2790 N N . ALA B 1 59 ? -6.797 17.781 21.375 1 96.81 59 ALA B N 1
ATOM 2791 C CA . ALA B 1 59 ? -6.75 16.422 21.922 1 96.81 59 ALA B CA 1
ATOM 2792 C C . ALA B 1 59 ? -7.59 16.328 23.203 1 96.81 59 ALA B C 1
ATOM 2794 O O . ALA B 1 59 ? -7.523 15.328 23.922 1 96.81 59 ALA B O 1
ATOM 2795 N N . THR B 1 60 ? -8.352 17.344 23.531 1 94.12 60 THR B N 1
ATOM 2796 C CA . THR B 1 60 ? -9.094 17.375 24.781 1 94.12 60 THR B CA 1
ATOM 2797 C C . THR B 1 60 ? -10.438 16.672 24.641 1 94.12 60 THR B C 1
ATOM 2799 O O . THR B 1 60 ? -10.945 16.094 25.594 1 94.12 60 THR B O 1
ATOM 2802 N N . ASN B 1 61 ? -10.984 16.75 23.453 1 85.75 61 ASN B N 1
ATOM 2803 C CA . ASN B 1 61 ? -12.305 16.188 23.203 1 85.75 61 ASN B CA 1
ATOM 2804 C C . ASN B 1 61 ? -12.211 14.75 22.688 1 85.75 61 ASN B C 1
ATOM 2806 O O . ASN B 1 61 ? -11.742 14.523 21.562 1 85.75 61 ASN B O 1
ATOM 2810 N N . ARG B 1 62 ? -12.805 13.859 23.453 1 78.06 62 ARG B N 1
ATOM 2811 C CA . ARG B 1 62 ? -12.711 12.453 23.078 1 78.06 62 ARG B CA 1
ATOM 2812 C C . ARG B 1 62 ? -13.672 12.133 21.938 1 78.06 62 ARG B C 1
ATOM 2814 O O . ARG B 1 62 ? -13.531 11.094 21.281 1 78.06 62 ARG B O 1
ATOM 2821 N N . GLU B 1 63 ? -14.625 13.023 21.719 1 82.44 63 GLU B N 1
ATOM 2822 C CA . GLU B 1 63 ? -15.508 12.883 20.562 1 82.44 63 GLU B CA 1
ATOM 2823 C C . GLU B 1 63 ? -14.992 13.68 19.375 1 82.44 63 GLU B C 1
ATOM 2825 O O . GLU B 1 63 ? -15.633 13.742 18.328 1 82.44 63 GLU B O 1
ATOM 2830 N N . GLY B 1 64 ? -13.781 14.117 19.688 1 89.62 64 GLY B N 1
ATOM 2831 C CA . GLY B 1 64 ? -13.195 14.969 18.656 1 89.62 64 GLY B CA 1
ATOM 2832 C C . GLY B 1 64 ? -12.219 14.242 17.766 1 89.62 64 GLY B C 1
ATOM 2833 O O . GLY B 1 64 ? -12.508 13.133 17.297 1 89.62 64 GLY B O 1
ATOM 2834 N N . PHE B 1 65 ? -11.117 14.812 17.562 1 94.38 65 PHE B N 1
ATOM 2835 C CA . PHE B 1 65 ? -10.141 14.375 16.562 1 94.38 65 PHE B CA 1
ATOM 2836 C C . PHE B 1 65 ? -9.547 13.023 16.953 1 94.38 65 PHE B C 1
ATOM 2838 O O . PHE B 1 65 ? -9.391 12.141 16.109 1 94.38 65 PHE B O 1
ATOM 2845 N N . PHE B 1 66 ? -9.227 12.875 18.25 1 97.44 66 PHE B N 1
ATOM 2846 C CA . PHE B 1 66 ? -8.641 11.633 18.766 1 97.44 66 PHE B CA 1
ATOM 2847 C C . PHE B 1 66 ? -9.648 10.875 19.609 1 97.44 66 PHE B C 1
ATOM 2849 O O . PHE B 1 66 ? -10.164 11.406 20.594 1 97.44 66 PHE B O 1
ATOM 2856 N N . SER B 1 67 ? -9.883 9.656 19.281 1 97 67 SER B N 1
ATOM 2857 C CA . SER B 1 67 ? -10.758 8.812 20.078 1 97 67 SER B CA 1
ATOM 2858 C C . SER B 1 67 ? -10.047 8.32 21.344 1 97 67 SER B C 1
ATOM 2860 O O . SER B 1 67 ? -10.695 7.961 22.328 1 97 67 SER B O 1
ATOM 2862 N N . GLN B 1 68 ? -8.773 8.219 21.312 1 97.44 68 GLN B N 1
ATOM 2863 C CA . GLN B 1 68 ? -7.891 7.949 22.438 1 97.44 68 GLN B CA 1
ATOM 2864 C C . GLN B 1 68 ? -6.66 8.852 22.406 1 97.44 68 GLN B C 1
ATOM 2866 O O . GLN B 1 68 ? -6.113 9.125 21.344 1 97.44 68 GLN B O 1
ATOM 2871 N N . TYR B 1 69 ? -6.273 9.297 23.578 1 98 69 TYR B N 1
ATOM 2872 C CA . TYR B 1 69 ? -5.113 10.18 23.672 1 98 69 TYR B CA 1
ATOM 2873 C C . TYR B 1 69 ? -4.465 10.07 25.047 1 98 69 TYR B C 1
ATOM 2875 O O . TYR B 1 69 ? -5.055 10.469 26.062 1 98 69 TYR B O 1
ATOM 2883 N N . ASP B 1 70 ? -3.24 9.469 25.094 1 97.94 70 ASP B N 1
ATOM 2884 C CA . ASP B 1 70 ? -2.469 9.273 26.312 1 97.94 70 ASP B CA 1
ATOM 2885 C C . ASP B 1 70 ? -1.012 9.688 26.109 1 97.94 70 ASP B C 1
ATOM 2887 O O . ASP B 1 70 ? -0.364 9.258 25.156 1 97.94 70 ASP B O 1
ATOM 2891 N N . MET B 1 71 ? -0.57 10.578 27.031 1 97.75 71 MET B N 1
ATOM 2892 C CA . MET B 1 71 ? 0.831 10.961 26.875 1 97.75 71 MET B CA 1
ATOM 2893 C C . MET B 1 71 ? 1.437 11.359 28.219 1 97.75 71 MET B C 1
ATOM 2895 O O . MET B 1 71 ? 0.72 11.781 29.125 1 97.75 71 MET B O 1
ATOM 2899 N N . ASP B 1 72 ? 2.699 11.086 28.328 1 97.88 72 ASP B N 1
ATOM 2900 C CA . ASP B 1 72 ? 3.57 11.57 29.391 1 97.88 72 ASP B CA 1
ATOM 2901 C C . ASP B 1 72 ? 4.84 12.195 28.828 1 97.88 72 ASP B C 1
ATOM 2903 O O . ASP B 1 72 ? 5.594 11.539 28.109 1 97.88 72 ASP B O 1
ATOM 2907 N N . GLY B 1 73 ? 5.008 13.445 29.141 1 97.69 73 GLY B N 1
ATOM 2908 C CA . GLY B 1 73 ? 6.164 14.156 28.609 1 97.69 73 GLY B CA 1
ATOM 2909 C C . GLY B 1 73 ? 7.422 13.938 29.438 1 97.69 73 GLY B C 1
ATOM 2910 O O . GLY B 1 73 ? 7.617 12.867 30 1 97.69 73 GLY B O 1
ATOM 2911 N N . VAL B 1 74 ? 8.32 14.891 29.438 1 96.44 74 VAL B N 1
ATOM 2912 C CA . VAL B 1 74 ? 9.617 14.781 30.094 1 96.44 74 VAL B CA 1
ATOM 2913 C C . VAL B 1 74 ? 9.422 14.68 31.609 1 96.44 74 VAL B C 1
ATOM 2915 O O . VAL B 1 74 ? 9.992 13.797 32.25 1 96.44 74 VAL B O 1
ATOM 2918 N N . ASP B 1 75 ? 8.695 15.516 32.125 1 93.69 75 ASP B N 1
ATOM 2919 C CA . ASP B 1 75 ? 8.328 15.516 33.531 1 93.69 75 ASP B CA 1
ATOM 2920 C C . ASP B 1 75 ? 7.102 16.391 33.781 1 93.69 75 ASP B C 1
ATOM 2922 O O . ASP B 1 75 ? 6.52 16.938 32.844 1 93.69 75 ASP B O 1
ATOM 2926 N N . ALA B 1 76 ? 6.625 16.562 34.938 1 92.44 76 ALA B N 1
ATOM 2927 C CA . ALA B 1 76 ? 5.391 17.25 35.281 1 92.44 76 ALA B CA 1
ATOM 2928 C C . ALA B 1 76 ? 5.453 18.719 34.844 1 92.44 76 ALA B C 1
ATOM 2930 O O . ALA B 1 76 ? 4.445 19.297 34.438 1 92.44 76 ALA B O 1
ATOM 2931 N N . GLY B 1 77 ? 6.574 19.359 34.938 1 93.94 77 GLY B N 1
ATOM 2932 C CA . GLY B 1 77 ? 6.754 20.75 34.562 1 93.94 77 GLY B CA 1
ATOM 2933 C C . GLY B 1 77 ? 6.984 20.953 33.094 1 93.94 77 GLY B C 1
ATOM 2934 O O . GLY B 1 77 ? 6.84 22.078 32.594 1 93.94 77 GLY B O 1
ATOM 2935 N N . HIS B 1 78 ? 7.367 19.938 32.438 1 95.19 78 HIS B N 1
ATOM 2936 C CA . HIS B 1 78 ? 7.629 19.953 31.016 1 95.19 78 HIS B CA 1
ATOM 2937 C C . HIS B 1 78 ? 6.945 18.766 30.328 1 95.19 78 HIS B C 1
ATOM 2939 O O . HIS B 1 78 ? 7.605 17.969 29.656 1 95.19 78 HIS B O 1
ATOM 2945 N N . ASN B 1 79 ? 5.629 18.766 30.547 1 97.5 79 ASN B N 1
ATOM 2946 C CA . ASN B 1 79 ? 4.852 17.625 30.078 1 97.5 79 ASN B CA 1
ATOM 2947 C C . ASN B 1 79 ? 4.574 17.703 28.594 1 97.5 79 ASN B C 1
ATOM 2949 O O . ASN B 1 79 ? 3.418 17.781 28.172 1 97.5 79 ASN B O 1
ATOM 2953 N N . GLN B 1 80 ? 5.578 17.719 27.797 1 98.12 80 GLN B N 1
ATOM 2954 C CA . GLN B 1 80 ? 5.535 17.734 26.344 1 98.12 80 GLN B CA 1
ATOM 2955 C C . GLN B 1 80 ? 6.57 16.781 25.75 1 98.12 80 GLN B C 1
ATOM 2957 O O . GLN B 1 80 ? 7.5 16.359 26.438 1 98.12 80 GLN B O 1
ATOM 2962 N N . ILE B 1 81 ? 6.387 16.344 24.578 1 98.44 81 ILE B N 1
ATOM 2963 C CA . ILE B 1 81 ? 7.355 15.594 23.781 1 98.44 81 ILE B CA 1
ATOM 2964 C C . ILE B 1 81 ? 7.594 16.297 22.453 1 98.44 81 ILE B C 1
ATOM 2966 O O . ILE B 1 81 ? 6.676 16.438 21.641 1 98.44 81 ILE B O 1
ATOM 2970 N N . TYR B 1 82 ? 8.805 16.781 22.266 1 98.31 82 TYR B N 1
ATOM 2971 C CA . TYR B 1 82 ? 9.203 17.328 20.969 1 98.31 82 TYR B CA 1
ATOM 2972 C C . TYR B 1 82 ? 9.969 16.297 20.156 1 98.31 82 TYR B C 1
ATOM 2974 O O . TYR B 1 82 ? 10.93 15.695 20.656 1 98.31 82 TYR B O 1
ATOM 2982 N N . MET B 1 83 ? 9.578 16.125 18.953 1 98.19 83 MET B N 1
ATOM 2983 C CA . MET B 1 83 ? 10.297 15.195 18.094 1 98.19 83 MET B CA 1
ATOM 2984 C C . MET B 1 83 ? 10.336 15.695 16.656 1 98.19 83 MET B C 1
ATOM 2986 O O . MET B 1 83 ? 9.531 16.547 16.266 1 98.19 83 MET B O 1
ATOM 2990 N N . VAL B 1 84 ? 11.266 15.203 15.922 1 97.69 84 VAL B N 1
ATOM 2991 C CA . VAL B 1 84 ? 11.445 15.539 14.516 1 97.69 84 VAL B CA 1
ATOM 2992 C C . VAL B 1 84 ? 11.445 14.266 13.672 1 97.69 84 VAL B C 1
ATOM 2994 O O . VAL B 1 84 ? 12.031 13.258 14.07 1 97.69 84 VAL B O 1
ATOM 2997 N N . THR B 1 85 ? 10.758 14.305 12.602 1 97 85 THR B N 1
ATOM 2998 C CA . THR B 1 85 ? 10.773 13.211 11.641 1 97 85 THR B CA 1
ATOM 2999 C C . THR B 1 85 ? 10.797 13.742 10.211 1 97 85 THR B C 1
ATOM 3001 O O . THR B 1 85 ? 10.602 14.938 9.992 1 97 85 THR B O 1
ATOM 3004 N N . VAL B 1 86 ? 11.07 12.898 9.289 1 96.31 86 VAL B N 1
ATOM 3005 C CA . VAL B 1 86 ? 11.055 13.258 7.875 1 96.31 86 VAL B CA 1
ATOM 3006 C C . VAL B 1 86 ? 9.625 13.227 7.348 1 96.31 86 VAL B C 1
ATOM 3008 O O . VAL B 1 86 ? 8.938 12.203 7.465 1 96.31 86 VAL B O 1
ATOM 3011 N N . GLY B 1 87 ? 9.211 14.32 6.711 1 96.06 87 GLY B N 1
ATOM 3012 C CA . GLY B 1 87 ? 7.836 14.453 6.246 1 96.06 87 GLY B CA 1
ATOM 3013 C C . GLY B 1 87 ? 7.445 13.406 5.227 1 96.06 87 GLY B C 1
ATOM 3014 O O . GLY B 1 87 ? 6.387 12.781 5.348 1 96.06 87 GLY B O 1
ATOM 3015 N N . THR B 1 88 ? 8.289 13.148 4.246 1 95.25 88 THR B N 1
ATOM 3016 C CA . THR B 1 88 ? 7.988 12.195 3.18 1 95.25 88 THR B CA 1
ATOM 3017 C C . THR B 1 88 ? 7.832 10.789 3.74 1 95.25 88 THR B C 1
ATOM 3019 O O . THR B 1 88 ? 7.008 10.008 3.254 1 95.25 88 THR B O 1
ATOM 3022 N N . SER B 1 89 ? 8.633 10.445 4.766 1 95.75 89 SER B N 1
ATOM 3023 C CA . SER B 1 89 ? 8.5 9.148 5.43 1 95.75 89 SER B CA 1
ATOM 3024 C C . SER B 1 89 ? 7.141 9.023 6.113 1 95.75 89 SER B C 1
ATOM 3026 O O . SER B 1 89 ? 6.504 7.969 6.051 1 95.75 89 SER B O 1
ATOM 3028 N N . PHE B 1 90 ? 6.738 10.086 6.684 1 97.44 90 PHE B N 1
ATOM 3029 C CA . PHE B 1 90 ? 5.445 10.086 7.355 1 97.44 90 PHE B CA 1
ATOM 3030 C C . PHE B 1 90 ? 4.312 9.922 6.352 1 97.44 90 PHE B C 1
ATOM 3032 O O . PHE B 1 90 ? 3.375 9.156 6.582 1 97.44 90 PHE B O 1
ATOM 3039 N N . VAL B 1 91 ? 4.418 10.602 5.266 1 96.56 91 VAL B N 1
ATOM 3040 C CA . VAL B 1 91 ? 3.424 10.484 4.203 1 96.56 91 VAL B CA 1
ATOM 3041 C C . VAL B 1 91 ? 3.363 9.039 3.711 1 96.56 91 VAL B C 1
ATOM 3043 O O . VAL B 1 91 ? 2.279 8.484 3.533 1 96.56 91 VAL B O 1
ATOM 3046 N N . ARG B 1 92 ? 4.504 8.445 3.578 1 94.44 92 ARG B N 1
ATOM 3047 C CA . ARG B 1 92 ? 4.566 7.062 3.123 1 94.44 92 ARG B CA 1
ATOM 3048 C C . ARG B 1 92 ? 3.916 6.125 4.133 1 94.44 92 ARG B C 1
ATOM 3050 O O . ARG B 1 92 ? 3.201 5.195 3.754 1 94.44 92 ARG B O 1
ATOM 3057 N N . ALA B 1 93 ? 4.191 6.34 5.363 1 96.31 93 ALA B N 1
ATOM 3058 C CA . ALA B 1 93 ? 3.611 5.516 6.422 1 96.31 93 ALA B CA 1
ATOM 3059 C C . ALA B 1 93 ? 2.086 5.586 6.395 1 96.31 93 ALA B C 1
ATOM 3061 O O . ALA B 1 93 ? 1.409 4.641 6.805 1 96.31 93 ALA B O 1
ATOM 3062 N N . LEU B 1 94 ? 1.562 6.703 5.832 1 97 94 LEU B N 1
ATOM 3063 C CA . LEU B 1 94 ? 0.119 6.91 5.816 1 97 94 LEU B CA 1
ATOM 3064 C C . LEU B 1 94 ? -0.456 6.637 4.43 1 97 94 LEU B C 1
ATOM 3066 O O . LEU B 1 94 ? -1.645 6.863 4.191 1 97 94 LEU B O 1
ATOM 3070 N N . SER B 1 95 ? 0.334 6.113 3.529 1 93.5 95 SER B N 1
ATOM 3071 C CA . SER B 1 95 ? -0.06 6.012 2.129 1 93.5 95 SER B CA 1
ATOM 3072 C C . SER B 1 95 ? -1.269 5.098 1.959 1 93.5 95 SER B C 1
ATOM 3074 O O . SER B 1 95 ? -2.078 5.289 1.05 1 93.5 95 SER B O 1
ATOM 3076 N N . TYR B 1 96 ? -1.444 4.098 2.883 1 93.12 96 TYR B N 1
ATOM 3077 C CA . TYR B 1 96 ? -2.566 3.168 2.846 1 93.12 96 TYR B CA 1
ATOM 3078 C C . TYR B 1 96 ? -3.895 3.91 2.943 1 93.12 96 TYR B C 1
ATOM 3080 O O . TYR B 1 96 ? -4.891 3.496 2.342 1 93.12 96 TYR B O 1
ATOM 3088 N N . VAL B 1 97 ? -3.973 5.012 3.596 1 94.5 97 VAL B N 1
ATOM 3089 C CA . VAL B 1 97 ? -5.176 5.797 3.844 1 94.5 97 VAL B CA 1
ATOM 3090 C C . VAL B 1 97 ? -5.676 6.406 2.535 1 94.5 97 VAL B C 1
ATOM 3092 O O . VAL B 1 97 ? -6.879 6.582 2.344 1 94.5 97 VAL B O 1
ATOM 3095 N N . ARG B 1 98 ? -4.812 6.711 1.671 1 90.19 98 ARG B N 1
ATOM 3096 C CA . ARG B 1 98 ? -5.137 7.438 0.448 1 90.19 98 ARG B CA 1
ATOM 3097 C C . ARG B 1 98 ? -6.035 6.605 -0.462 1 90.19 98 ARG B C 1
ATOM 3099 O O . ARG B 1 98 ? -6.938 7.141 -1.107 1 90.19 98 ARG B O 1
ATOM 3106 N N . ASN B 1 99 ? -5.789 5.277 -0.458 1 86.94 99 ASN B N 1
ATOM 3107 C CA . ASN B 1 99 ? -6.453 4.453 -1.462 1 86.94 99 ASN B CA 1
ATOM 3108 C C . ASN B 1 99 ? -7.414 3.455 -0.821 1 86.94 99 ASN B C 1
ATOM 3110 O O . ASN B 1 99 ? -8.008 2.627 -1.514 1 86.94 99 ASN B O 1
ATOM 3114 N N . ASN B 1 100 ? -7.523 3.535 0.481 1 88.94 100 ASN B N 1
ATOM 3115 C CA . ASN B 1 100 ? -8.328 2.525 1.159 1 88.94 100 ASN B CA 1
ATOM 3116 C C . ASN B 1 100 ? -9.156 3.135 2.289 1 88.94 100 ASN B C 1
ATOM 3118 O O . ASN B 1 100 ? -8.836 4.215 2.789 1 88.94 100 ASN B O 1
ATOM 3122 N N . CYS B 1 101 ? -10.234 2.414 2.566 1 89.19 101 CYS B N 1
ATOM 3123 C CA . CYS B 1 101 ? -11.008 2.775 3.752 1 89.19 101 CYS B CA 1
ATOM 3124 C C . CYS B 1 101 ? -10.336 2.258 5.02 1 89.19 101 CYS B C 1
ATOM 3126 O O . CYS B 1 101 ? -10.164 1.049 5.184 1 89.19 101 CYS B O 1
ATOM 3128 N N . VAL B 1 102 ? -10.031 3.129 5.863 1 94.81 102 VAL B N 1
ATOM 3129 C CA . VAL B 1 102 ? -9.281 2.783 7.066 1 94.81 102 VAL B CA 1
ATOM 3130 C C . VAL B 1 102 ? -10.172 2.951 8.297 1 94.81 102 VAL B C 1
ATOM 3132 O O . VAL B 1 102 ? -10.891 3.943 8.414 1 94.81 102 VAL B O 1
ATOM 3135 N N . GLU B 1 103 ? -10.125 1.977 9.164 1 96 103 GLU B N 1
ATOM 3136 C CA . GLU B 1 103 ? -10.93 1.989 10.383 1 96 103 GLU B CA 1
ATOM 3137 C C . GLU B 1 103 ? -10.32 2.914 11.438 1 96 103 GLU B C 1
ATOM 3139 O O . GLU B 1 103 ? -11.047 3.605 12.156 1 96 103 GLU B O 1
ATOM 3144 N N . TYR B 1 104 ? -9.086 2.889 11.531 1 97.69 104 TYR B N 1
ATOM 3145 C CA . TYR B 1 104 ? -8.414 3.76 12.492 1 97.69 104 TYR B CA 1
ATOM 3146 C C . TYR B 1 104 ? -6.945 3.957 12.117 1 97.69 104 TYR B C 1
ATOM 3148 O O . TYR B 1 104 ? -6.398 3.195 11.32 1 97.69 104 TYR B O 1
ATOM 3156 N N . VAL B 1 105 ? -6.379 4.977 12.648 1 98.44 105 VAL B N 1
ATOM 3157 C CA . VAL B 1 105 ? -4.941 5.219 12.695 1 98.44 105 VAL B CA 1
ATOM 3158 C C . VAL B 1 105 ? -4.488 5.367 14.141 1 98.44 105 VAL B C 1
ATOM 3160 O O . VAL B 1 105 ? -5.051 6.164 14.898 1 98.44 105 VAL B O 1
ATOM 3163 N N . LYS B 1 106 ? -3.562 4.574 14.508 1 98.69 106 LYS B N 1
ATOM 3164 C CA . LYS B 1 106 ? -3.014 4.621 15.859 1 98.69 106 LYS B CA 1
ATOM 3165 C C . LYS B 1 106 ? -1.555 5.07 15.844 1 98.69 106 LYS B C 1
ATOM 3167 O O . LYS B 1 106 ? -0.728 4.492 15.141 1 98.69 106 LYS B O 1
ATOM 3172 N N . LEU B 1 107 ? -1.245 6.129 16.562 1 98.75 107 LEU B N 1
ATOM 3173 C CA . LEU B 1 107 ? 0.109 6.645 16.734 1 98.75 107 LEU B CA 1
ATOM 3174 C C . LEU B 1 107 ? 0.656 6.297 18.125 1 98.75 107 LEU B C 1
ATOM 3176 O O . LEU B 1 107 ? -0.028 6.48 19.125 1 98.75 107 LEU B O 1
ATOM 3180 N N . LYS B 1 108 ? 1.84 5.75 18.125 1 98.75 108 LYS B N 1
ATOM 3181 C CA . LYS B 1 108 ? 2.438 5.367 19.406 1 98.75 108 LYS B CA 1
ATOM 3182 C C . LYS B 1 108 ? 3.945 5.609 19.391 1 98.75 108 LYS B C 1
ATOM 3184 O O . LYS B 1 108 ? 4.629 5.258 18.438 1 98.75 108 LYS B O 1
ATOM 3189 N N . LEU B 1 109 ? 4.41 6.219 20.422 1 98.62 109 LEU B N 1
ATOM 3190 C CA . LEU B 1 109 ? 5.855 6.316 20.625 1 98.62 109 LEU B CA 1
ATOM 3191 C C . LEU B 1 109 ? 6.43 4.984 21.094 1 98.62 109 LEU B C 1
ATOM 3193 O O . LEU B 1 109 ? 5.969 4.414 22.078 1 98.62 109 LEU B O 1
ATOM 3197 N N . ILE B 1 110 ? 7.414 4.52 20.312 1 97.5 110 ILE B N 1
ATOM 3198 C CA . ILE B 1 110 ? 8.023 3.246 20.672 1 97.5 110 ILE B CA 1
ATOM 3199 C C . ILE B 1 110 ? 9.547 3.371 20.609 1 97.5 110 ILE B C 1
ATOM 3201 O O . ILE B 1 110 ? 10.078 4.324 20.031 1 97.5 110 ILE B O 1
ATOM 3205 N N . ARG B 1 111 ? 10.25 2.52 21.328 1 94 111 ARG B N 1
ATOM 3206 C CA . ARG B 1 111 ? 11.703 2.41 21.25 1 94 111 ARG B CA 1
ATOM 3207 C C . ARG B 1 111 ? 12.117 1.062 20.672 1 94 111 ARG B C 1
ATOM 3209 O O . ARG B 1 111 ? 11.789 0.014 21.234 1 94 111 ARG B O 1
ATOM 3216 N N . THR B 1 112 ? 12.68 1.127 19.469 1 88.5 112 THR B N 1
ATOM 3217 C CA . THR B 1 112 ? 13.273 -0.085 18.922 1 88.5 112 THR B CA 1
ATOM 3218 C C . THR B 1 112 ? 14.68 -0.293 19.469 1 88.5 112 THR B C 1
ATOM 3220 O O . THR B 1 112 ? 15.172 0.512 20.266 1 88.5 112 THR B O 1
ATOM 3223 N N . SER B 1 113 ? 15.297 -1.467 19.172 1 86.44 113 SER B N 1
ATOM 3224 C CA . SER B 1 113 ? 16.656 -1.729 19.625 1 86.44 113 SER B CA 1
ATOM 3225 C C . SER B 1 113 ? 17.625 -0.673 19.094 1 86.44 113 SER B C 1
ATOM 3227 O O . SER B 1 113 ? 18.656 -0.394 19.719 1 86.44 113 SER B O 1
ATOM 3229 N N . LEU B 1 114 ? 17.281 0.041 18.062 1 85.69 114 LEU B N 1
ATOM 3230 C CA . LEU B 1 114 ? 18.219 0.925 17.375 1 85.69 114 LEU B CA 1
ATOM 3231 C C . LEU B 1 114 ? 17.906 2.387 17.672 1 85.69 114 LEU B C 1
ATOM 3233 O O . LEU B 1 114 ? 18.812 3.191 17.891 1 85.69 114 LEU B O 1
ATOM 3237 N N . MET B 1 115 ? 16.641 2.723 17.656 1 91.81 115 MET B N 1
ATOM 3238 C CA . MET B 1 115 ? 16.312 4.145 17.719 1 91.81 115 MET B CA 1
ATOM 3239 C C . MET B 1 115 ? 14.859 4.348 18.125 1 91.81 115 MET B C 1
ATOM 3241 O O . MET B 1 115 ? 14.055 3.422 18.031 1 91.81 115 MET B O 1
ATOM 3245 N N . PRO B 1 116 ? 14.555 5.527 18.734 1 96.31 116 PRO B N 1
ATOM 3246 C CA . PRO B 1 116 ? 13.141 5.844 18.953 1 96.31 116 PRO B CA 1
ATOM 3247 C C . PRO B 1 116 ? 12.359 5.988 17.656 1 96.31 116 PRO B C 1
ATOM 3249 O O . PRO B 1 116 ? 12.891 6.512 16.672 1 96.31 116 PRO B O 1
ATOM 3252 N N . CYS B 1 117 ? 11.109 5.504 17.656 1 97.81 117 CYS B N 1
ATOM 3253 C CA . CYS B 1 117 ? 10.258 5.582 16.469 1 97.81 117 CYS B CA 1
ATOM 3254 C C . CYS B 1 117 ? 8.836 5.984 16.859 1 97.81 117 CYS B C 1
ATOM 3256 O O . CYS B 1 117 ? 8.43 5.828 18 1 97.81 117 CYS B O 1
ATOM 3258 N N . LEU B 1 118 ? 8.219 6.582 15.945 1 98.44 118 LEU B N 1
ATOM 3259 C CA . LEU B 1 118 ? 6.766 6.727 16 1 98.44 118 LEU B CA 1
ATOM 3260 C C . LEU B 1 118 ? 6.078 5.609 15.219 1 98.44 118 LEU B C 1
ATOM 3262 O O . LEU B 1 118 ? 6.211 5.523 14 1 98.44 118 LEU B O 1
ATOM 3266 N N . SER B 1 119 ? 5.41 4.77 15.938 1 98.56 119 SER B N 1
ATOM 3267 C CA . SER B 1 119 ? 4.668 3.684 15.305 1 98.56 119 SER B CA 1
ATOM 3268 C C . SER B 1 119 ? 3.342 4.18 14.734 1 98.56 119 SER B C 1
ATOM 3270 O O . SER B 1 119 ? 2.58 4.863 15.422 1 98.56 119 SER B O 1
ATOM 3272 N N . VAL B 1 120 ? 3.113 3.896 13.492 1 98.56 120 VAL B N 1
ATOM 3273 C CA . VAL B 1 120 ? 1.864 4.215 12.805 1 98.56 120 VAL B CA 1
ATOM 3274 C C . VAL B 1 120 ? 1.132 2.926 12.445 1 98.56 120 VAL B C 1
ATOM 3276 O O . VAL B 1 120 ? 1.525 2.223 11.508 1 98.56 120 VAL B O 1
ATOM 3279 N N . GLU B 1 121 ? 0.117 2.641 13.141 1 98.56 121 GLU B N 1
ATOM 3280 C CA . GLU B 1 121 ? -0.674 1.435 12.922 1 98.56 121 GLU B CA 1
ATOM 3281 C C . GLU B 1 121 ? -2.021 1.769 12.281 1 98.56 121 GLU B C 1
ATOM 3283 O O . GLU B 1 121 ? -2.668 2.746 12.664 1 98.56 121 GLU B O 1
ATOM 3288 N N . MET B 1 122 ? -2.439 0.993 11.336 1 97.88 122 MET B N 1
ATOM 3289 C CA . MET B 1 122 ? -3.711 1.194 10.648 1 97.88 122 MET B CA 1
ATOM 3290 C C . MET B 1 122 ? -4.402 -0.139 10.383 1 97.88 122 MET B C 1
ATOM 3292 O O . MET B 1 122 ? -3.746 -1.177 10.289 1 97.88 122 MET B O 1
ATOM 3296 N N . ALA B 1 123 ? -5.652 -0.12 10.32 1 96.62 123 ALA B N 1
ATOM 3297 C CA . ALA B 1 123 ? -6.449 -1.278 9.93 1 96.62 123 ALA B CA 1
ATOM 3298 C C . ALA B 1 123 ? -7.582 -0.873 8.992 1 96.62 123 ALA B C 1
ATOM 3300 O O . ALA B 1 123 ? -8.141 0.222 9.117 1 96.62 123 ALA B O 1
ATOM 3301 N N . GLY B 1 124 ? -7.859 -1.718 8.047 1 93.06 124 GLY B N 1
ATOM 3302 C CA . GLY B 1 124 ? -8.938 -1.462 7.105 1 93.06 124 GLY B CA 1
ATOM 3303 C C . GLY B 1 124 ? -9.32 -2.682 6.289 1 93.06 124 GLY B C 1
ATOM 3304 O O . GLY B 1 124 ? -8.898 -3.797 6.594 1 93.06 124 GLY B O 1
ATOM 3305 N N . THR B 1 125 ? -10.25 -2.473 5.406 1 90 125 THR B N 1
ATOM 3306 C CA . THR B 1 125 ? -10.711 -3.514 4.496 1 90 125 THR B CA 1
ATOM 3307 C C . THR B 1 125 ? -10.516 -3.092 3.043 1 90 125 THR B C 1
ATOM 3309 O O . THR B 1 125 ? -10.742 -1.931 2.693 1 90 125 THR B O 1
ATOM 3312 N N . ILE B 1 126 ? -9.984 -4.027 2.293 1 84.44 126 ILE B N 1
ATOM 3313 C CA . ILE B 1 126 ? -9.828 -3.793 0.861 1 84.44 126 ILE B CA 1
ATOM 3314 C C . ILE B 1 126 ? -10.883 -4.59 0.094 1 84.44 126 ILE B C 1
ATOM 3316 O O . ILE B 1 126 ? -11.031 -5.797 0.299 1 84.44 126 ILE B O 1
ATOM 3320 N N . SER B 1 127 ? -11.805 -3.889 -0.564 1 79.12 127 SER B N 1
ATOM 3321 C CA . SER B 1 127 ? -12.805 -4.613 -1.335 1 79.12 127 SER B CA 1
ATOM 3322 C C . SER B 1 127 ? -12.945 -4.043 -2.742 1 79.12 127 SER B C 1
ATOM 3324 O O . SER B 1 127 ? -12.734 -2.844 -2.955 1 79.12 127 SER B O 1
ATOM 3326 N N . ASN B 1 128 ? -12.852 -4.691 -3.84 1 65.25 128 ASN B N 1
ATOM 3327 C CA . ASN B 1 128 ? -13.156 -4.16 -5.16 1 65.25 128 ASN B CA 1
ATOM 3328 C C . ASN B 1 128 ? -14.648 -4.266 -5.477 1 65.25 128 ASN B C 1
ATOM 3330 O O . ASN B 1 128 ? -15.266 -3.289 -5.898 1 65.25 128 ASN B O 1
ATOM 3334 N N . GLN B 1 129 ? -15.188 -5.512 -5.559 1 64.06 129 GLN B N 1
ATOM 3335 C CA . GLN B 1 129 ? -16.5 -5.676 -6.168 1 64.06 129 GLN B CA 1
ATOM 3336 C C . GLN B 1 129 ? -17.484 -6.301 -5.188 1 64.06 129 GLN B C 1
ATOM 3338 O O . GLN B 1 129 ? -18.641 -5.867 -5.094 1 64.06 129 GLN B O 1
ATOM 3343 N N . SER B 1 130 ? -17 -7.355 -4.457 1 72.31 130 SER B N 1
ATOM 3344 C CA . SER B 1 130 ? -17.906 -8.078 -3.58 1 72.31 130 SER B CA 1
ATOM 3345 C C . SER B 1 130 ? -17.391 -8.117 -2.146 1 72.31 130 SER B C 1
ATOM 3347 O O . SER B 1 130 ? -16.188 -8.219 -1.921 1 72.31 130 SER B O 1
ATOM 3349 N N . GLU B 1 131 ? -18.281 -7.914 -1.222 1 72.94 131 GLU B N 1
ATOM 3350 C CA . GLU B 1 131 ? -17.984 -7.98 0.206 1 72.94 131 GLU B CA 1
ATOM 3351 C C . GLU B 1 131 ? -17.406 -9.344 0.586 1 72.94 131 GLU B C 1
ATOM 3353 O O . GLU B 1 131 ? -16.562 -9.438 1.479 1 72.94 131 GLU B O 1
ATOM 3358 N N . ALA B 1 132 ? -17.812 -10.281 -0.237 1 75.5 132 ALA B N 1
ATOM 3359 C CA . ALA B 1 132 ? -17.391 -11.641 0.095 1 75.5 132 ALA B CA 1
ATOM 3360 C C . ALA B 1 132 ? -15.906 -11.836 -0.178 1 75.5 132 ALA B C 1
ATOM 3362 O O . ALA B 1 132 ? -15.258 -12.68 0.448 1 75.5 132 ALA B O 1
ATOM 3363 N N . ASP B 1 133 ? -15.336 -10.961 -0.994 1 83.88 133 ASP B N 1
ATOM 3364 C CA . ASP B 1 133 ? -13.93 -11.109 -1.36 1 83.88 133 ASP B CA 1
ATOM 3365 C C . ASP B 1 133 ? -13.07 -10.062 -0.656 1 83.88 133 ASP B C 1
ATOM 3367 O O . ASP B 1 133 ? -11.883 -9.914 -0.965 1 83.88 133 ASP B O 1
ATOM 3371 N N . ALA B 1 134 ? -13.719 -9.453 0.317 1 88.19 134 ALA B N 1
ATOM 3372 C CA . ALA B 1 134 ? -13 -8.375 0.998 1 88.19 134 ALA B CA 1
ATOM 3373 C C . ALA B 1 134 ? -11.906 -8.938 1.9 1 88.19 134 ALA B C 1
ATOM 3375 O O . ALA B 1 134 ? -12.109 -9.938 2.586 1 88.19 134 ALA B O 1
ATOM 3376 N N . ILE B 1 135 ? -10.773 -8.312 1.852 1 92.69 135 ILE B N 1
ATOM 3377 C CA . ILE B 1 135 ? -9.672 -8.727 2.711 1 92.69 135 ILE B CA 1
ATOM 3378 C C . ILE B 1 135 ? -9.516 -7.738 3.863 1 92.69 135 ILE B C 1
ATOM 3380 O O . ILE B 1 135 ? -9.648 -6.527 3.672 1 92.69 135 ILE B O 1
ATOM 3384 N N . SER B 1 136 ? -9.391 -8.242 5.047 1 93.81 136 SER B N 1
ATOM 3385 C CA . SER B 1 136 ? -9.047 -7.41 6.199 1 93.81 136 SER B CA 1
ATOM 3386 C C . SER B 1 136 ? -7.539 -7.207 6.305 1 93.81 136 SER B C 1
ATOM 3388 O O . SER B 1 136 ? -6.766 -8.156 6.148 1 93.81 136 SER B O 1
ATOM 3390 N N . SER B 1 137 ? -7.164 -5.98 6.5 1 95.56 137 SER B N 1
ATOM 3391 C CA . SER B 1 137 ? -5.742 -5.664 6.496 1 95.56 137 SER B CA 1
ATOM 3392 C C . SER B 1 137 ? -5.34 -4.91 7.762 1 95.56 137 SER B C 1
ATOM 3394 O O . SER B 1 137 ? -6.086 -4.062 8.25 1 95.56 137 SER B O 1
ATOM 3396 N N . LYS B 1 138 ? -4.219 -5.25 8.336 1 96 138 LYS B N 1
ATOM 3397 C CA . LYS B 1 138 ? -3.551 -4.539 9.422 1 96 138 LYS B CA 1
ATOM 3398 C C . LYS B 1 138 ? -2.105 -4.211 9.062 1 96 138 LYS B C 1
ATOM 3400 O O . LYS B 1 138 ? -1.377 -5.066 8.555 1 96 138 LYS B O 1
ATOM 3405 N N . MET B 1 139 ? -1.798 -2.957 9.281 1 95.56 139 MET B N 1
ATOM 3406 C CA . MET B 1 139 ? -0.456 -2.496 8.938 1 95.56 139 MET B CA 1
ATOM 3407 C C . MET B 1 139 ? 0.16 -1.702 10.086 1 95.56 139 MET B C 1
ATOM 3409 O O . MET B 1 139 ? -0.551 -1.023 10.828 1 95.56 139 MET B O 1
ATOM 3413 N N . GLN B 1 140 ? 1.448 -1.815 10.227 1 97.44 140 GLN B N 1
ATOM 3414 C CA . GLN B 1 140 ? 2.205 -1.042 11.203 1 97.44 140 GLN B CA 1
ATOM 3415 C C . GLN B 1 140 ? 3.529 -0.561 10.625 1 97.44 140 GLN B C 1
ATOM 3417 O O . GLN B 1 140 ? 4.305 -1.357 10.086 1 97.44 140 GLN B O 1
ATOM 3422 N N . HIS B 1 141 ? 3.762 0.677 10.695 1 96.69 141 HIS B N 1
ATOM 3423 C CA . HIS B 1 141 ? 5.016 1.291 10.266 1 96.69 141 HIS B CA 1
ATOM 3424 C C . HIS B 1 141 ? 5.75 1.914 11.445 1 96.69 141 HIS B C 1
ATOM 3426 O O . HIS B 1 141 ? 5.125 2.484 12.344 1 96.69 141 HIS B O 1
ATOM 3432 N N . SER B 1 142 ? 6.988 1.774 11.461 1 97 142 SER B N 1
ATOM 3433 C CA . SER B 1 142 ? 7.828 2.449 12.445 1 97 142 SER B CA 1
ATOM 3434 C C . SER B 1 142 ? 8.617 3.592 11.812 1 97 142 SER B C 1
ATOM 3436 O O . SER B 1 142 ? 9.539 3.355 11.039 1 97 142 SER B O 1
ATOM 3438 N N . LEU B 1 143 ? 8.289 4.77 12.141 1 96.44 143 LEU B N 1
ATOM 3439 C CA . LEU B 1 143 ? 8.906 5.98 11.609 1 96.44 143 LEU B CA 1
ATOM 3440 C C . LEU B 1 143 ? 10.047 6.445 12.508 1 96.44 143 LEU B C 1
ATOM 3442 O O . LEU B 1 143 ? 9.828 6.809 13.664 1 96.44 143 LEU B O 1
ATOM 3446 N N . PRO B 1 144 ? 11.227 6.469 11.992 1 95.88 144 PRO B N 1
ATOM 3447 C CA . PRO B 1 144 ? 12.312 7.016 12.805 1 95.88 144 PRO B CA 1
ATOM 3448 C C . PRO B 1 144 ? 12.062 8.461 13.227 1 95.88 144 PRO B C 1
ATOM 3450 O O . PRO B 1 144 ? 11.594 9.273 12.422 1 95.88 144 PRO B O 1
ATOM 3453 N N . ILE B 1 145 ? 12.336 8.688 14.508 1 97.56 145 ILE B N 1
ATOM 3454 C CA . ILE B 1 145 ? 12.188 10.055 15 1 97.56 145 ILE B CA 1
ATOM 3455 C C . ILE B 1 145 ? 13.422 10.445 15.82 1 97.56 145 ILE B C 1
ATOM 3457 O O . ILE B 1 145 ? 14.188 9.578 16.25 1 97.56 145 ILE B O 1
ATOM 3461 N N . THR B 1 146 ? 13.625 11.711 15.906 1 97.12 146 THR B N 1
ATOM 3462 C CA . THR B 1 146 ? 14.602 12.281 16.828 1 97.12 146 THR B CA 1
ATOM 3463 C C . THR B 1 146 ? 13.914 13.055 17.938 1 97.12 146 THR B C 1
ATOM 3465 O O . THR B 1 146 ? 13.188 14.016 17.672 1 97.12 146 THR B O 1
ATOM 3468 N N . ILE B 1 147 ? 14.141 12.648 19.156 1 97.94 147 ILE B N 1
ATOM 3469 C CA . ILE B 1 147 ? 13.609 13.391 20.297 1 97.94 147 ILE B CA 1
ATOM 3470 C C . ILE B 1 147 ? 14.414 14.672 20.5 1 97.94 147 ILE B C 1
ATOM 3472 O O . ILE B 1 147 ? 15.648 14.641 20.531 1 97.94 147 ILE B O 1
ATOM 3476 N N . VAL B 1 148 ? 13.734 15.773 20.625 1 97.88 148 VAL B N 1
ATOM 3477 C CA . VAL B 1 148 ? 14.414 17.047 20.828 1 97.88 148 VAL B CA 1
ATOM 3478 C C . VAL B 1 148 ? 14.594 17.297 22.328 1 97.88 148 VAL B C 1
ATOM 3480 O O . VAL B 1 148 ? 13.625 17.328 23.078 1 97.88 148 VAL B O 1
ATOM 3483 N N . PRO B 1 149 ? 15.789 17.469 22.703 1 97.38 149 PRO B N 1
ATOM 3484 C CA . PRO B 1 149 ? 16 17.75 24.125 1 97.38 149 PRO B CA 1
ATOM 3485 C C . PRO B 1 149 ? 15.383 19.078 24.578 1 97.38 149 PRO B C 1
ATOM 3487 O O . PRO B 1 149 ? 15.273 20.016 23.766 1 97.38 149 PRO B O 1
ATOM 3490 N N . ARG B 1 150 ? 15.062 19.188 25.812 1 96.25 150 ARG B N 1
ATOM 3491 C CA . ARG B 1 150 ? 14.344 20.312 26.391 1 96.25 150 ARG B CA 1
ATOM 3492 C C . ARG B 1 150 ? 15.094 21.625 26.125 1 96.25 150 ARG B C 1
ATOM 3494 O O . ARG B 1 150 ? 14.477 22.656 25.844 1 96.25 150 ARG B O 1
ATOM 3501 N N . ASN B 1 151 ? 16.359 21.562 26.188 1 96.31 151 ASN B N 1
ATOM 3502 C CA . ASN B 1 151 ? 17.156 22.766 26.047 1 96.31 151 ASN B CA 1
ATOM 3503 C C . ASN B 1 151 ? 17.156 23.281 24.609 1 96.31 151 ASN B C 1
ATOM 3505 O O . ASN B 1 151 ? 17.672 24.359 24.328 1 96.31 151 ASN B O 1
ATOM 3509 N N . GLU B 1 152 ? 16.531 22.594 23.656 1 96.5 152 GLU B N 1
ATOM 3510 C CA . GLU B 1 152 ? 16.484 23.016 22.266 1 96.5 152 GLU B CA 1
ATOM 3511 C C . GLU B 1 152 ? 15.055 23.344 21.828 1 96.5 152 GLU B C 1
ATOM 3513 O O . GLU B 1 152 ? 14.812 23.688 20.672 1 96.5 152 GLU B O 1
ATOM 3518 N N . TRP B 1 153 ? 14.141 23.328 22.75 1 96.44 153 TRP B N 1
ATOM 3519 C CA . TRP B 1 153 ? 12.734 23.531 22.406 1 96.44 153 TRP B CA 1
ATOM 3520 C C . TRP B 1 153 ? 12.492 24.953 21.906 1 96.44 153 TRP B C 1
ATOM 3522 O O . TRP B 1 153 ? 11.633 25.172 21.047 1 96.44 153 TRP B O 1
ATOM 3532 N N . ASP B 1 154 ? 13.25 25.859 22.297 1 93.62 154 ASP B N 1
ATOM 3533 C CA . ASP B 1 154 ? 13.047 27.266 22 1 93.62 154 ASP B CA 1
ATOM 3534 C C . ASP B 1 154 ? 13.195 27.531 20.5 1 93.62 154 ASP B C 1
ATOM 3536 O O . ASP B 1 154 ? 12.617 28.5 19.984 1 93.62 154 ASP B O 1
ATOM 3540 N N . GLN B 1 155 ? 13.922 26.719 19.812 1 92.25 155 GLN B N 1
ATOM 3541 C CA . GLN B 1 155 ? 14.141 26.906 18.391 1 92.25 155 GLN B CA 1
ATOM 3542 C C . GLN B 1 155 ? 12.844 26.719 17.594 1 92.25 155 GLN B C 1
ATOM 3544 O O . GLN B 1 155 ? 12.742 27.156 16.453 1 92.25 155 GLN B O 1
ATOM 3549 N N . TYR B 1 156 ? 11.875 26.125 18.375 1 93.06 156 TYR B N 1
ATOM 3550 C CA . TYR B 1 156 ? 10.633 25.828 17.672 1 93.06 156 TYR B CA 1
ATOM 3551 C C . TYR B 1 156 ? 9.492 26.703 18.188 1 93.06 156 TYR B C 1
ATOM 3553 O O . TYR B 1 156 ? 8.312 26.406 17.938 1 93.06 156 TYR B O 1
ATOM 3561 N N . GLU B 1 157 ? 9.789 27.703 18.859 1 91.44 157 GLU B N 1
ATOM 3562 C CA . GLU B 1 157 ? 8.766 28.578 19.422 1 91.44 157 GLU B CA 1
ATOM 3563 C C . GLU B 1 157 ? 7.949 29.25 18.312 1 91.44 157 GLU B C 1
ATOM 3565 O O . GLU B 1 157 ? 8.508 29.719 17.312 1 91.44 157 GLU B O 1
ATOM 3570 N N . LEU B 1 158 ? 6.664 29.234 18.453 1 92.5 158 LEU B N 1
ATOM 3571 C CA . LEU B 1 158 ? 5.734 29.797 17.484 1 92.5 158 LEU B CA 1
ATOM 3572 C C . LEU B 1 158 ? 5.145 31.109 18 1 92.5 158 LEU B C 1
ATOM 3574 O O . LEU B 1 158 ? 5 31.297 19.203 1 92.5 158 LEU B O 1
ATOM 3578 N N . PRO B 1 159 ? 4.863 31.984 17.062 1 89.69 159 PRO B N 1
ATOM 3579 C CA . PRO B 1 159 ? 4.25 33.25 17.469 1 89.69 159 PRO B CA 1
ATOM 3580 C C . PRO B 1 159 ? 2.748 33.125 17.719 1 89.69 159 PRO B C 1
ATOM 3582 O O . PRO B 1 159 ? 1.95 33.812 17.062 1 89.69 159 PRO B O 1
ATOM 3585 N N . LEU B 1 160 ? 2.348 32.406 18.672 1 89.5 160 LEU B N 1
ATOM 3586 C CA . LEU B 1 160 ? 0.953 32.062 18.938 1 89.5 160 LEU B CA 1
ATOM 3587 C C . LEU B 1 160 ? 0.197 33.281 19.484 1 89.5 160 LEU B C 1
ATOM 3589 O O . LEU B 1 160 ? -1.02 33.375 19.297 1 89.5 160 LEU B O 1
ATOM 3593 N N . GLU B 1 161 ? 0.88 34.25 20.047 1 85.44 161 GLU B N 1
ATOM 3594 C CA . GLU B 1 161 ? 0.24 35.375 20.719 1 85.44 161 GLU B CA 1
ATOM 3595 C C . GLU B 1 161 ? 0.366 36.625 19.891 1 85.44 161 GLU B C 1
ATOM 3597 O O . GLU B 1 161 ? 0.125 37.75 20.391 1 85.44 161 GLU B O 1
ATOM 3602 N N . MET B 1 162 ? 0.771 36.438 18.719 1 86.38 162 MET B N 1
ATOM 3603 C CA . MET B 1 162 ? 0.872 37.625 17.875 1 86.38 162 MET B CA 1
ATOM 3604 C C . MET B 1 162 ? -0.473 38.344 17.766 1 86.38 162 MET B C 1
ATOM 3606 O O . MET B 1 162 ? -1.488 37.719 17.453 1 86.38 162 MET B O 1
ATOM 3610 N N . PRO B 1 163 ? -0.5 39.625 18.047 1 89.69 163 PRO B N 1
ATOM 3611 C CA . PRO B 1 163 ? -1.756 40.375 17.906 1 89.69 163 PRO B CA 1
ATOM 3612 C C . PRO B 1 163 ? -2.066 40.719 16.453 1 89.69 163 PRO B C 1
ATOM 3614 O O . PRO B 1 163 ? -1.153 41 15.672 1 89.69 163 PRO B O 1
ATOM 3617 N N . TYR B 1 164 ? -3.318 40.656 16.203 1 93.62 164 TYR B N 1
ATOM 3618 C CA . TYR B 1 164 ? -3.797 41.094 14.898 1 93.62 164 TYR B CA 1
ATOM 3619 C C . TYR B 1 164 ? -4.836 42.219 15.031 1 93.62 164 TYR B C 1
ATOM 3621 O O . TYR B 1 164 ? -5.441 42.375 16.094 1 93.62 164 TYR B O 1
ATOM 3629 N N . ASP B 1 165 ? -4.984 42.906 13.93 1 94 165 ASP B N 1
ATOM 3630 C CA . ASP B 1 165 ? -5.883 44.062 13.961 1 94 165 ASP B CA 1
ATOM 3631 C C . ASP B 1 165 ? -7.273 43.688 13.453 1 94 165 ASP B C 1
ATOM 3633 O O . ASP B 1 165 ? -8.273 43.969 14.125 1 94 165 ASP B O 1
ATOM 3637 N N . LEU B 1 166 ? -7.324 43.094 12.344 1 96.06 166 LEU B N 1
ATOM 3638 C CA . LEU B 1 166 ? -8.594 42.719 11.742 1 96.06 166 LEU B CA 1
ATOM 3639 C C . LEU B 1 166 ? -8.578 41.25 11.305 1 96.06 166 LEU B C 1
ATOM 3641 O O . LEU B 1 166 ? -7.516 40.719 10.961 1 96.06 166 LEU B O 1
ATOM 3645 N N . SER B 1 167 ? -9.68 40.625 11.445 1 96 167 SER B N 1
ATOM 3646 C CA . SER B 1 167 ? -9.922 39.281 10.938 1 96 167 SER B CA 1
ATOM 3647 C C . SER B 1 167 ? -11.055 39.281 9.914 1 96 167 SER B C 1
ATOM 3649 O O . SER B 1 167 ? -12.141 39.812 10.18 1 96 167 SER B O 1
ATOM 3651 N N . ILE B 1 168 ? -10.789 38.656 8.789 1 96.88 168 ILE B N 1
ATOM 3652 C CA . ILE B 1 168 ? -11.812 38.688 7.75 1 96.88 168 ILE B CA 1
ATOM 3653 C C . ILE B 1 168 ? -11.961 37.281 7.156 1 96.88 168 ILE B C 1
ATOM 3655 O O . ILE B 1 168 ? -10.969 36.562 6.957 1 96.88 168 ILE B O 1
ATOM 3659 N N . ALA B 1 169 ? -13.211 36.906 6.91 1 96.56 169 ALA B N 1
ATOM 3660 C CA . ALA B 1 169 ? -13.469 35.688 6.172 1 96.56 169 ALA B CA 1
ATOM 3661 C C . ALA B 1 169 ? -12.938 35.781 4.746 1 96.56 169 ALA B C 1
ATOM 3663 O O . ALA B 1 169 ? -13.07 36.812 4.098 1 96.56 169 ALA B O 1
ATOM 3664 N N . MET B 1 170 ? -12.367 34.688 4.324 1 94.75 170 MET B N 1
ATOM 3665 C CA . MET B 1 170 ? -11.797 34.719 2.982 1 94.75 170 MET B CA 1
ATOM 3666 C C . MET B 1 170 ? -12.742 34.094 1.974 1 94.75 170 MET B C 1
ATOM 3668 O O . MET B 1 170 ? -13.594 33.281 2.344 1 94.75 170 MET B O 1
ATOM 3672 N N . PRO B 1 171 ? -12.516 34.5 0.726 1 92.62 171 PRO B N 1
ATOM 3673 C CA . PRO B 1 171 ? -13.281 33.812 -0.319 1 92.62 171 PRO B CA 1
ATOM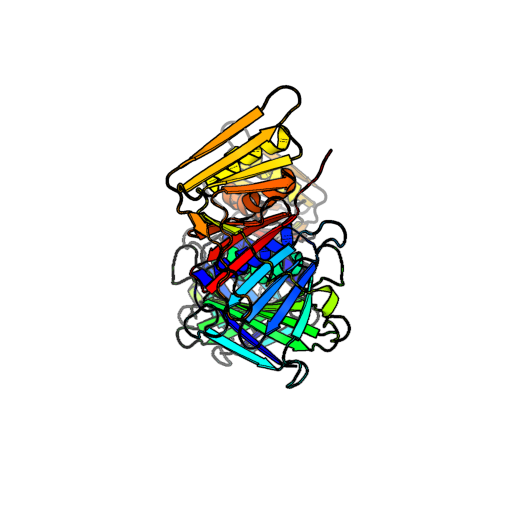 3674 C C . PRO B 1 171 ? -12.906 32.344 -0.462 1 92.62 171 PRO B C 1
ATOM 3676 O O . PRO B 1 171 ? -12.055 31.844 0.277 1 92.62 171 PRO B O 1
ATOM 3679 N N . SER B 1 172 ? -13.547 31.734 -1.396 1 90 172 SER B N 1
ATOM 3680 C CA . SER B 1 172 ? -13.281 30.312 -1.59 1 90 172 SER B CA 1
ATOM 3681 C C . SER B 1 172 ? -11.828 30.078 -1.988 1 90 172 SER B C 1
ATOM 3683 O O . SER B 1 172 ? -11.219 30.922 -2.652 1 90 172 SER B O 1
ATOM 3685 N N . ILE B 1 173 ? -11.32 28.984 -1.597 1 88.81 173 ILE B N 1
ATOM 3686 C CA . ILE B 1 173 ? -9.945 28.594 -1.916 1 88.81 173 ILE B CA 1
ATOM 3687 C C . ILE B 1 173 ? -9.766 28.547 -3.432 1 88.81 173 ILE B C 1
ATOM 3689 O O . ILE B 1 173 ? -8.734 28.984 -3.949 1 88.81 173 ILE B O 1
ATOM 3693 N N . ARG B 1 174 ? -10.75 28.062 -4.133 1 85.88 174 ARG B N 1
ATOM 3694 C CA . ARG B 1 174 ? -10.695 27.984 -5.59 1 85.88 174 ARG B CA 1
ATOM 3695 C C . ARG B 1 174 ? -10.5 29.359 -6.203 1 85.88 174 ARG B C 1
ATOM 3697 O O . ARG B 1 174 ? -9.664 29.547 -7.086 1 85.88 174 ARG B O 1
ATOM 3704 N N . SER B 1 175 ? -11.281 30.281 -5.773 1 87.62 175 SER B N 1
ATOM 3705 C CA . SER B 1 175 ? -11.219 31.656 -6.27 1 87.62 175 SER B CA 1
ATOM 3706 C C . SER B 1 175 ? -9.844 32.281 -6.004 1 87.62 175 SER B C 1
ATOM 3708 O O . SER B 1 175 ? -9.266 32.906 -6.883 1 87.62 175 SER B O 1
ATOM 3710 N N . LEU B 1 176 ? -9.328 32.062 -4.855 1 88.75 176 LEU B N 1
ATOM 3711 C CA . LEU B 1 176 ? -8.047 32.656 -4.465 1 88.75 176 LEU B CA 1
ATOM 3712 C C . LEU B 1 176 ? -6.906 32 -5.258 1 88.75 176 LEU B C 1
ATOM 3714 O O . LEU B 1 176 ? -5.98 32.688 -5.68 1 88.75 176 LEU B O 1
ATOM 3718 N N . ARG B 1 177 ? -6.953 30.75 -5.379 1 87.25 177 ARG B N 1
ATOM 3719 C CA . ARG B 1 177 ? -5.941 30.031 -6.152 1 87.25 177 ARG B CA 1
ATOM 3720 C C . ARG B 1 177 ? -5.867 30.562 -7.582 1 87.25 177 ARG B C 1
ATOM 3722 O O . ARG B 1 177 ? -4.777 30.828 -8.094 1 87.25 177 ARG B O 1
ATOM 3729 N N . ALA B 1 178 ? -6.98 30.719 -8.188 1 85.25 178 ALA B N 1
ATOM 3730 C CA . ALA B 1 178 ? -7.047 31.219 -9.555 1 85.25 178 ALA B CA 1
ATOM 3731 C C . ALA B 1 178 ? -6.441 32.625 -9.656 1 85.25 178 ALA B C 1
ATOM 3733 O O . ALA B 1 178 ? -5.676 32.906 -10.578 1 85.25 178 ALA B O 1
ATOM 3734 N N . LEU B 1 179 ? -6.762 33.375 -8.734 1 85.38 179 LEU B N 1
ATOM 3735 C CA . LEU B 1 179 ? -6.305 34.781 -8.719 1 85.38 179 LEU B CA 1
ATOM 3736 C C . LEU B 1 179 ? -4.801 34.844 -8.484 1 85.38 179 LEU B C 1
ATOM 3738 O O . LEU B 1 179 ? -4.098 35.594 -9.172 1 85.38 179 LEU B O 1
ATOM 3742 N N . LEU B 1 180 ? -4.309 34.031 -7.602 1 86.31 180 LEU B N 1
ATOM 3743 C CA . LEU B 1 180 ? -2.91 34.125 -7.199 1 86.31 180 LEU B CA 1
ATOM 3744 C C . LEU B 1 180 ? -2.01 33.438 -8.234 1 86.31 180 LEU B C 1
ATOM 3746 O O . LEU B 1 180 ? -0.845 33.812 -8.391 1 86.31 180 LEU B O 1
ATOM 3750 N N . ASP B 1 181 ? -2.527 32.438 -8.867 1 78.31 181 ASP B N 1
ATOM 3751 C CA . ASP B 1 181 ? -1.783 31.812 -9.953 1 78.31 181 ASP B CA 1
ATOM 3752 C C . ASP B 1 181 ? -1.463 32.812 -11.055 1 78.31 181 ASP B C 1
ATOM 3754 O O . ASP B 1 181 ? -0.373 32.781 -11.633 1 78.31 181 ASP B O 1
ATOM 3758 N N . LYS B 1 182 ? -2.361 33.688 -11.32 1 69.75 182 LYS B N 1
ATOM 3759 C CA . LYS B 1 182 ? -2.186 34.719 -12.32 1 69.75 182 LYS B CA 1
ATOM 3760 C C . LYS B 1 182 ? -1.29 35.844 -11.797 1 69.75 182 LYS B C 1
ATOM 3762 O O . LYS B 1 182 ? -0.455 36.375 -12.531 1 69.75 182 LYS B O 1
ATOM 3767 N N . LYS B 1 183 ? -1.36 36.031 -10.617 1 67.19 183 LYS B N 1
ATOM 3768 C CA . LYS B 1 183 ? -0.745 37.25 -10.039 1 67.19 183 LYS B CA 1
ATOM 3769 C C . LYS B 1 183 ? 0.71 36.969 -9.664 1 67.19 183 LYS B C 1
ATOM 3771 O O . LYS B 1 183 ? 1.542 37.875 -9.703 1 67.19 183 LYS B O 1
ATOM 3776 N N . LYS B 1 184 ? 0.998 35.719 -9.242 1 66.38 184 LYS B N 1
ATOM 3777 C CA . LYS B 1 184 ? 2.35 35.438 -8.773 1 66.38 184 LYS B CA 1
ATOM 3778 C C . LYS B 1 184 ? 3.375 35.688 -9.875 1 66.38 184 LYS B C 1
ATOM 3780 O O . LYS B 1 184 ? 4.535 36 -9.594 1 66.38 184 LYS B O 1
ATOM 3785 N N . THR B 1 185 ? 2.797 35.656 -10.93 1 68 185 THR B N 1
ATOM 3786 C CA . THR B 1 185 ? 3.676 35.875 -12.07 1 68 185 THR B CA 1
ATOM 3787 C C . THR B 1 185 ? 3.783 37.375 -12.367 1 68 185 THR B C 1
ATOM 3789 O O . THR B 1 185 ? 4.75 37.844 -12.992 1 68 185 THR B O 1
ATOM 3792 N N . LEU B 1 186 ? 2.842 38.125 -11.914 1 71.94 186 LEU B N 1
ATOM 3793 C CA . LEU B 1 186 ? 2.756 39.531 -12.273 1 71.94 186 LEU B CA 1
ATOM 3794 C C . LEU B 1 186 ? 3.641 40.375 -11.367 1 71.94 186 LEU B C 1
ATOM 3796 O O . LEU B 1 186 ? 4.25 41.344 -11.828 1 71.94 186 LEU B O 1
ATOM 3800 N N . ALA B 1 187 ? 3.736 40.094 -10.133 1 83.81 187 ALA B N 1
ATOM 3801 C CA . ALA B 1 187 ? 4.516 40.844 -9.164 1 83.81 187 ALA B CA 1
ATOM 3802 C C . ALA B 1 187 ? 5.031 39.969 -8.039 1 83.81 187 ALA B C 1
ATOM 3804 O O . ALA B 1 187 ? 4.383 38.969 -7.676 1 83.81 187 ALA B O 1
ATOM 3805 N N . PRO B 1 188 ? 6.133 40.344 -7.535 1 89.19 188 PRO B N 1
ATOM 3806 C CA . PRO B 1 188 ? 6.727 39.562 -6.457 1 89.19 188 PRO B CA 1
ATOM 3807 C C . PRO B 1 188 ? 5.957 39.656 -5.145 1 89.19 188 PRO B C 1
ATOM 3809 O O . PRO B 1 188 ? 6.148 38.844 -4.234 1 89.19 188 PRO B O 1
ATOM 3812 N N . THR B 1 189 ? 5.102 40.781 -5.105 1 92.38 189 THR B N 1
ATOM 3813 C CA . THR B 1 189 ? 4.359 41 -3.867 1 92.38 189 THR B CA 1
ATOM 3814 C C . THR B 1 189 ? 2.881 41.25 -4.156 1 92.38 189 THR B C 1
ATOM 3816 O O . THR B 1 189 ? 2.518 41.656 -5.266 1 92.38 189 THR B O 1
ATOM 3819 N N . VAL B 1 190 ? 2.102 40.938 -3.188 1 93.44 190 VAL B N 1
ATOM 3820 C CA . VAL B 1 190 ? 0.667 41.219 -3.221 1 93.44 190 VAL B CA 1
ATOM 3821 C C . VAL B 1 190 ? 0.22 41.812 -1.895 1 93.44 190 VAL B C 1
ATOM 3823 O O . VAL B 1 190 ? 0.702 41.406 -0.83 1 93.44 190 VAL B O 1
ATOM 3826 N N . THR B 1 191 ? -0.615 42.75 -2.01 1 95 191 THR B N 1
ATOM 3827 C CA . THR B 1 191 ? -1.13 43.406 -0.81 1 95 191 THR B CA 1
ATOM 3828 C C . THR B 1 191 ? -2.566 42.969 -0.532 1 95 191 THR B C 1
ATOM 3830 O O . THR B 1 191 ? -3.432 43.094 -1.402 1 95 191 THR B O 1
ATOM 3833 N N . LEU B 1 192 ? -2.795 42.469 0.609 1 96.38 192 LEU B N 1
ATOM 3834 C CA . LEU B 1 192 ? -4.152 42.219 1.08 1 96.38 192 LEU B CA 1
ATOM 3835 C C . LEU B 1 192 ? -4.684 43.406 1.874 1 96.38 192 LEU B C 1
ATOM 3837 O O . LEU B 1 192 ? -4.055 43.844 2.842 1 96.38 192 LEU B O 1
ATOM 3841 N N . TYR B 1 193 ? -5.746 43.875 1.394 1 96.25 193 TYR B N 1
ATOM 3842 C CA . TYR B 1 193 ? -6.422 45 2.027 1 96.25 193 TYR B CA 1
ATOM 3843 C C . TYR B 1 193 ? -7.801 44.594 2.533 1 96.25 193 TYR B C 1
ATOM 3845 O O . TYR B 1 193 ? -8.594 44 1.793 1 96.25 193 TYR B O 1
ATOM 3853 N N . THR B 1 194 ? -8.094 44.875 3.842 1 96.75 194 THR B N 1
ATOM 3854 C CA . THR B 1 194 ? -9.391 44.531 4.402 1 96.75 194 THR B CA 1
ATOM 3855 C C . THR B 1 194 ? -9.984 45.719 5.164 1 96.75 194 THR B C 1
ATOM 3857 O O . THR B 1 194 ? -9.242 46.531 5.684 1 96.75 194 THR B O 1
ATOM 3860 N N . THR B 1 195 ? -11.289 45.75 5.176 1 95.62 195 THR B N 1
ATOM 3861 C CA . THR B 1 195 ? -12 46.844 5.863 1 95.62 195 THR B CA 1
ATOM 3862 C C . THR B 1 195 ? -13.133 46.281 6.715 1 95.62 195 THR B C 1
ATOM 3864 O O . THR B 1 195 ? -13.648 45.188 6.445 1 95.62 195 THR B O 1
ATOM 3867 N N . MET B 1 196 ? -13.562 47.031 7.707 1 94.62 196 MET B N 1
ATOM 3868 C CA . MET B 1 196 ? -14.672 46.688 8.586 1 94.62 196 MET B CA 1
ATOM 3869 C C . MET B 1 196 ? -16 46.719 7.836 1 94.62 196 MET B C 1
ATOM 3871 O O . MET B 1 196 ? -17.016 46.25 8.352 1 94.62 196 MET B O 1
ATOM 3875 N N . ASN B 1 197 ? -15.969 47.125 6.613 1 94.88 197 ASN B N 1
ATOM 3876 C CA . ASN B 1 197 ? -17.156 47.125 5.77 1 94.88 197 ASN B CA 1
ATOM 3877 C C . ASN B 1 197 ? -17.312 45.812 5.031 1 94.88 197 ASN B C 1
ATOM 3879 O O . ASN B 1 197 ? -17.969 45.75 3.988 1 94.88 197 ASN B O 1
ATOM 3883 N N . ASP B 1 198 ? -16.641 44.781 5.473 1 96.62 198 ASP B N 1
ATOM 3884 C CA . ASP B 1 198 ? -16.766 43.406 4.984 1 96.62 198 ASP B CA 1
ATOM 3885 C C . ASP B 1 198 ? -16.25 43.281 3.553 1 96.62 198 ASP B C 1
ATOM 3887 O O . ASP B 1 198 ? -16.859 42.594 2.723 1 96.62 198 ASP B O 1
ATOM 3891 N N . GLU B 1 199 ? -15.18 44 3.346 1 96.62 199 GLU B N 1
ATOM 3892 C CA . GLU B 1 199 ? -14.562 43.969 2.023 1 96.62 199 GLU B CA 1
ATOM 3893 C C . GLU B 1 199 ? -13.086 43.562 2.111 1 96.62 199 GLU B C 1
ATOM 3895 O O . GLU B 1 199 ? -12.391 43.969 3.047 1 96.62 199 GLU B O 1
ATOM 3900 N N . MET B 1 200 ? -12.68 42.844 1.12 1 96.44 200 MET B N 1
ATOM 3901 C CA . MET B 1 200 ? -11.281 42.438 0.967 1 96.44 200 MET B CA 1
ATOM 3902 C C . MET B 1 200 ? -10.797 42.719 -0.454 1 96.44 200 MET B C 1
ATOM 3904 O O . MET B 1 200 ? -11.547 42.531 -1.416 1 96.44 200 MET B O 1
ATOM 3908 N N . SER B 1 201 ? -9.555 43.188 -0.565 1 95.75 201 SER B N 1
ATOM 3909 C CA . SER B 1 201 ? -8.953 43.375 -1.88 1 95.75 201 SER B CA 1
ATOM 3910 C C . SER B 1 201 ? -7.547 42.781 -1.938 1 95.75 201 SER B C 1
ATOM 3912 O O . SER B 1 201 ? -6.793 42.844 -0.966 1 95.75 201 SER B O 1
ATOM 3914 N N . LEU B 1 202 ? -7.27 42.188 -2.996 1 94.38 202 LEU B N 1
ATOM 3915 C CA . LEU B 1 202 ? -5.914 41.781 -3.338 1 94.38 202 LEU B CA 1
ATOM 3916 C C . LEU B 1 202 ? -5.336 42.656 -4.438 1 94.38 202 LEU B C 1
ATOM 3918 O O . LEU B 1 202 ? -5.887 42.719 -5.539 1 94.38 202 LEU B O 1
ATOM 3922 N N . ILE B 1 203 ? -4.238 43.25 -4.125 1 92.44 203 ILE B N 1
ATOM 3923 C CA . ILE B 1 203 ? -3.686 44.25 -5.031 1 92.44 203 ILE B CA 1
ATOM 3924 C C . ILE B 1 203 ? -2.266 43.844 -5.43 1 92.44 203 ILE B C 1
ATOM 3926 O O . ILE B 1 203 ? -1.422 43.594 -4.57 1 92.44 203 ILE B O 1
ATOM 3930 N N . VAL B 1 204 ? -2.074 43.75 -6.656 1 89.81 204 VAL B N 1
ATOM 3931 C CA . VAL B 1 204 ? -0.743 43.562 -7.219 1 89.81 204 VAL B CA 1
ATOM 3932 C C . VAL B 1 204 ? -0.302 44.812 -7.977 1 89.81 204 VAL B C 1
ATOM 3934 O O . VAL B 1 204 ? -1.036 45.312 -8.828 1 89.81 204 VAL B O 1
ATOM 3937 N N . GLU B 1 205 ? 0.87 45.25 -7.645 1 86.56 205 GLU B N 1
ATOM 3938 C CA . GLU B 1 205 ? 1.403 46.438 -8.281 1 86.56 205 GLU B CA 1
ATOM 3939 C C . GLU B 1 205 ? 2.646 46.125 -9.102 1 86.56 205 GLU B C 1
ATOM 3941 O O . GLU B 1 205 ? 3.6 45.531 -8.602 1 86.56 205 GLU B O 1
ATOM 3946 N N . THR B 1 206 ? 2.52 46.438 -10.336 1 83 206 THR B N 1
ATOM 3947 C CA . THR B 1 206 ? 3.682 46.375 -11.211 1 83 206 THR B CA 1
ATOM 3948 C C . THR B 1 206 ? 4.07 47.781 -11.68 1 83 206 THR B C 1
ATOM 3950 O O . THR B 1 206 ? 3.412 48.75 -11.328 1 83 206 THR B O 1
ATOM 3953 N N . ASP B 1 207 ? 5.207 47.938 -12.414 1 84.25 207 ASP B N 1
ATOM 3954 C CA . ASP B 1 207 ? 5.637 49.219 -12.984 1 84.25 207 ASP B CA 1
ATOM 3955 C C . ASP B 1 207 ? 4.633 49.719 -14.016 1 84.25 207 ASP B C 1
ATOM 3957 O O . ASP B 1 207 ? 4.523 50.938 -14.242 1 84.25 207 ASP B O 1
ATOM 3961 N N . LEU B 1 208 ? 3.893 48.75 -14.594 1 83.5 208 LEU B N 1
ATOM 3962 C CA . LEU B 1 208 ? 3.035 49.125 -15.719 1 83.5 208 LEU B CA 1
ATOM 3963 C C . LEU B 1 208 ? 1.575 49.188 -15.289 1 83.5 208 LEU B C 1
ATOM 3965 O O . LEU B 1 208 ? 0.82 50.031 -15.781 1 83.5 208 LEU B O 1
ATOM 3969 N N . VAL B 1 209 ? 1.284 48.312 -14.398 1 83.69 209 VAL B N 1
ATOM 3970 C CA . VAL B 1 209 ? -0.147 48.219 -14.125 1 83.69 209 VAL B CA 1
ATOM 3971 C C . VAL B 1 209 ? -0.374 47.812 -12.672 1 83.69 209 VAL B C 1
ATOM 3973 O O . VAL B 1 209 ? 0.481 47.188 -12.055 1 83.69 209 VAL B O 1
ATOM 3976 N N . THR B 1 210 ? -1.411 48.406 -12.109 1 87.06 210 THR B N 1
ATOM 3977 C CA . THR B 1 210 ? -1.952 47.938 -10.836 1 87.06 210 THR B CA 1
ATOM 3978 C C . THR B 1 210 ? -3.221 47.125 -11.047 1 87.06 210 THR B C 1
ATOM 3980 O O . THR B 1 210 ? -4.164 47.594 -11.688 1 87.06 210 THR B O 1
ATOM 3983 N N . VAL B 1 211 ? -3.195 45.938 -10.625 1 87.19 211 VAL B N 1
ATOM 3984 C CA . VAL B 1 211 ? -4.344 45.031 -10.742 1 87.19 211 VAL B CA 1
ATOM 3985 C C . VAL B 1 211 ? -4.938 44.781 -9.359 1 87.19 211 VAL B C 1
ATOM 3987 O O . VAL B 1 211 ? -4.227 44.344 -8.445 1 87.19 211 VAL B O 1
ATOM 3990 N N . ALA B 1 212 ? -6.254 45.062 -9.227 1 90.12 212 ALA B N 1
ATOM 3991 C CA . ALA B 1 212 ? -6.938 44.812 -7.957 1 90.12 212 ALA B CA 1
ATOM 3992 C C . ALA B 1 212 ? -8.125 43.875 -8.133 1 90.12 212 ALA B C 1
ATOM 3994 O O . ALA B 1 212 ? -8.852 43.969 -9.133 1 90.12 212 ALA B O 1
ATOM 3995 N N . SER B 1 213 ? -8.227 42.906 -7.309 1 92.19 213 SER B N 1
ATOM 3996 C CA . SER B 1 213 ? -9.406 42.062 -7.191 1 92.19 213 SER B CA 1
ATOM 3997 C C . SER B 1 213 ? -10.164 42.344 -5.898 1 92.19 213 SER B C 1
ATOM 3999 O O . SER B 1 213 ? -9.57 42.375 -4.816 1 92.19 213 SER B O 1
ATOM 4001 N N . HIS B 1 214 ? -11.484 42.594 -6.062 1 94.31 214 HIS B N 1
ATOM 4002 C CA . HIS B 1 214 ? -12.281 43 -4.91 1 94.31 214 HIS B CA 1
ATOM 4003 C C . HIS B 1 214 ? -13.305 41.938 -4.543 1 94.31 214 HIS B C 1
ATOM 4005 O O . HIS B 1 214 ? -13.953 41.344 -5.418 1 94.31 214 HIS B O 1
ATOM 4011 N N . TYR B 1 215 ? -13.398 41.625 -3.271 1 96.06 215 TYR B N 1
ATOM 4012 C CA . TYR B 1 215 ? -14.406 40.719 -2.701 1 96.06 215 TYR B CA 1
ATOM 4013 C C . TYR B 1 215 ? -15.266 41.469 -1.684 1 96.06 215 TYR B C 1
ATOM 4015 O O . TYR B 1 215 ? -14.758 42.25 -0.878 1 96.06 215 TYR B O 1
ATOM 4023 N N . ARG B 1 216 ? -16.594 41.188 -1.78 1 96.19 216 ARG B N 1
ATOM 4024 C CA . ARG B 1 216 ? -17.531 41.812 -0.869 1 96.19 216 ARG B CA 1
ATOM 4025 C C . ARG B 1 216 ? -18.328 40.781 -0.068 1 96.19 216 ARG B C 1
ATOM 4027 O O . ARG B 1 216 ? -18.188 39.594 -0.292 1 96.19 216 ARG B O 1
ATOM 4034 N N . HIS B 1 217 ? -18.984 41.25 0.958 1 96 217 HIS B N 1
ATOM 4035 C CA . HIS B 1 217 ? -19.844 40.438 1.802 1 96 217 HIS B CA 1
ATOM 4036 C C . HIS B 1 217 ? -19.062 39.344 2.529 1 96 217 HIS B C 1
ATOM 4038 O O . HIS B 1 217 ? -19.469 38.188 2.572 1 96 217 HIS B O 1
ATOM 4044 N N . LEU B 1 218 ? -17.891 39.75 2.908 1 96.44 218 LEU B N 1
ATOM 4045 C CA . LEU B 1 218 ? -17.062 38.875 3.75 1 96.44 218 LEU B CA 1
ATOM 4046 C C . LEU B 1 218 ? -17.031 39.406 5.184 1 96.44 218 LEU B C 1
ATOM 4048 O O . LEU B 1 218 ? -16.578 40.5 5.438 1 96.44 218 LEU B O 1
ATOM 4052 N N . LYS B 1 219 ? -17.438 38.719 6.066 1 95.5 219 LYS B N 1
ATOM 4053 C CA . LYS B 1 219 ? -17.5 39.156 7.453 1 95.5 219 LYS B CA 1
ATOM 4054 C C . LYS B 1 219 ? -16.109 39.562 7.965 1 95.5 219 LYS B C 1
ATOM 4056 O O . LYS B 1 219 ? -15.18 38.75 7.926 1 95.5 219 LYS B O 1
ATOM 4061 N N . CYS B 1 220 ? -15.977 40.75 8.383 1 95.12 220 CYS B N 1
ATOM 4062 C CA . CYS B 1 220 ? -14.742 41.281 8.961 1 95.12 220 CYS B CA 1
ATOM 4063 C C . CYS B 1 220 ? -14.977 41.781 10.383 1 95.12 220 CYS B C 1
ATOM 4065 O O . CYS B 1 220 ? -15.938 42.5 10.641 1 95.12 220 CYS B O 1
ATOM 4067 N N . VAL B 1 221 ? -14.078 41.375 11.305 1 93.5 221 VAL B N 1
ATOM 4068 C CA . VAL B 1 221 ? -14.211 41.781 12.703 1 93.5 221 VAL B CA 1
ATOM 4069 C C . VAL B 1 221 ? -12.852 42.188 13.258 1 93.5 221 VAL B C 1
ATOM 4071 O O . VAL B 1 221 ? -11.812 41.812 12.711 1 93.5 221 VAL B O 1
ATOM 4074 N N . PRO B 1 222 ? -12.883 43.062 14.297 1 91.69 222 PRO B N 1
ATOM 4075 C CA . PRO B 1 222 ? -11.609 43.25 14.984 1 91.69 222 PRO B CA 1
ATOM 4076 C C . PRO B 1 222 ? -11.023 41.969 15.555 1 91.69 222 PRO B C 1
ATOM 4078 O O . PRO B 1 222 ? -11.773 41.125 16.031 1 91.69 222 PRO B O 1
ATOM 4081 N N . ALA B 1 223 ? -9.742 41.781 15.312 1 85.12 223 ALA B N 1
ATOM 4082 C CA . ALA B 1 223 ? -9.125 40.531 15.797 1 85.12 223 ALA B CA 1
ATOM 4083 C C . ALA B 1 223 ? -9 40.531 17.312 1 85.12 223 ALA B C 1
AT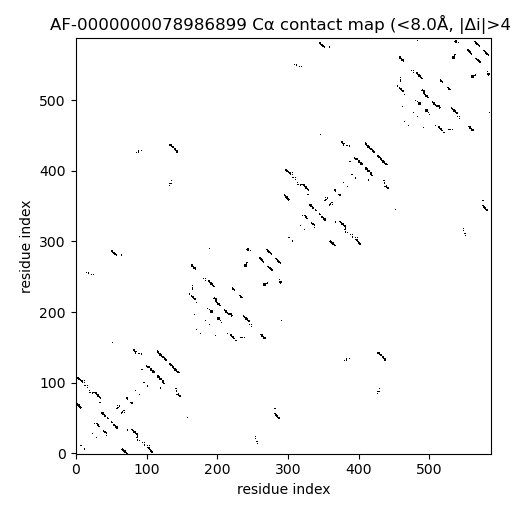OM 4085 O O . ALA B 1 223 ? -8.656 41.562 17.906 1 85.12 223 ALA B O 1
ATOM 4086 N N . VAL B 1 224 ? -9.695 39.625 18.031 1 62.81 224 VAL B N 1
ATOM 4087 C CA . VAL B 1 224 ? -9.703 39.562 19.5 1 62.81 224 VAL B CA 1
ATOM 4088 C C . VAL B 1 224 ? -8.289 39.344 20.016 1 62.81 224 VAL B C 1
ATOM 4090 O O . VAL B 1 224 ? -7.602 38.406 19.562 1 62.81 224 VAL B O 1
ATOM 4093 N N . GLN B 1 225 ? -7.523 40.344 20.375 1 57.53 225 GLN B N 1
ATOM 4094 C CA . GLN B 1 225 ? -6.223 40.188 21 1 57.53 225 GLN B CA 1
ATOM 4095 C C . GLN B 1 225 ? -6.367 39.531 22.375 1 57.53 225 GLN B C 1
ATOM 4097 O O . GLN B 1 225 ? -7.195 39.938 23.188 1 57.53 225 GLN B O 1
ATOM 4102 N N . ARG B 1 226 ? -6.258 38.156 22.469 1 51.16 226 ARG B N 1
ATOM 4103 C CA . ARG B 1 226 ? -6.309 37.469 23.766 1 51.16 226 ARG B CA 1
ATOM 4104 C C . ARG B 1 226 ? -5.277 38.062 24.719 1 51.16 226 ARG B C 1
ATOM 4106 O O . ARG B 1 226 ? -4.879 37.406 25.688 1 51.16 226 ARG B O 1
ATOM 4113 N N . SER B 1 227 ? -4.66 39.156 24.516 1 45.16 227 SER B N 1
ATOM 4114 C CA . SER B 1 227 ? -3.744 39.438 25.625 1 45.16 227 SER B CA 1
ATOM 4115 C C . SER B 1 227 ? -4.477 39.438 26.953 1 45.16 227 SER B C 1
ATOM 4117 O O . SER B 1 227 ? -5.711 39.406 27 1 45.16 227 SER B O 1
ATOM 4119 N N . THR B 1 228 ? -3.631 39.938 28.016 1 39.91 228 THR B N 1
ATOM 4120 C CA . THR B 1 228 ? -3.83 40.188 29.438 1 39.91 228 THR B CA 1
ATOM 4121 C C . THR B 1 228 ? -4.996 41.125 29.656 1 39.91 228 THR B C 1
ATOM 4123 O O . THR B 1 228 ? -4.926 42.312 29.281 1 39.91 228 THR B O 1
ATOM 4126 N N . GLY B 1 229 ? -6.047 40.906 30.125 1 47.72 229 GLY B N 1
ATOM 4127 C CA . GLY B 1 229 ? -7.199 41.562 30.734 1 47.72 229 GLY B CA 1
ATOM 4128 C C . GLY B 1 229 ? -8.008 42.375 29.766 1 47.72 229 GLY B C 1
ATOM 4129 O O . GLY B 1 229 ? -9.242 42.312 29.766 1 47.72 229 GLY B O 1
ATOM 4130 N N . ASP B 1 230 ? -7.422 43.562 29.203 1 45.62 230 ASP B N 1
ATOM 4131 C CA . ASP B 1 230 ? -8.188 44.594 28.5 1 45.62 230 ASP B CA 1
ATOM 4132 C C . ASP B 1 230 ? -8.289 44.281 27.016 1 45.62 230 ASP B C 1
ATOM 4134 O O . ASP B 1 230 ? -7.277 44.125 26.328 1 45.62 230 ASP B O 1
ATOM 4138 N N . GLU B 1 231 ? -9.258 43.594 26.578 1 51.62 231 GLU B N 1
ATOM 4139 C CA . GLU B 1 231 ? -9.656 43.438 25.188 1 51.62 231 GLU B CA 1
ATOM 4140 C C . GLU B 1 231 ? -9.344 44.719 24.391 1 51.62 231 GLU B C 1
ATOM 4142 O O . GLU B 1 231 ? -10.023 45.719 24.531 1 51.62 231 GLU B O 1
ATOM 4147 N N . GLN B 1 232 ? -8.07 45.094 24.25 1 53.75 232 GLN B N 1
ATOM 4148 C CA . GLN B 1 232 ? -7.836 46.281 23.469 1 53.75 232 GLN B CA 1
ATOM 4149 C C . GLN B 1 232 ? -7.973 46 21.969 1 53.75 232 GLN B C 1
ATOM 4151 O O . GLN B 1 232 ? -7.23 45.188 21.422 1 53.75 232 GLN B O 1
ATOM 4156 N N . PHE B 1 233 ? -9.164 46.031 21.469 1 58.41 233 PHE B N 1
ATOM 4157 C CA . PHE B 1 233 ? -9.445 46.031 20.031 1 58.41 233 PHE B CA 1
ATOM 4158 C C . PHE B 1 233 ? -8.781 47.188 19.344 1 58.41 233 PHE B C 1
ATOM 4160 O O . PHE B 1 233 ? -8.648 48.281 19.922 1 58.41 233 PHE B O 1
ATOM 4167 N N . THR B 1 234 ? -7.977 46.781 18.328 1 64.19 234 THR B N 1
ATOM 4168 C CA . THR B 1 234 ? -7.484 47.875 17.516 1 64.19 234 THR B CA 1
ATOM 4169 C C . THR B 1 234 ? -8.648 48.719 16.984 1 64.19 234 THR B C 1
ATOM 4171 O O . THR B 1 234 ? -9.758 48.219 16.828 1 64.19 234 THR B O 1
ATOM 4174 N N . HIS B 1 235 ? -8.562 49.906 17.094 1 74.69 235 HIS B N 1
ATOM 4175 C CA . HIS B 1 235 ? -9.547 50.875 16.609 1 74.69 235 HIS B CA 1
ATOM 4176 C C . HIS B 1 235 ? -9.398 51.125 15.102 1 74.69 235 HIS B C 1
ATOM 4178 O O . HIS B 1 235 ? -9.969 52.062 14.555 1 74.69 235 HIS B O 1
ATOM 4184 N N . LEU B 1 236 ? -8.758 50.031 14.438 1 86.69 236 LEU B N 1
ATOM 4185 C CA . LEU B 1 236 ? -8.562 50.25 13.008 1 86.69 236 LEU B CA 1
ATOM 4186 C C . LEU B 1 236 ? -9.789 49.812 12.219 1 86.69 236 LEU B C 1
ATOM 4188 O O . LEU B 1 236 ? -10.375 48.75 12.5 1 86.69 236 LEU B O 1
ATOM 4192 N N . SER B 1 237 ? -10.219 50.656 11.312 1 92.38 237 SER B N 1
ATOM 4193 C CA . SER B 1 237 ? -11.328 50.312 10.422 1 92.38 237 SER B CA 1
ATOM 4194 C C . SER B 1 237 ? -10.828 49.625 9.164 1 92.38 237 SER B C 1
ATOM 4196 O O . SER B 1 237 ? -11.617 49.031 8.414 1 92.38 237 SER B O 1
ATOM 4198 N N . GLU B 1 238 ? -9.562 49.75 8.914 1 95.44 238 GLU B N 1
ATOM 4199 C CA . GLU B 1 238 ? -8.938 49.094 7.77 1 95.44 238 GLU B CA 1
ATOM 4200 C C . GLU B 1 238 ? -7.543 48.594 8.117 1 95.44 238 GLU B C 1
ATOM 4202 O O . GLU B 1 238 ? -6.891 49.125 9.023 1 95.44 238 GLU B O 1
ATOM 4207 N N . ALA B 1 239 ? -7.117 47.562 7.508 1 96 239 ALA B N 1
ATOM 4208 C CA . ALA B 1 239 ? -5.777 47 7.668 1 96 239 ALA B CA 1
ATOM 4209 C C . ALA B 1 239 ? -5.277 46.406 6.363 1 96 239 ALA B C 1
ATOM 4211 O O . ALA B 1 239 ? -6.074 45.938 5.535 1 96 239 ALA B O 1
ATOM 4212 N N . CYS B 1 240 ? -4.004 46.469 6.145 1 95.94 240 CYS B N 1
ATOM 4213 C CA . CYS B 1 240 ? -3.408 45.875 4.953 1 95.94 240 CYS B CA 1
ATOM 4214 C C . CYS B 1 240 ? -2.035 45.312 5.262 1 95.94 240 CYS B C 1
ATOM 4216 O O . CYS B 1 240 ? -1.405 45.688 6.254 1 95.94 240 CYS B O 1
ATOM 4218 N N . CYS B 1 241 ? -1.621 44.438 4.48 1 96.31 241 CYS B N 1
ATOM 4219 C CA . CYS B 1 241 ? -0.306 43.812 4.594 1 96.31 241 CYS B CA 1
ATOM 4220 C C . CYS B 1 241 ? 0.187 43.312 3.234 1 96.31 241 CYS B C 1
ATOM 4222 O O . CYS B 1 241 ? -0.53 42.625 2.523 1 96.31 241 CYS B O 1
ATOM 4224 N N . ARG B 1 242 ? 1.365 43.75 2.869 1 95.81 242 ARG B N 1
ATOM 4225 C CA . ARG B 1 242 ? 2.018 43.312 1.635 1 95.81 242 ARG B CA 1
ATOM 4226 C C . ARG B 1 242 ? 2.928 42.125 1.883 1 95.81 242 ARG B C 1
ATOM 4228 O O . ARG B 1 242 ? 3.842 42.188 2.705 1 95.81 242 ARG B O 1
ATOM 4235 N N . VAL B 1 243 ? 2.67 41.062 1.144 1 94.31 243 VAL B N 1
ATOM 4236 C CA . VAL B 1 243 ? 3.42 39.844 1.403 1 94.31 243 VAL B CA 1
ATOM 4237 C C . VAL B 1 243 ? 3.969 39.281 0.093 1 94.31 243 VAL B C 1
ATOM 4239 O O . VAL B 1 243 ? 3.652 39.781 -0.986 1 94.31 243 VAL B O 1
ATOM 4242 N N . ASP B 1 244 ? 4.836 38.312 0.237 1 91.69 244 ASP B N 1
ATOM 4243 C CA . ASP B 1 244 ? 5.395 37.594 -0.913 1 91.69 244 ASP B CA 1
ATOM 4244 C C . ASP B 1 244 ? 4.305 36.844 -1.678 1 91.69 244 ASP B C 1
ATOM 4246 O O . ASP B 1 244 ? 3.609 36 -1.108 1 91.69 244 ASP B O 1
ATOM 4250 N N . SER B 1 245 ? 4.223 37.125 -2.963 1 91.69 245 SER B N 1
ATOM 4251 C CA . SER B 1 245 ? 3.148 36.562 -3.77 1 91.69 245 SER B CA 1
ATOM 4252 C C . SER B 1 245 ? 3.307 35.062 -3.92 1 91.69 245 SER B C 1
ATOM 4254 O O . SER B 1 245 ? 2.322 34.312 -3.865 1 91.69 245 SER B O 1
ATOM 4256 N N . LYS B 1 246 ? 4.531 34.625 -4.078 1 89.25 246 LYS B N 1
ATOM 4257 C CA . LYS B 1 246 ? 4.785 33.188 -4.281 1 89.25 246 LYS B CA 1
ATOM 4258 C C . LYS B 1 246 ? 4.492 32.406 -3.016 1 89.25 246 LYS B C 1
ATOM 4260 O O . LYS B 1 246 ? 3.887 31.328 -3.078 1 89.25 246 LYS B O 1
ATOM 4265 N N . LYS B 1 247 ? 4.871 32.938 -1.953 1 89.19 247 LYS B N 1
ATOM 4266 C CA . LYS B 1 247 ? 4.645 32.25 -0.682 1 89.19 247 LYS B CA 1
ATOM 4267 C C . LYS B 1 247 ? 3.154 32.188 -0.362 1 89.19 247 LYS B C 1
ATOM 4269 O O . LYS B 1 247 ? 2.67 31.141 0.098 1 89.19 247 LYS B O 1
ATOM 4274 N N . LEU B 1 248 ? 2.512 33.219 -0.628 1 91.75 248 LEU B N 1
ATOM 4275 C CA . LEU B 1 248 ? 1.072 33.25 -0.388 1 91.75 248 LEU B CA 1
ATOM 4276 C C . LEU B 1 248 ? 0.365 32.25 -1.312 1 91.75 248 LEU B C 1
ATOM 4278 O O . LEU B 1 248 ? -0.512 31.5 -0.873 1 91.75 248 LEU B O 1
ATOM 4282 N N . ALA B 1 249 ? 0.768 32.188 -2.496 1 90.75 249 ALA B N 1
ATOM 4283 C CA . ALA B 1 249 ? 0.147 31.297 -3.471 1 90.75 249 ALA B CA 1
ATOM 4284 C C . ALA B 1 249 ? 0.4 29.828 -3.111 1 90.75 249 ALA B C 1
ATOM 4286 O O . ALA B 1 249 ? -0.457 28.969 -3.336 1 90.75 249 ALA B O 1
ATOM 4287 N N . ALA B 1 250 ? 1.509 29.578 -2.564 1 88.75 250 ALA B N 1
ATOM 4288 C CA . ALA B 1 250 ? 1.948 28.203 -2.289 1 88.75 250 ALA B CA 1
ATOM 4289 C C . ALA B 1 250 ? 0.981 27.5 -1.342 1 88.75 250 ALA B C 1
ATOM 4291 O O . ALA B 1 250 ? 0.663 26.328 -1.534 1 88.75 250 ALA B O 1
ATOM 4292 N N . ILE B 1 251 ? 0.465 28.172 -0.373 1 89.12 251 ILE B N 1
ATOM 4293 C CA . ILE B 1 251 ? -0.382 27.516 0.619 1 89.12 251 ILE B CA 1
ATOM 4294 C C . ILE B 1 251 ? -1.726 27.156 -0.01 1 89.12 251 ILE B C 1
ATOM 4296 O O . ILE B 1 251 ? -2.316 26.125 0.324 1 89.12 251 ILE B O 1
ATOM 4300 N N . PHE B 1 252 ? -2.172 27.938 -0.916 1 88.75 252 PHE B N 1
ATOM 4301 C CA . PHE B 1 252 ? -3.461 27.672 -1.542 1 88.75 252 PHE B CA 1
ATOM 4302 C C . PHE B 1 252 ? -3.33 26.594 -2.613 1 88.75 252 PHE B C 1
ATOM 4304 O O . PHE B 1 252 ? -4.312 25.938 -2.965 1 88.75 252 PHE B O 1
ATOM 4311 N N . GLU B 1 253 ? -2.168 26.359 -3.031 1 84.12 253 GLU B N 1
ATOM 4312 C CA . GLU B 1 253 ? -1.92 25.312 -4.008 1 84.12 253 GLU B CA 1
ATOM 4313 C C . GLU B 1 253 ? -1.883 23.938 -3.344 1 84.12 253 GLU B C 1
ATOM 4315 O O . GLU B 1 253 ? -2.273 22.938 -3.949 1 84.12 253 GLU B O 1
ATOM 4320 N N . ILE B 1 254 ? -1.427 23.938 -2.193 1 81.19 254 ILE B N 1
ATOM 4321 C CA . ILE B 1 254 ? -1.12 22.641 -1.584 1 81.19 254 ILE B CA 1
ATOM 4322 C C . ILE B 1 254 ? -2.309 22.172 -0.749 1 81.19 254 ILE B C 1
ATOM 4324 O O . ILE B 1 254 ? -2.506 20.969 -0.561 1 81.19 254 ILE B O 1
ATOM 4328 N N . ILE B 1 255 ? -3.072 23.125 -0.317 1 79.31 255 ILE B N 1
ATOM 4329 C CA . ILE B 1 255 ? -4.156 22.766 0.588 1 79.31 255 ILE B CA 1
ATOM 4330 C C . ILE B 1 255 ? -5.293 22.109 -0.2 1 79.31 255 ILE B C 1
ATOM 4332 O O . ILE B 1 255 ? -5.699 22.625 -1.247 1 79.31 255 ILE B O 1
ATOM 4336 N N . SER B 1 256 ? -5.668 20.875 0.004 1 72.12 256 SER B N 1
ATOM 4337 C CA . SER B 1 256 ? -6.703 20.125 -0.7 1 72.12 256 SER B CA 1
ATOM 4338 C C . SER B 1 256 ? -7.902 19.859 0.204 1 72.12 256 SER B C 1
ATOM 4340 O O . SER B 1 256 ? -8.812 19.109 -0.166 1 72.12 256 SER B O 1
ATOM 4342 N N . MET B 1 257 ? -8.047 20.594 1.185 1 67.94 257 MET B N 1
ATOM 4343 C CA . MET B 1 257 ? -9.086 20.281 2.164 1 67.94 257 MET B CA 1
ATOM 4344 C C . MET B 1 257 ? -10.422 20.875 1.743 1 67.94 257 MET B C 1
ATOM 4346 O O . MET B 1 257 ? -10.469 21.984 1.2 1 67.94 257 MET B O 1
ATOM 4350 N N . SER B 1 258 ? -11.414 19.844 1.941 1 67.31 258 SER B N 1
ATOM 4351 C CA . SER B 1 258 ? -12.773 20.312 1.675 1 67.31 258 SER B CA 1
ATOM 4352 C C . SER B 1 258 ? -13.445 20.797 2.949 1 67.31 258 SER B C 1
ATOM 4354 O O . SER B 1 258 ? -13.094 20.375 4.051 1 67.31 258 SER B O 1
ATOM 4356 N N . ASP B 1 259 ? -14.266 21.781 2.879 1 78.81 259 ASP B N 1
ATOM 4357 C CA . ASP B 1 259 ? -15.141 22.25 3.949 1 78.81 259 ASP B CA 1
ATOM 4358 C C . ASP B 1 259 ? -14.344 22.922 5.059 1 78.81 259 ASP B C 1
ATOM 4360 O O . ASP B 1 259 ? -14.477 22.562 6.234 1 78.81 259 ASP B O 1
ATOM 4364 N N . VAL B 1 260 ? -13.492 23.688 4.738 1 87.69 260 VAL B N 1
ATOM 4365 C CA . VAL B 1 260 ? -12.648 24.422 5.672 1 87.69 260 VAL B CA 1
ATOM 4366 C C . VAL B 1 260 ? -13.062 25.906 5.684 1 87.69 260 VAL B C 1
ATOM 4368 O O . VAL B 1 260 ? -13.5 26.438 4.668 1 87.69 260 VAL B O 1
ATOM 4371 N N . VAL B 1 261 ? -13.078 26.5 6.848 1 90.25 261 VAL B N 1
ATOM 4372 C CA . VAL B 1 261 ? -13.266 27.938 6.984 1 90.25 261 VAL B CA 1
ATOM 4373 C C . VAL B 1 261 ? -11.906 28.641 6.941 1 90.25 261 VAL B C 1
ATOM 4375 O O . VAL B 1 261 ? -11.023 28.344 7.754 1 90.25 261 VAL B O 1
ATOM 4378 N N . VAL B 1 262 ? -11.812 29.5 5.996 1 94.31 262 VAL B N 1
ATOM 4379 C CA . VAL B 1 262 ? -10.547 30.219 5.852 1 94.31 262 VAL B CA 1
ATOM 4380 C C . VAL B 1 262 ? -10.703 31.656 6.324 1 94.31 262 VAL B C 1
ATOM 4382 O O . VAL B 1 262 ? -11.656 32.344 5.949 1 94.31 262 VAL B O 1
ATOM 4385 N N . THR B 1 263 ? -9.789 32.094 7.199 1 96 263 THR B N 1
ATOM 4386 C CA . THR B 1 263 ? -9.789 33.438 7.727 1 96 263 THR B CA 1
ATOM 4387 C C . THR B 1 263 ? -8.414 34.094 7.578 1 96 263 THR B C 1
ATOM 4389 O O . THR B 1 263 ? -7.391 33.438 7.797 1 96 263 THR B O 1
ATOM 4392 N N . ALA B 1 264 ? -8.398 35.344 7.207 1 97.06 264 ALA B N 1
ATOM 4393 C CA . ALA B 1 264 ? -7.168 36.125 7.195 1 97.06 264 ALA B CA 1
ATOM 4394 C C . ALA B 1 264 ? -7.105 37.062 8.398 1 97.06 264 ALA B C 1
ATOM 4396 O O . ALA B 1 264 ? -8.016 37.875 8.609 1 97.06 264 ALA B O 1
ATOM 4397 N N . ASN B 1 265 ? -6.066 36.938 9.148 1 96.12 265 ASN B N 1
ATOM 4398 C CA . ASN B 1 265 ? -5.781 37.875 10.242 1 96.12 265 ASN B CA 1
ATOM 4399 C C . ASN B 1 265 ? -4.656 38.844 9.875 1 96.12 265 ASN B C 1
ATOM 4401 O O . ASN B 1 265 ? -3.525 38.406 9.633 1 96.12 265 ASN B O 1
ATOM 4405 N N . VAL B 1 266 ? -5.027 40.094 9.922 1 96.25 266 VAL B N 1
ATOM 4406 C CA . VAL B 1 266 ? -4.086 41.094 9.406 1 96.25 266 VAL B CA 1
ATOM 4407 C C . VAL B 1 266 ? -3.566 41.938 10.555 1 96.25 266 VAL B C 1
ATOM 4409 O O . VAL B 1 266 ? -4.352 42.531 11.305 1 96.25 266 VAL B O 1
ATOM 4412 N N . ARG B 1 267 ? -2.348 41.844 10.703 1 94.62 267 ARG B N 1
ATOM 4413 C CA . ARG B 1 267 ? -1.66 42.875 11.461 1 94.62 267 ARG B CA 1
ATOM 4414 C C . ARG B 1 267 ? -1.142 43.969 10.539 1 94.62 267 ARG B C 1
ATOM 4416 O O . ARG B 1 267 ? -0.209 43.75 9.766 1 94.62 267 ARG B O 1
ATOM 4423 N N . HIS B 1 268 ? -1.671 45.125 10.703 1 94.38 268 HIS B N 1
ATOM 4424 C CA . HIS B 1 268 ? -1.483 46.188 9.734 1 94.38 268 HIS B CA 1
ATOM 4425 C C . HIS B 1 268 ? -0.004 46.438 9.445 1 94.38 268 HIS B C 1
ATOM 4427 O O . HIS B 1 268 ? 0.77 46.719 10.359 1 94.38 268 HIS B O 1
ATOM 4433 N N . GLU B 1 269 ? 0.381 46.188 8.203 1 94.56 269 GLU B N 1
ATOM 4434 C CA . GLU B 1 269 ? 1.684 46.5 7.609 1 94.56 269 GLU B CA 1
ATOM 4435 C C . GLU B 1 269 ? 2.777 45.625 8.242 1 94.56 269 GLU B C 1
ATOM 4437 O O . GLU B 1 269 ? 3.967 45.906 8.07 1 94.56 269 GLU B O 1
ATOM 4442 N N . LEU B 1 270 ? 2.359 44.562 8.977 1 92.88 270 LEU B N 1
ATOM 4443 C CA . LEU B 1 270 ? 3.387 43.812 9.695 1 92.88 270 LEU B CA 1
ATOM 4444 C C . LEU B 1 270 ? 3.316 42.344 9.352 1 92.88 270 LEU B C 1
ATOM 4446 O O . LEU B 1 270 ? 4.344 41.688 9.094 1 92.88 270 LEU B O 1
ATOM 4450 N N . ALA B 1 271 ? 2.143 41.812 9.43 1 95 271 ALA B N 1
ATOM 4451 C CA . ALA B 1 271 ? 2.057 40.375 9.219 1 95 271 ALA B CA 1
ATOM 4452 C C . ALA B 1 271 ? 0.661 39.969 8.75 1 95 271 ALA B C 1
ATOM 4454 O O . ALA B 1 271 ? -0.319 40.656 9.031 1 95 271 ALA B O 1
ATOM 4455 N N . LEU B 1 272 ? 0.618 38.875 8.031 1 96.12 272 LEU B N 1
ATOM 4456 C CA . LEU B 1 272 ? -0.615 38.25 7.574 1 96.12 272 LEU B CA 1
ATOM 4457 C C . LEU B 1 272 ? -0.682 36.812 8.023 1 96.12 272 LEU B C 1
ATOM 4459 O O . LEU B 1 272 ? 0.259 36.031 7.809 1 96.12 272 LEU B O 1
ATOM 4463 N N . ASN B 1 273 ? -1.718 36.469 8.734 1 96.06 273 ASN B N 1
ATOM 4464 C CA . ASN B 1 273 ? -1.97 35.094 9.109 1 96.06 273 ASN B CA 1
ATOM 4465 C C . ASN B 1 273 ? -3.17 34.5 8.367 1 96.06 273 ASN B C 1
ATOM 4467 O O . ASN B 1 273 ? -4.273 35.062 8.445 1 96.06 273 ASN B O 1
ATOM 4471 N N . ILE B 1 274 ? -2.924 33.5 7.57 1 95.62 274 ILE B N 1
ATOM 4472 C CA . ILE B 1 274 ? -4.027 32.75 6.992 1 95.62 274 ILE B CA 1
ATOM 4473 C C . ILE B 1 274 ? -4.324 31.516 7.863 1 95.62 274 ILE B C 1
ATOM 4475 O O . ILE B 1 274 ? -3.449 30.672 8.086 1 95.62 274 ILE B O 1
ATOM 4479 N N . CYS B 1 275 ? -5.566 31.422 8.32 1 95.12 275 CYS B N 1
ATOM 4480 C CA . CYS B 1 275 ? -5.98 30.344 9.203 1 95.12 275 CYS B CA 1
ATOM 4481 C C . CYS B 1 275 ? -7.016 29.453 8.523 1 95.12 275 CYS B C 1
ATOM 4483 O O . CYS B 1 275 ? -8.039 29.938 8.031 1 95.12 275 CYS B O 1
ATOM 4485 N N . PHE B 1 276 ? -6.707 28.219 8.453 1 93.88 276 PHE B N 1
ATOM 4486 C CA . PHE B 1 276 ? -7.641 27.203 7.961 1 93.88 276 PHE B CA 1
ATOM 4487 C C . PHE B 1 276 ? -8.242 26.422 9.117 1 93.88 276 PHE B C 1
ATOM 4489 O O . PHE B 1 276 ? -7.555 25.609 9.75 1 93.88 276 PHE B O 1
ATOM 4496 N N . ASP B 1 277 ? -9.5 26.672 9.359 1 92.19 277 ASP B N 1
ATOM 4497 C CA . ASP B 1 277 ? -10.172 26 10.469 1 92.19 277 ASP B CA 1
ATOM 4498 C C . ASP B 1 277 ? -10.961 24.781 9.984 1 92.19 277 ASP B C 1
ATOM 4500 O O . ASP B 1 277 ? -11.844 24.906 9.133 1 92.19 277 ASP B O 1
ATOM 4504 N N . MET B 1 278 ? -10.57 23.625 10.508 1 88.88 278 MET B N 1
ATOM 4505 C CA . MET B 1 278 ? -11.242 22.375 10.172 1 88.88 278 MET B CA 1
ATOM 4506 C C . MET B 1 278 ? -12.125 21.906 11.32 1 88.88 278 MET B C 1
ATOM 4508 O O . MET B 1 278 ? -11.68 21.156 12.195 1 88.88 278 MET B O 1
ATOM 4512 N N . HIS B 1 279 ? -13.406 22.219 11.352 1 83.31 279 HIS B N 1
ATOM 4513 C CA . HIS B 1 279 ? -14.453 21.797 12.273 1 83.31 279 HIS B CA 1
ATOM 4514 C C . HIS B 1 279 ? -14.078 22.125 13.719 1 83.31 279 HIS B C 1
ATOM 4516 O O . HIS B 1 279 ? -14.344 21.328 14.625 1 83.31 279 HIS B O 1
ATOM 4522 N N . GLN B 1 280 ? -13.25 23.109 13.953 1 81.81 280 GLN B N 1
ATOM 4523 C CA . GLN B 1 280 ? -12.867 23.609 15.266 1 81.81 280 GLN B CA 1
ATOM 4524 C C . GLN B 1 280 ? -12.023 22.578 16.031 1 81.81 280 GLN B C 1
ATOM 4526 O O . GLN B 1 280 ? -11.859 22.688 17.234 1 81.81 280 GLN B O 1
ATOM 4531 N N . MET B 1 281 ? -11.648 21.578 15.336 1 88.06 281 MET B N 1
ATOM 4532 C CA . MET B 1 281 ? -10.852 20.547 15.984 1 88.06 281 MET B CA 1
ATOM 4533 C C . MET B 1 281 ? -9.391 20.641 15.547 1 88.06 281 MET B C 1
ATOM 4535 O O . MET B 1 281 ? -8.5 20.125 16.234 1 88.06 281 MET B O 1
ATOM 4539 N N . CYS B 1 282 ? -9.219 21.219 14.469 1 91.69 282 CYS B N 1
ATOM 4540 C CA . CYS B 1 282 ? -7.898 21.344 13.875 1 91.69 282 CYS B CA 1
ATOM 4541 C C . CYS B 1 282 ? -7.777 22.656 13.086 1 91.69 282 CYS B C 1
ATOM 4543 O O . CYS B 1 282 ? -8.727 23.078 12.43 1 91.69 282 CYS B O 1
ATOM 4545 N N . SER B 1 283 ? -6.664 23.359 13.273 1 93.69 283 SER B N 1
ATOM 4546 C CA . SER B 1 283 ? -6.449 24.594 12.539 1 93.69 283 SER B CA 1
ATOM 4547 C C . SER B 1 283 ? -5.039 24.656 11.953 1 93.69 283 SER B C 1
ATOM 4549 O O . SER B 1 283 ? -4.062 24.359 12.641 1 93.69 283 SER B O 1
ATOM 4551 N N . LEU B 1 284 ? -4.941 24.969 10.75 1 94.19 284 LEU B N 1
ATOM 4552 C CA . LEU B 1 284 ? -3.678 25.219 10.062 1 94.19 284 LEU B CA 1
ATOM 4553 C C . LEU B 1 284 ? -3.41 26.703 9.953 1 94.19 284 LEU B C 1
ATOM 4555 O O . LEU B 1 284 ? -4.273 27.469 9.5 1 94.19 284 LEU B O 1
ATOM 4559 N N . ASN B 1 285 ? -2.236 27.156 10.43 1 94.38 285 ASN B N 1
ATOM 4560 C CA . ASN B 1 285 ? -1.883 28.562 10.445 1 94.38 285 ASN B CA 1
ATOM 4561 C C . ASN B 1 285 ? -0.626 28.844 9.625 1 94.38 285 ASN B C 1
ATOM 4563 O O . ASN B 1 285 ? 0.379 28.141 9.766 1 94.38 285 ASN B O 1
ATOM 4567 N N . TYR B 1 286 ? -0.753 29.812 8.797 1 94.19 286 TYR B N 1
ATOM 4568 C CA . TYR B 1 286 ? 0.365 30.266 7.984 1 94.19 286 TYR B CA 1
ATOM 4569 C C . TYR B 1 286 ? 0.594 31.766 8.172 1 94.19 286 TYR B C 1
ATOM 4571 O O . TYR B 1 286 ? -0.255 32.562 7.797 1 94.19 286 TYR B O 1
ATOM 4579 N N . ILE B 1 287 ? 1.7 32.125 8.719 1 94.75 287 ILE B N 1
ATOM 4580 C CA . ILE B 1 287 ? 2.02 33.562 8.922 1 94.75 287 ILE B CA 1
ATOM 4581 C C . ILE B 1 287 ? 3.068 34 7.906 1 94.75 287 ILE B C 1
ATOM 4583 O O . ILE B 1 287 ? 4.098 33.344 7.742 1 94.75 287 ILE B O 1
ATOM 4587 N N . LEU B 1 288 ? 2.779 35.031 7.219 1 93.88 288 LEU B N 1
ATOM 4588 C CA . LEU B 1 288 ? 3.717 35.688 6.324 1 93.88 288 LEU B CA 1
ATOM 4589 C C . LEU B 1 288 ? 4.062 37.094 6.836 1 93.88 288 LEU B C 1
ATOM 4591 O O . LEU B 1 288 ? 3.168 37.875 7.141 1 93.88 288 LEU B O 1
ATOM 4595 N N . PRO B 1 289 ? 5.332 37.344 6.879 1 93.19 289 PRO B N 1
ATOM 4596 C CA . PRO B 1 289 ? 5.723 38.688 7.258 1 93.19 289 PRO B CA 1
ATOM 4597 C C . PRO B 1 289 ? 5.543 39.719 6.121 1 93.19 289 PRO B C 1
ATOM 4599 O O . PRO B 1 289 ? 5.559 39.312 4.945 1 93.19 289 PRO B O 1
ATOM 4602 N N . ALA B 1 290 ? 5.352 40.938 6.527 1 94.31 290 ALA B N 1
ATOM 4603 C CA . ALA B 1 290 ? 5.293 42 5.523 1 94.31 290 ALA B CA 1
ATOM 4604 C C . ALA B 1 290 ? 6.617 42.125 4.773 1 94.31 290 ALA B C 1
ATOM 4606 O O . ALA B 1 290 ? 7.688 41.938 5.359 1 94.31 290 ALA B O 1
ATOM 4607 N N . THR B 1 291 ? 6.508 42.25 3.469 1 89.06 291 THR B N 1
ATOM 4608 C CA . THR B 1 291 ? 7.695 42.469 2.654 1 89.06 291 THR B CA 1
ATOM 4609 C C . THR B 1 291 ? 7.84 43.938 2.295 1 89.06 291 THR B C 1
ATOM 4611 O O . THR B 1 291 ? 6.84 44.656 2.068 1 89.06 291 THR B O 1
ATOM 4614 N N . ASN B 1 292 ? 9.023 44.656 2.666 1 72.31 292 ASN B N 1
ATOM 4615 C CA . ASN B 1 292 ? 9.312 46.031 2.271 1 72.31 292 ASN B CA 1
ATOM 4616 C C . ASN B 1 292 ? 10.023 46.062 0.924 1 72.31 292 ASN B C 1
ATOM 4618 O O . ASN B 1 292 ? 11.227 46.344 0.863 1 72.31 292 ASN B O 1
ATOM 4622 N N . PHE B 1 293 ? 9.781 45.281 0.005 1 52.47 293 PHE B N 1
ATOM 4623 C CA . PHE B 1 293 ? 10.633 45.469 -1.158 1 52.47 293 PHE B CA 1
ATOM 4624 C C . PHE B 1 293 ? 10.57 46.906 -1.651 1 52.47 293 PHE B C 1
ATOM 4626 O O . PHE B 1 293 ? 9.477 47.438 -1.881 1 52.47 293 PHE B O 1
ATOM 4633 N N . ASP B 1 294 ? 11.344 47.781 -0.959 1 43.69 294 ASP B N 1
ATOM 4634 C CA . ASP B 1 294 ? 11.625 49.031 -1.67 1 43.69 294 ASP B CA 1
ATOM 4635 C C . ASP B 1 294 ? 11.969 48.781 -3.135 1 43.69 294 ASP B C 1
ATOM 4637 O O . ASP B 1 294 ? 12.578 47.75 -3.457 1 43.69 294 ASP B O 1
#

pLDDT: mean 89.67, std 11.58, range [39.91, 98.81]

Foldseek 3Di:
DWKKWKFFDLQLLVVVLLVLQLQLVVAFKWKWKDDPFWIKIWHQDPVPFPKTKMKIFGDNDCVFSTVDIDAAQPHPVGRMWIKMFTSVLVSVQSVCSVPFRWRMWMWIWDQDPVAIWIKIKIWGWDDDDDPVPIDTDIDIDTTGMGTDDPVCCVSVDDPPQDAFAKKKWDDDLVVVLVVLVVQLVVAQKWKWKDFQQRKIKIWHDDPVDIDIDIDHPIHMDTGQNPDDDDSPHDPDRMAMAMFGSVVVSSSSVSRPDDPWTWMWTGHHHFKIWIWTHDVVRMIMIIMTTGDPPD/DWKKWKFFDLQLLVVVLLVLQLQLVVAFKWKWKDDPFWIKIWHQDPVPFPKTKMKIFGDNDCVFSTVDIDAACPHPVGRMWIKMFTSVLVSVQSVCSVPFRWRMWMWIWDQDPVAIWIKIKIWGWDDDDDPVPIDTDIDIDTTGMGTDDPVCCVSVDDPPQDAFAKKKWDDDLVVVLVVLVVQLVVAQKWKWKDFQQRKIKIWHDDPVDIDIDIDHPIHMDTTQNPDDDDSPHDPDRMAMAMFGSVVVSSSSVSRPDDPWTWMWTGHHHFKIWIWTHDVVRMIMIIMTTGDPPD

InterPro domains:
  IPR007150 HUS1/Mec3 [PF04005] (1-291)
  IPR007150 HUS1/Mec3 [PTHR12900] (1-291)
  IPR016580 HUS1 [PIRSF011312] (1-291)

Sequence (588 aa):
MKFRAVISDYTHVKEFCNLISTLSRMQKNLIINIQPSKVMLQIEAEACDGQFLWCDIDATNREGFFSQYDMDGVDAGHNQIYMVTVGTSFVRALSYVRNNCVEYVKLKLIRTSLMPCLSVEMAGTISNQSEADAISSKMQHSLPITIVPRNEWDQYELPLEMPYDLSIAMPSIRSLRALLDKKKTLAPTVTLYTTMNDEMSLIVETDLVTVASHYRHLKCVPAVQRSTGDEQFTHLSEACCRVDSKKLAAIFEIISMSDVVVTANVRHELALNICFDMHQMCSLNYILPATNFDMKFRAVISDYTHVKEFCNLISTLSRMQKNLIINIQPSKVMLQIEAEACDGQFLWCDIDATNREGFFSQYDMDGVDAGHNQIYMVTVGTSFVRALSYVRNNCVEYVKLKLIRTSLMPCLSVEMAGTISNQSEADAISSKMQHSLPITIVPRNEWDQYELPLEMPYDLSIAMPSIRSLRALLDKKKTLAPTVTLYTTMNDEMSLIVETDLVTVASHYRHLKCVPAVQRSTGDEQFTHLSEACCRVDSKKLAAIFEIISMSDVVVTANVRHELALNICFDMHQMCSLNYILPATNFD

Secondary structure (DSSP, 8-state):
-EEEEEE--HHHHHHHHHHHHHHHHH-SEEEEEE-SSEEEEEE---TTT--EEEEEEE-S-TTTT-SEEEEE-SBTTB--EEEEEEHHHHHHHTHHHHHSEEEEEEEEEEE-SSSEEEEEEEEEEE-SS-GGG-EEEEEEEEEE-EEPPGGGGGGG---TT---SEEEE---HHHHHHHHHHHTTT-SEEEEEEETTTEEEEEEE-SS-EEEEEE-S--EEE-----SSS------SEEEEEEEHHHHHHHHHH---SS-EEEEEEETTTEEEEEEEETTTEEEEEEEEPP---/-EEEEEE--HHHHHHHHHHHHHHHHH-SEEEEEE-SSEEEEEE---TTT--EEEEEEE-S-TTTT-SEEEEE-SBTTB--EEEEEEHHHHHHHTHHHHHSEEEEEEEEEEE-SSSEEEEEEEEEEE-SS-GGG-EEEEEEEEEE-EEPPGGGGGGG---TT---SEEEE---HHHHHHHHHHHTTT-SEEEEEEETTTEEEEEEE-SS-EEEEEE-S--EEE-----SSS------SEEEEEEEHHHHHHHHHH---SS-EEEEEEETTTEEEEEEEETTTEEEEEEEEPP---

Organism: Anopheles darlingi (NCBI:txid43151)

Nearest PDB structures (foldseek):
  3a1j-assembly1_B  TM=8.627E-01  e=2.964E-25  Homo sapiens
  6j8y-assembly1_B  TM=8.581E-01  e=1.100E-23  Homo sapiens
  7z6h-assembly1_C  TM=8.275E-01  e=3.740E-24  Homo sapiens
  8wu8-assembly1_B  TM=8.573E-01  e=8.094E-23  Homo sapiens
  3ggr-assembly1_B  TM=8.326E-01  e=3.727E-21  Homo sapiens

Solvent-accessible surface area (backbone atoms only — not comparable to full-atom values): 30439 Å² total; per-residue (Å²): 116,45,41,39,35,28,27,53,48,59,68,51,46,52,49,50,52,48,49,47,43,40,50,28,74,73,32,62,47,32,38,38,38,43,42,83,53,30,38,35,40,31,48,73,54,58,84,88,61,65,40,45,48,37,32,46,34,44,45,71,42,59,88,49,52,26,61,38,76,47,75,41,25,76,41,89,90,48,45,38,45,42,34,37,32,51,18,65,48,51,39,57,65,48,47,66,55,80,80,38,60,48,54,34,42,36,40,31,61,44,74,54,100,85,47,46,22,42,31,40,32,38,34,34,51,52,62,90,89,45,80,82,58,31,27,43,36,39,38,37,26,37,35,52,43,44,78,52,56,77,93,57,50,70,83,67,66,72,78,81,78,64,68,35,34,36,29,30,48,51,75,57,64,68,59,49,38,58,53,33,66,62,39,41,73,63,21,72,40,32,29,43,36,40,31,62,82,14,33,40,32,44,35,33,62,45,99,87,47,76,49,74,48,80,46,70,88,26,63,34,42,65,22,81,31,81,59,85,88,62,72,62,58,50,88,63,58,58,39,37,27,35,25,48,22,57,65,57,36,49,56,53,68,56,57,81,75,78,85,54,50,44,34,38,34,30,20,61,64,46,27,38,32,44,35,40,35,42,84,85,36,30,36,38,39,38,34,41,34,42,56,75,85,120,115,44,40,37,36,28,26,54,48,60,69,49,45,54,49,50,50,49,50,46,44,40,52,28,72,73,30,61,46,34,36,38,38,43,43,81,52,31,39,35,41,30,48,73,54,61,83,87,61,64,39,45,49,37,33,45,33,43,45,72,42,59,89,49,52,26,62,38,77,47,73,41,26,76,42,90,93,48,45,37,44,43,34,38,32,52,18,64,48,52,39,57,64,46,47,67,56,79,82,39,59,49,54,35,41,36,42,30,60,45,72,54,99,85,46,47,22,43,31,41,33,37,33,31,50,52,63,90,88,46,79,82,59,33,27,42,37,39,39,37,26,36,36,52,42,43,76,52,55,78,91,56,51,71,82,67,68,70,78,82,79,65,66,36,32,35,29,30,47,50,75,57,65,69,60,50,39,58,53,33,64,59,38,40,74,63,20,71,42,31,29,44,36,39,31,62,82,12,33,40,32,44,35,34,61,46,100,85,48,75,50,73,48,80,46,70,88,26,63,35,44,63,22,80,32,79,63,84,87,63,71,61,58,51,87,64,58,56,38,37,29,35,26,49,21,58,65,59,36,49,57,53,68,55,57,79,75,76,85,55,50,44,34,38,33,29,20,61,64,46,28,37,33,44,34,38,35,42,86,84,36,30,36,39,39,36,35,41,34,40,55,78,82,121